Protein 4WXJ (pdb70)

Secondary structure (DSSP, 8-state):
-EEEEEE--BTTTBEEPP----GGGGEESHHHHHHHHHHHHHT-EEEEEE-TT-----EETTTTEE-HHHHHHHTTS-SEE-SS-B--HHHHTTSEEEEEEEEEEEEEEEESS----SHHHHHT-SSSEEE-BTTSHHHHHHHS---HHHHHHHHHHHH-SS---BSSHHHHHHHHHHHTTSEEEEEEHHHHHHHHTT-TTEEEEEEEEEEEEEEEEE-TT-TTHHHHHHHHHHHHHHTHHHHHHHHHH---/--EEEEEE--BTTTBEEPP----GGGGEESHHHHHHHHHHHHHT-EEEEEE-TT-----EETTTTEE-HHHHHHHTTS-SEE-SS-B--HHHHHHSEE-S-SEEEEEEEEEETT-----HHHHHT-SSSEEE-BTTSHHHHHHHS---HHHHHHHHHHHH-SS---BSSHHHHHHHHHHHTTSEEEEEEHHHHHHHHTT-TTEEEEEEEEEEEEE--EESTT-TTHHHHHHHHHHHHHHTHHHHHHHHHH----

B-factor: mean 36.35, std 17.4, range [9.7, 147.17]

Foldseek 3Di:
DEWEEEEADDPQAKHADDDCDDWLVRIHHLVSVLVVLLCVLLPYHYTYDYFPVRALWAADPVVRAIDGQLRCQLVVVGFKYFDQRWDDPVSCVFWPWAPFLDKWFKFKKAFPPEPAADLLSVLVDQQAAEEEAVRGVLLVVLVVDPDPSSVSNNVRQVPDPPRRHDNDPVVQLVCRVVVNGSYMYMDIPLSSLQVCQVDVRMDIHYDTDDIIGGTMIGGPPDPCRVSSNVSSVVCVVVCNSVVSSCVRRPGD/DAEWEEEEADDPQAKHADDDCDDWLRRMHHLVSVLVVLLCVLLPYHYTYDYFPLRDLWAADPVVGAMDGQLRCQLVPVGFKYFDQRWDDPVSCVRWPWAPFLDKWFKFKKAFPPDPDDGLLVVLVDQQAAEDEAVRDVLLVVLVVDPDPSSVSNNVSCVVDPPNRHDNDLVVQLVCRVVVRGNYMYMGIPLSSLQVCCVDVRMDIGDDGDDMIGGTMIGGPPDPCRVSSNVSSVVCVVVCNSVVSSCVRRPGVD

Structure (mmCIF, N/CA/C/O backbone):
data_4WXJ
#
_entry.id   4WXJ
#
_cell.length_a   52.314
_cell.length_b   94.527
_cell.length_c   119.538
_cell.angle_alpha   90.00
_cell.angle_beta   90.00
_cell.angle_gamma   90.00
#
_symmetry.space_group_name_H-M   'P 21 21 21'
#
loop_
_entity.id
_entity.type
_entity.pdbx_description
1 polymer 'Glutamate receptor IIB,Glutamate receptor IIB'
2 non-polymer 'GLUTAMIC ACID'
3 water water
#
loop_
_atom_site.group_PDB
_atom_site.id
_atom_site.type_symbol
_atom_site.label_atom_id
_atom_site.label_alt_id
_atom_site.label_comp_id
_atom_site.label_asym_id
_atom_site.label_entity_id
_atom_site.label_seq_id
_atom_site.pdbx_PDB_ins_code
_atom_site.Cartn_x
_atom_site.Cartn_y
_atom_site.Cartn_z
_atom_site.occupancy
_atom_site.B_iso_or_equiv
_atom_site.auth_seq_id
_atom_site.auth_comp_id
_atom_site.auth_asym_id
_atom_site.auth_atom_id
_atom_site.pdbx_PDB_model_num
ATOM 1 N N . ILE A 1 9 ? 75.311 -13.079 41.971 1.00 68.23 9 ILE A N 1
ATOM 2 C CA . ILE A 1 9 ? 74.963 -11.664 42.010 1.00 64.53 9 ILE A CA 1
ATOM 3 C C . ILE A 1 9 ? 73.769 -11.423 42.930 1.00 65.38 9 ILE A C 1
ATOM 4 O O . ILE A 1 9 ? 72.716 -12.042 42.769 1.00 71.83 9 ILE A O 1
ATOM 19 N N . ARG A 1 10 ? 73.947 -10.515 43.886 1.00 53.19 10 ARG A N 1
ATOM 20 C CA . ARG A 1 10 ? 72.890 -10.152 44.824 1.00 52.62 10 ARG A CA 1
ATOM 21 C C . ARG A 1 10 ? 72.567 -8.665 44.712 1.00 54.27 10 ARG A C 1
ATOM 22 O O . ARG A 1 10 ? 73.470 -7.832 44.635 1.00 55.61 10 ARG A O 1
ATOM 43 N N . TYR A 1 11 ? 71.274 -8.346 44.703 1.00 49.58 11 TYR A N 1
ATOM 44 C CA . TYR A 1 11 ? 70.811 -6.963 44.621 1.00 43.88 11 TYR A CA 1
ATOM 45 C C . TYR A 1 11 ? 70.073 -6.546 45.887 1.00 35.60 11 TYR A C 1
ATOM 46 O O . TYR A 1 11 ? 69.154 -7.228 46.336 1.00 29.75 11 TYR A O 1
ATOM 64 N N . THR A 1 12 ? 70.480 -5.419 46.460 1.00 36.55 12 THR A N 1
ATOM 65 C CA . THR A 1 12 ? 69.730 -4.819 47.553 1.00 43.21 12 THR A CA 1
ATOM 66 C C . THR A 1 12 ? 68.504 -4.122 46.970 1.00 41.61 12 THR A C 1
ATOM 67 O O . THR A 1 12 ? 68.629 -3.208 46.154 1.00 30.54 12 THR A O 1
ATOM 78 N N . VAL A 1 13 ? 67.323 -4.570 47.387 1.00 42.69 13 VAL A N 1
ATOM 79 C CA . VAL A 1 13 ? 66.066 -4.042 46.864 1.00 41.40 13 VAL A CA 1
ATOM 80 C C . VAL A 1 13 ? 65.450 -3.040 47.833 1.00 28.74 13 VAL A C 1
ATOM 81 O O . VAL A 1 13 ? 64.930 -3.415 48.883 1.00 32.80 13 VAL A O 1
ATOM 94 N N . ALA A 1 14 ? 65.506 -1.764 47.468 1.00 29.37 14 ALA A N 1
ATOM 95 C CA . ALA A 1 14 ? 64.894 -0.715 48.270 1.00 37.32 14 ALA A CA 1
ATOM 96 C C . ALA A 1 14 ? 63.402 -0.635 47.967 1.00 37.65 14 ALA A C 1
ATOM 97 O O . ALA A 1 14 ? 62.995 -0.630 46.807 1.00 28.48 14 ALA A O 1
ATOM 104 N N . THR A 1 15 ? 62.590 -0.579 49.015 1.00 31.70 15 THR A N 1
ATOM 105 C CA . THR A 1 15 ? 61.148 -0.465 48.855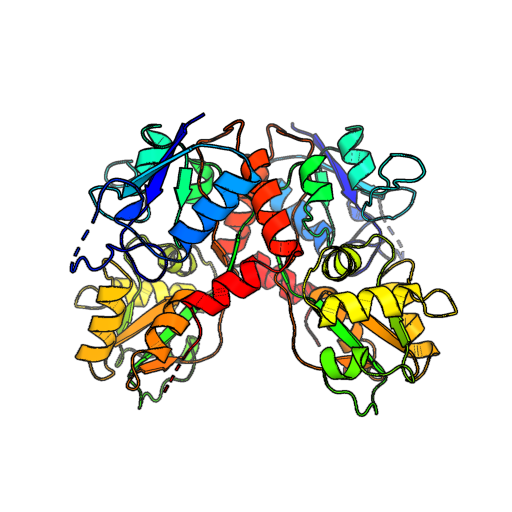 1.00 24.77 15 THR A CA 1
ATOM 106 C C . THR A 1 15 ? 60.563 0.339 50.007 1.00 33.21 15 THR A C 1
ATOM 107 O O . THR A 1 15 ? 61.300 0.911 50.813 1.00 23.68 15 THR A O 1
ATOM 118 N N . ARG A 1 16 ? 59.237 0.389 50.070 1.00 22.10 16 ARG A N 1
ATOM 119 C CA . ARG A 1 16 ? 58.541 1.064 51.156 1.00 19.85 16 ARG A CA 1
ATOM 120 C C . ARG A 1 16 ? 57.327 0.243 51.558 1.00 23.33 16 ARG A C 1
ATOM 121 O O . ARG A 1 16 ? 56.778 -0.504 50.748 1.00 20.56 16 ARG A O 1
ATOM 142 N N . VAL A 1 17 ? 56.914 0.378 52.812 1.00 25.56 17 VAL A N 1
ATOM 143 C CA . VAL A 1 17 ? 55.765 -0.360 53.317 1.00 25.05 17 VAL A CA 1
ATOM 144 C C . VAL A 1 17 ? 54.472 0.298 52.858 1.00 21.14 17 VAL A C 1
ATOM 145 O O . VAL A 1 17 ? 54.208 1.460 53.161 1.00 24.01 17 VAL A O 1
ATOM 158 N N . GLY A 1 18 ? 53.667 -0.459 52.123 1.00 24.67 18 GLY A N 1
ATOM 159 C CA . GLY A 1 18 ? 52.408 0.040 51.607 1.00 25.65 18 GLY A CA 1
ATOM 160 C C . GLY A 1 18 ? 51.716 -1.023 50.784 1.00 29.98 18 GLY A C 1
ATOM 161 O O . GLY A 1 18 ? 52.238 -1.470 49.763 1.00 24.43 18 GLY A O 1
ATOM 165 N N . LYS A 1 19 ? 50.539 -1.437 51.236 1.00 30.08 19 LYS A N 1
ATOM 166 C CA . LYS A 1 19 ? 49.799 -2.496 50.570 1.00 22.38 19 LYS A CA 1
ATOM 167 C C . LYS A 1 19 ? 49.184 -1.985 49.274 1.00 19.34 19 LYS A C 1
ATOM 168 O O . LYS A 1 19 ? 48.894 -0.795 49.157 1.00 19.17 19 LYS A O 1
ATOM 187 N N . PRO A 1 20 ? 48.969 -2.882 48.298 1.00 21.86 20 PRO A N 1
ATOM 188 C CA . PRO A 1 20 ? 49.268 -4.319 48.312 1.00 20.44 20 PRO A CA 1
ATOM 189 C C . PRO A 1 20 ? 50.644 -4.671 47.744 1.00 26.46 20 PRO A C 1
ATOM 190 O O . PRO A 1 20 ? 50.889 -5.829 47.408 1.00 28.64 20 PRO A O 1
ATOM 201 N N . TYR A 1 21 ? 51.533 -3.688 47.650 1.00 21.46 21 TYR A N 1
ATOM 202 C CA . TYR A 1 21 ? 52.812 -3.887 46.976 1.00 23.64 21 TYR A CA 1
ATOM 203 C C . TYR A 1 21 ? 53.852 -4.532 47.882 1.00 27.04 21 TYR A C 1
ATOM 204 O O . TYR A 1 21 ? 54.564 -5.447 47.467 1.00 21.85 21 TYR A O 1
ATOM 222 N N . PHE A 1 22 ? 53.934 -4.056 49.119 1.00 23.71 22 PHE A N 1
ATOM 223 C CA . PHE A 1 22 ? 54.954 -4.518 50.051 1.00 23.40 22 PHE A CA 1
ATOM 224 C C . PHE A 1 22 ? 54.515 -4.257 51.485 1.00 20.19 22 PHE A C 1
ATOM 225 O O . PHE A 1 22 ? 54.210 -3.123 51.850 1.00 22.23 22 PHE A O 1
ATOM 242 N N . SER A 1 23 ? 54.474 -5.311 52.293 1.00 23.77 23 SER A N 1
ATOM 243 C CA . SER A 1 23 ? 54.070 -5.177 53.687 1.00 33.56 23 SER A CA 1
ATOM 244 C C . SER A 1 23 ? 54.593 -6.330 54.535 1.00 27.46 23 SER A C 1
ATOM 245 O O . SER A 1 23 ? 55.037 -7.354 54.014 1.00 24.06 23 SER A O 1
ATOM 253 N N . TRP A 1 24 ? 54.528 -6.150 55.848 1.00 31.14 24 TRP A N 1
ATOM 254 C CA . TRP A 1 24 ? 55.001 -7.158 56.785 1.00 25.81 24 TRP A CA 1
ATOM 255 C C . TRP A 1 24 ? 53.995 -8.292 56.910 1.00 26.99 24 TRP A C 1
ATOM 256 O O . TRP A 1 24 ? 52.822 -8.064 57.205 1.00 28.53 24 TRP A O 1
ATOM 277 N N . ARG A 1 25 ? 54.459 -9.514 56.676 1.00 24.38 25 ARG A N 1
ATOM 278 C CA . ARG A 1 25 ? 53.609 -10.685 56.829 1.00 40.85 25 ARG A CA 1
ATOM 279 C C . ARG A 1 25 ? 53.201 -10.871 58.282 1.00 46.77 25 ARG A C 1
ATOM 280 O O . ARG A 1 25 ? 54.002 -10.668 59.196 1.00 33.66 25 ARG A O 1
ATOM 301 N N . GLU A 1 26 ? 51.943 -11.244 58.483 1.00 58.64 26 GLU A N 1
ATOM 302 C CA . GLU A 1 26 ? 51.460 -11.646 59.794 1.00 61.39 26 GLU A CA 1
ATOM 303 C C . GLU A 1 26 ? 52.181 -12.922 60.223 1.00 65.44 26 GLU A C 1
ATOM 304 O O . GLU A 1 26 ? 52.209 -13.904 59.479 1.00 69.75 26 GLU A O 1
ATOM 316 N N . GLU A 1 27 ? 52.763 -12.900 61.420 1.00 59.61 27 GLU A N 1
ATOM 317 C CA . GLU A 1 27 ? 53.468 -14.063 61.951 1.00 62.64 27 GLU A CA 1
ATOM 318 C C . GLU A 1 27 ? 52.670 -14.684 63.101 1.00 64.93 27 GLU A C 1
ATOM 319 O O . GLU A 1 27 ? 52.219 -13.966 63.995 1.00 71.07 27 GLU A O 1
ATOM 331 N N . PRO A 1 28 ? 52.472 -16.018 63.073 1.00 67.90 28 PRO A N 1
ATOM 332 C CA . PRO A 1 28 ? 51.725 -16.682 64.150 1.00 69.49 28 PRO A CA 1
ATOM 333 C C . PRO A 1 28 ? 52.320 -16.444 65.537 1.00 68.28 28 PRO A C 1
ATOM 334 O O . PRO A 1 28 ? 53.471 -16.813 65.773 1.00 71.70 28 PRO A O 1
ATOM 345 N N . TYR A 1 33 ? 59.345 -14.340 61.002 1.00 48.03 33 TYR A N 1
ATOM 346 C CA . TYR A 1 33 ? 60.045 -14.733 59.784 1.00 41.38 33 TYR A CA 1
ATOM 347 C C . TYR A 1 33 ? 61.410 -14.060 59.690 1.00 38.08 33 TYR A C 1
ATOM 348 O O . TYR A 1 33 ? 61.730 -13.170 60.479 1.00 43.60 33 TYR A O 1
ATOM 365 N N . GLU A 1 34 ? 62.203 -14.485 58.709 1.00 40.07 34 GLU A N 1
ATOM 366 C CA . GLU A 1 34 ? 63.562 -13.981 58.528 1.00 46.49 34 GLU A CA 1
ATOM 367 C C . GLU A 1 34 ? 63.844 -13.642 57.069 1.00 42.66 34 GLU A C 1
ATOM 368 O O . GLU A 1 34 ? 63.397 -14.341 56.160 1.00 36.77 34 GLU A O 1
ATOM 380 N N . GLY A 1 35 ? 64.594 -12.565 56.856 1.00 34.60 35 GLY A N 1
ATOM 381 C CA . GLY A 1 35 ? 64.981 -12.152 55.521 1.00 41.86 35 GLY A CA 1
ATOM 382 C C . GLY A 1 35 ? 63.796 -11.756 54.661 1.00 42.60 35 GLY A C 1
ATOM 383 O O . GLY A 1 35 ? 62.834 -11.159 55.146 1.00 37.22 35 GLY A O 1
ATOM 387 N N . ASN A 1 36 ? 63.867 -12.098 53.378 1.00 38.91 36 ASN A N 1
ATOM 388 C CA . ASN A 1 36 ? 62.821 -11.746 52.426 1.00 37.05 36 ASN A CA 1
ATOM 389 C C . ASN A 1 36 ? 61.484 -12.395 52.765 1.00 34.63 36 ASN A C 1
ATOM 390 O O . ASN A 1 36 ? 60.435 -11.950 52.301 1.00 34.93 36 ASN A O 1
ATOM 401 N N . GLU A 1 37 ? 61.527 -13.444 53.579 1.00 30.79 37 GLU A N 1
ATOM 402 C CA . GLU A 1 37 ? 60.325 -14.181 53.949 1.00 33.08 37 GLU A CA 1
ATOM 403 C C . GLU A 1 37 ? 59.441 -13.378 54.912 1.00 24.13 37 GLU A C 1
ATOM 404 O O . GLU A 1 37 ? 58.302 -13.756 55.175 1.00 27.61 37 GLU A O 1
ATOM 416 N N . ARG A 1 38 ? 59.960 -12.266 55.427 1.00 26.53 38 ARG A N 1
ATOM 417 C CA . ARG A 1 38 ? 59.184 -11.397 56.313 1.00 32.68 38 ARG A CA 1
ATOM 418 C C . ARG A 1 38 ? 58.080 -10.634 55.584 1.00 40.79 38 ARG A C 1
ATOM 419 O O . ARG A 1 38 ? 57.155 -10.113 56.213 1.00 30.19 38 ARG A O 1
ATOM 440 N N . PHE A 1 39 ? 58.183 -10.569 54.259 1.00 29.93 39 PHE A N 1
ATOM 441 C CA . PHE A 1 39 ? 57.373 -9.643 53.472 1.00 26.26 39 PHE A CA 1
ATOM 442 C C . PHE A 1 39 ? 56.486 -10.327 52.439 1.00 22.01 39 PHE A C 1
ATOM 443 O O . PHE A 1 39 ? 56.721 -11.474 52.057 1.00 28.46 39 PHE A O 1
ATOM 460 N N . GLU A 1 40 ? 55.469 -9.596 51.990 1.00 29.13 40 GLU A N 1
ATOM 461 C CA . GLU A 1 40 ? 54.554 -10.073 50.961 1.00 27.93 40 GLU A CA 1
ATOM 462 C C . GLU A 1 40 ? 53.994 -8.893 50.176 1.00 20.56 40 GLU A C 1
ATOM 463 O O . GLU A 1 40 ? 54.093 -7.745 50.611 1.00 21.39 40 GLU A O 1
ATOM 475 N N . GLY A 1 41 ? 53.404 -9.185 49.022 1.00 22.08 41 GLY A N 1
ATOM 476 C CA . GLY A 1 41 ? 52.783 -8.163 48.199 1.00 26.48 41 GLY A CA 1
ATOM 477 C C . GLY A 1 41 ? 53.136 -8.296 46.733 1.00 22.71 41 GLY A C 1
ATOM 478 O O . GLY A 1 41 ? 53.969 -9.121 46.352 1.00 20.23 41 GLY A O 1
ATOM 482 N N . TYR A 1 42 ? 52.484 -7.475 45.916 1.00 24.32 42 TYR A N 1
ATOM 483 C CA . TYR A 1 42 ? 52.699 -7.456 44.473 1.00 24.86 42 TYR A CA 1
ATOM 484 C C . TYR A 1 42 ? 54.177 -7.328 44.120 1.00 22.36 42 TYR A C 1
ATOM 485 O O . TYR A 1 42 ? 54.688 -8.067 43.278 1.00 25.76 42 TYR A O 1
ATOM 503 N N . ALA A 1 43 ? 54.856 -6.383 44.763 1.00 26.37 43 ALA A N 1
ATOM 504 C CA . ALA A 1 43 ? 56.253 -6.107 44.457 1.00 20.91 43 ALA A CA 1
ATOM 505 C C . ALA A 1 43 ? 57.145 -7.261 44.898 1.00 24.03 43 ALA A C 1
ATOM 506 O O . ALA A 1 43 ? 58.171 -7.529 44.276 1.00 23.77 43 ALA A O 1
ATOM 513 N N . VAL A 1 44 ? 56.754 -7.943 45.969 1.00 22.32 44 VAL A N 1
ATOM 514 C CA . VAL A 1 44 ? 57.512 -9.093 46.447 1.00 21.06 44 VAL A CA 1
ATOM 515 C C . VAL A 1 44 ? 57.443 -10.224 45.423 1.00 25.93 44 VAL A C 1
ATOM 516 O O . VAL A 1 44 ? 58.469 -10.789 45.045 1.00 28.32 44 VAL A O 1
ATOM 529 N N . ASP A 1 45 ? 56.233 -10.550 44.979 1.00 28.01 45 ASP A N 1
ATOM 530 C CA . ASP A 1 45 ? 56.046 -11.572 43.955 1.00 29.12 45 ASP A CA 1
ATOM 531 C C . ASP A 1 45 ? 56.809 -11.241 42.672 1.00 29.79 45 ASP A C 1
ATOM 532 O O . ASP A 1 45 ? 57.414 -12.123 42.063 1.00 28.12 45 ASP A O 1
ATOM 541 N N . LEU A 1 46 ? 56.781 -9.975 42.265 1.00 26.58 46 LEU A N 1
ATOM 542 C CA . LEU A 1 46 ? 57.379 -9.579 40.992 1.00 22.27 46 LEU A CA 1
ATOM 543 C C . LEU A 1 46 ? 58.904 -9.686 41.029 1.00 25.58 46 LEU A C 1
ATOM 544 O O . LEU A 1 46 ? 59.529 -10.029 40.026 1.00 28.61 46 LEU A O 1
ATOM 560 N N . ILE A 1 47 ? 59.502 -9.395 42.180 1.00 30.18 47 ILE A N 1
ATOM 561 C CA . ILE A 1 47 ? 60.950 -9.516 42.329 1.00 32.43 47 ILE A CA 1
ATOM 562 C C . ILE A 1 47 ? 61.352 -10.990 42.344 1.00 22.73 47 ILE A C 1
ATOM 563 O O . ILE A 1 47 ? 62.374 -11.364 41.769 1.00 31.07 47 ILE A O 1
ATOM 579 N N . TYR A 1 48 ? 60.552 -11.820 43.007 1.00 24.95 48 TYR A N 1
ATOM 580 C CA . TYR A 1 48 ? 60.769 -13.265 42.997 1.00 30.11 48 TYR A CA 1
ATOM 581 C C . TYR A 1 48 ? 60.692 -13.814 41.577 1.00 34.77 48 TYR A C 1
ATOM 582 O O . TYR A 1 48 ? 61.532 -14.613 41.164 1.00 29.82 48 TYR A O 1
ATOM 600 N N . MET A 1 49 ? 59.675 -13.383 40.837 1.00 28.31 49 MET A N 1
ATOM 601 C CA . MET A 1 49 ? 59.486 -13.819 39.458 1.00 25.30 49 MET A CA 1
ATOM 602 C C . MET A 1 49 ? 60.644 -13.360 38.578 1.00 32.65 49 MET A C 1
ATOM 603 O O . MET A 1 49 ? 61.121 -14.110 37.725 1.00 33.10 49 MET A O 1
ATOM 617 N N . LEU A 1 50 ? 61.091 -12.125 38.788 1.00 24.16 50 LEU A N 1
ATOM 618 C CA . LEU A 1 50 ? 62.203 -11.573 38.023 1.00 21.55 50 LEU A CA 1
ATOM 619 C C . LEU A 1 50 ? 63.524 -12.208 38.436 1.00 26.85 50 LEU A C 1
ATOM 620 O O . LEU A 1 50 ? 64.416 -12.397 37.609 1.00 35.58 50 LEU A O 1
ATOM 636 N N . ALA A 1 51 ? 63.649 -12.526 39.719 1.00 35.62 51 ALA A N 1
ATOM 637 C CA . ALA A 1 51 ? 64.855 -13.163 40.231 1.00 39.98 51 ALA A CA 1
ATOM 638 C C . ALA A 1 51 ? 65.040 -14.528 39.582 1.00 45.24 51 ALA A C 1
ATOM 639 O O . ALA A 1 51 ? 66.161 -14.934 39.276 1.00 42.66 51 ALA A O 1
ATOM 646 N N . GLN A 1 52 ? 63.931 -15.227 39.370 1.00 38.40 52 GLN A N 1
ATOM 647 C CA . GLN A 1 52 ? 63.962 -16.540 38.741 1.00 41.77 52 GLN A CA 1
ATOM 648 C C . GLN A 1 52 ? 64.139 -16.401 37.232 1.00 38.85 52 GLN A C 1
ATOM 649 O O . GLN A 1 52 ? 64.768 -17.240 36.589 1.00 37.51 52 GLN A O 1
ATOM 663 N N . GLU A 1 53 ? 63.581 -15.330 36.675 1.00 34.35 53 GLU A N 1
ATOM 664 C CA . GLU A 1 53 ? 63.636 -15.090 35.238 1.00 31.99 53 GLU A CA 1
ATOM 665 C C . GLU A 1 53 ? 65.000 -14.551 34.815 1.00 39.36 53 GLU A C 1
ATOM 666 O O . GLU A 1 53 ? 65.555 -14.971 33.799 1.00 42.08 53 GLU A O 1
ATOM 678 N N . CYS A 1 54 ? 65.532 -13.621 35.602 1.00 41.42 54 CYS A N 1
ATOM 679 C CA . CYS A 1 54 ? 66.782 -12.942 35.270 1.00 42.80 54 CYS A CA 1
ATOM 680 C C . CYS A 1 54 ? 67.982 -13.547 35.997 1.00 49.30 54 CYS A C 1
ATOM 681 O O . CYS A 1 54 ? 69.124 -13.165 35.743 1.00 46.23 54 CYS A O 1
ATOM 689 N N . LYS A 1 55 ? 67.711 -14.484 36.902 1.00 49.72 55 LYS A N 1
ATOM 690 C CA . LYS A 1 55 ? 68.752 -15.177 37.660 1.00 51.51 55 LYS A CA 1
ATOM 691 C C . LYS A 1 55 ? 69.612 -14.219 38.480 1.00 43.18 55 LYS A C 1
ATOM 692 O O . LYS A 1 55 ? 70.700 -13.822 38.062 1.00 48.06 55 LYS A O 1
ATOM 711 N N . PHE A 1 56 ? 69.104 -13.855 39.654 1.00 34.09 56 PHE A N 1
ATOM 712 C CA . PHE A 1 56 ? 69.861 -13.070 40.619 1.00 41.47 56 PHE A CA 1
ATOM 713 C C . PHE A 1 56 ? 69.304 -13.309 42.017 1.00 45.28 56 PHE A C 1
ATOM 714 O O . PHE A 1 56 ? 68.132 -13.656 42.172 1.00 41.32 56 PHE A O 1
ATOM 731 N N . ASP A 1 57 ? 70.150 -13.140 43.028 1.00 37.73 57 ASP A N 1
ATOM 732 C CA . ASP A 1 57 ? 69.694 -13.136 44.412 1.00 37.33 57 ASP A CA 1
ATOM 733 C C . ASP A 1 57 ? 69.353 -11.707 44.801 1.00 34.93 57 ASP A C 1
ATOM 734 O O . ASP A 1 57 ? 69.751 -10.764 44.117 1.00 42.91 57 ASP A O 1
ATOM 743 N N . PHE A 1 58 ? 68.611 -11.542 45.890 1.00 27.11 58 PHE A N 1
ATOM 744 C CA . PHE A 1 58 ? 68.194 -10.212 46.308 1.00 33.09 58 PHE A CA 1
ATOM 745 C C . PHE A 1 58 ? 67.873 -10.147 47.793 1.00 33.57 58 PHE A C 1
ATOM 746 O O . PHE A 1 58 ? 67.557 -11.157 48.421 1.00 35.23 58 PHE A O 1
ATOM 763 N N . ASN A 1 59 ? 67.958 -8.938 48.336 1.00 38.97 59 ASN A N 1
ATOM 764 C CA . ASN A 1 59 ? 67.619 -8.677 49.724 1.00 44.67 59 ASN A CA 1
ATOM 765 C C . ASN A 1 59 ? 66.742 -7.435 49.829 1.00 37.39 59 ASN A C 1
ATOM 766 O O . ASN A 1 59 ? 67.141 -6.349 49.409 1.00 36.75 59 ASN A O 1
ATOM 777 N N . PHE A 1 60 ? 65.543 -7.600 50.378 1.00 30.47 60 PHE A N 1
ATOM 778 C CA . PHE A 1 60 ? 64.640 -6.475 50.577 1.00 30.65 60 PHE A CA 1
ATOM 779 C C . PHE A 1 60 ? 65.095 -5.610 51.745 1.00 41.07 60 PHE A C 1
ATOM 780 O O . PHE A 1 60 ? 65.310 -6.107 52.852 1.00 32.84 60 PHE A O 1
ATOM 797 N N . GLU A 1 61 ? 65.243 -4.314 51.484 1.00 37.21 61 GLU A N 1
ATOM 798 C CA . GLU A 1 61 ? 65.549 -3.338 52.524 1.00 42.30 61 GLU A CA 1
ATOM 799 C C . GLU A 1 61 ? 64.584 -2.159 52.437 1.00 29.03 61 GLU A C 1
ATOM 800 O O . GLU A 1 61 ? 64.848 -1.195 51.719 1.00 24.14 61 GLU A O 1
ATOM 812 N N . PRO A 1 62 ? 63.451 -2.236 53.153 1.00 22.20 62 PRO A N 1
ATOM 813 C CA . PRO A 1 62 ? 62.531 -1.094 53.154 1.00 23.60 62 PRO A CA 1
ATOM 814 C C . PRO A 1 62 ? 63.193 0.167 53.705 1.00 33.60 62 PRO A C 1
ATOM 815 O O . PRO A 1 62 ? 63.810 0.122 54.769 1.00 34.82 62 PRO A O 1
ATOM 826 N N . VAL A 1 63 ? 63.067 1.274 52.979 1.00 31.03 63 VAL A N 1
ATOM 827 C CA . VAL A 1 63 ? 63.751 2.513 53.339 1.00 30.70 63 VAL A CA 1
ATOM 828 C C . VAL A 1 63 ? 63.281 3.056 54.686 1.00 28.14 63 VAL A C 1
ATOM 829 O O . VAL A 1 63 ? 62.115 2.910 55.057 1.00 25.13 63 VAL A O 1
ATOM 842 N N . ARG A 1 64 ? 64.204 3.689 55.405 1.00 24.06 64 ARG A N 1
ATOM 843 C CA . ARG A 1 64 ? 63.962 4.143 56.771 1.00 27.50 64 ARG A CA 1
ATOM 844 C C . ARG A 1 64 ? 62.813 5.145 56.871 1.00 25.27 64 ARG A C 1
ATOM 845 O O . ARG A 1 64 ? 61.933 4.998 57.720 1.00 26.99 64 ARG A O 1
ATOM 866 N N . ASP A 1 65 ? 62.821 6.160 56.010 1.00 23.96 65 ASP A N 1
ATOM 867 C CA . ASP A 1 65 ? 61.790 7.197 56.047 1.00 32.16 65 ASP A CA 1
ATOM 868 C C . ASP A 1 65 ? 60.476 6.740 55.405 1.00 26.51 65 ASP A C 1
ATOM 869 O O . ASP A 1 65 ? 59.464 7.437 55.488 1.00 30.84 65 ASP A O 1
ATOM 878 N N . ASN A 1 66 ? 60.504 5.570 54.770 1.00 24.04 66 ASN A N 1
ATOM 879 C CA . ASN A 1 66 ? 59.336 5.001 54.091 1.00 23.01 66 ASN A CA 1
ATOM 880 C C . ASN A 1 66 ? 58.721 5.931 53.046 1.00 23.80 66 ASN A C 1
ATOM 881 O O . ASN A 1 66 ? 57.510 5.905 52.820 1.00 21.67 66 ASN A O 1
ATOM 892 N N . LYS A 1 67 ? 59.557 6.743 52.403 1.00 24.18 67 LYS A N 1
ATOM 893 C CA . LYS A 1 67 ? 59.090 7.667 51.371 1.00 23.77 67 LYS A CA 1
ATOM 894 C C . LYS A 1 67 ? 59.344 7.123 49.968 1.00 21.28 67 LYS A C 1
ATOM 895 O O . LYS A 1 67 ? 60.245 6.309 49.757 1.00 16.55 67 LYS A O 1
ATOM 914 N N . TYR A 1 68 ? 58.538 7.575 49.010 1.00 24.19 68 TYR A N 1
ATOM 915 C CA . TYR A 1 68 ? 58.739 7.219 47.611 1.00 18.19 68 TYR A CA 1
ATOM 916 C C . TYR A 1 68 ? 60.044 7.820 47.103 1.00 21.81 68 TYR A C 1
ATOM 917 O O . TYR A 1 68 ? 60.944 7.103 46.664 1.00 23.34 68 TYR A O 1
ATOM 935 N N . GLY A 1 69 ? 60.127 9.146 47.167 1.00 26.17 69 GLY A N 1
ATOM 936 C CA . GLY A 1 69 ? 61.288 9.874 46.693 1.00 24.35 69 GLY A CA 1
ATOM 937 C C . GLY A 1 69 ? 60.905 11.171 46.007 1.00 20.03 69 GLY A C 1
ATOM 938 O O . GLY A 1 69 ? 60.260 11.165 44.957 1.00 23.29 69 GLY A O 1
ATOM 942 N N . SER A 1 70 ? 61.302 12.286 46.611 1.00 22.91 70 SER A N 1
ATOM 943 C CA . SER A 1 70 ? 61.042 13.607 46.052 1.00 29.85 70 SER A CA 1
ATOM 944 C C . SER A 1 70 ? 62.235 14.521 46.294 1.00 29.52 70 SER A C 1
ATOM 945 O O . SER A 1 70 ? 63.042 14.277 47.191 1.00 23.01 70 SER A O 1
ATOM 953 N N . TYR A 1 71 ? 62.336 15.572 45.488 1.00 28.08 71 TYR A N 1
ATOM 954 C CA . TYR A 1 71 ? 63.422 16.535 45.600 1.00 29.86 71 TYR A CA 1
ATOM 955 C C . TYR A 1 71 ? 63.015 17.705 46.488 1.00 33.10 71 TYR A C 1
ATOM 956 O O . TYR A 1 71 ? 62.000 18.355 46.244 1.00 31.80 71 TYR A O 1
ATOM 974 N N . ASP A 1 72 ? 63.808 17.955 47.526 1.00 24.33 72 ASP A N 1
ATOM 975 C CA . ASP A 1 72 ? 63.577 19.080 48.421 1.00 27.61 72 ASP A CA 1
ATOM 976 C C . ASP A 1 72 ? 64.501 20.228 48.036 1.00 27.57 72 ASP A C 1
ATOM 977 O O . ASP A 1 72 ? 65.665 20.262 48.437 1.00 27.19 72 ASP A O 1
ATOM 986 N N . ALA A 1 73 ? 63.975 21.165 47.253 1.00 34.34 73 ALA A N 1
ATOM 987 C CA . ALA A 1 73 ? 64.769 22.279 46.743 1.00 40.47 73 ALA A CA 1
ATOM 988 C C . ALA A 1 73 ? 65.320 23.145 47.871 1.00 33.95 73 ALA A C 1
ATOM 989 O O . ALA A 1 73 ? 66.282 23.889 47.679 1.00 44.01 73 ALA A O 1
ATOM 996 N N . ASN A 1 74 ? 64.707 23.047 49.045 1.00 37.40 74 ASN A N 1
ATOM 997 C CA . ASN A 1 74 ? 65.163 23.792 50.210 1.00 35.26 74 ASN A CA 1
ATOM 998 C C . ASN A 1 74 ? 66.515 23.286 50.709 1.00 35.03 74 ASN A C 1
ATOM 999 O O . ASN A 1 74 ? 67.289 24.045 51.292 1.00 38.48 74 ASN A O 1
ATOM 1010 N N . THR A 1 75 ? 66.792 22.006 50.467 1.00 36.40 75 THR A N 1
ATOM 1011 C CA . THR A 1 75 ? 68.031 21.375 50.923 1.00 32.13 75 THR A CA 1
ATOM 1012 C C . THR A 1 75 ? 68.856 20.793 49.773 1.00 30.88 75 THR A C 1
ATOM 1013 O O . THR A 1 75 ? 69.984 20.349 49.983 1.00 32.26 75 THR A O 1
ATOM 1024 N N . ASP A 1 76 ? 68.288 20.793 48.569 1.00 29.85 76 ASP A N 1
ATOM 1025 C CA . ASP A 1 76 ? 68.941 20.210 47.395 1.00 36.94 76 ASP A CA 1
ATOM 1026 C C . ASP A 1 76 ? 69.271 18.734 47.632 1.00 37.71 76 ASP A C 1
ATOM 1027 O O . ASP A 1 76 ? 70.387 18.284 47.370 1.00 36.91 76 ASP A O 1
ATOM 1036 N N . GLU A 1 77 ? 68.291 17.985 48.130 1.00 33.48 77 GLU A N 1
ATOM 1037 C CA . GLU A 1 77 ? 68.481 16.570 48.431 1.00 33.44 77 GLU A CA 1
ATOM 1038 C C . GLU A 1 77 ? 67.227 15.751 48.137 1.00 36.79 77 GLU A C 1
ATOM 1039 O O . GLU A 1 77 ? 66.105 16.255 48.218 1.00 27.45 77 GLU A O 1
ATOM 1051 N N . TRP A 1 78 ? 67.438 14.483 47.793 1.00 27.98 78 TRP A N 1
ATOM 1052 C CA . TRP A 1 78 ? 66.350 13.532 47.600 1.00 28.03 78 TRP A CA 1
ATOM 1053 C C . TRP A 1 78 ? 66.144 12.691 48.855 1.00 30.20 78 TRP A C 1
ATOM 1054 O O . TRP A 1 78 ? 67.009 12.647 49.732 1.00 27.06 78 TRP A O 1
ATOM 1075 N N . ASP A 1 79 ? 64.994 12.027 48.931 1.00 30.19 79 ASP A N 1
ATOM 1076 C CA . ASP A 1 79 ? 64.696 11.109 50.025 1.00 29.51 79 ASP A CA 1
ATOM 1077 C C . ASP A 1 79 ? 64.120 9.802 49.483 1.00 31.07 79 ASP A C 1
ATOM 1078 O O . ASP A 1 79 ? 64.097 9.579 48.272 1.00 25.85 79 ASP A O 1
ATOM 1087 N N . GLY A 1 80 ? 63.668 8.940 50.387 1.00 32.08 80 GLY A N 1
ATOM 1088 C CA . GLY A 1 80 ? 62.973 7.723 50.010 1.00 28.51 80 GLY A CA 1
ATOM 1089 C C . GLY A 1 80 ? 63.794 6.757 49.178 1.00 33.88 80 GLY A C 1
ATOM 1090 O O . GLY A 1 80 ? 65.023 6.715 49.275 1.00 23.51 80 GLY A O 1
ATOM 1094 N N . ILE A 1 81 ? 63.098 5.978 48.354 1.00 24.20 81 ILE A N 1
ATOM 1095 C CA . ILE A 1 81 ? 63.727 4.957 47.527 1.00 20.28 81 ILE A CA 1
ATOM 1096 C C . ILE A 1 81 ? 64.723 5.565 46.547 1.00 18.02 81 ILE A C 1
ATOM 1097 O O . ILE A 1 81 ? 65.791 5.000 46.311 1.00 22.18 81 ILE A O 1
ATOM 1113 N N . ILE A 1 82 ? 64.364 6.708 45.972 1.00 21.19 82 ILE A N 1
ATOM 1114 C CA . ILE A 1 82 ? 65.219 7.370 44.995 1.00 19.42 82 ILE A CA 1
ATOM 1115 C C . ILE A 1 82 ? 66.576 7.724 45.606 1.00 23.14 82 ILE A C 1
ATOM 1116 O O . ILE A 1 82 ? 67.610 7.584 44.954 1.00 25.87 82 ILE A O 1
ATOM 1132 N N . ARG A 1 83 ? 66.570 8.176 46.857 1.00 31.04 83 ARG A N 1
ATOM 1133 C CA . ARG A 1 83 ? 67.808 8.552 47.538 1.00 32.17 83 ARG A CA 1
ATOM 1134 C C . ARG A 1 83 ? 68.749 7.358 47.697 1.00 28.31 83 ARG A C 1
ATOM 1135 O O . ARG A 1 83 ? 69.953 7.477 47.465 1.00 30.68 83 ARG A O 1
ATOM 1156 N N . GLN A 1 84 ? 68.200 6.212 48.088 1.00 29.45 84 GLN A N 1
ATOM 1157 C CA . GLN A 1 84 ? 69.003 5.009 48.290 1.00 27.91 84 GLN A CA 1
ATOM 1158 C C . GLN A 1 84 ? 69.679 4.555 46.999 1.00 35.15 84 GLN A C 1
ATOM 1159 O O . GLN A 1 84 ? 70.763 3.972 47.030 1.00 38.83 84 GLN A O 1
ATOM 1173 N N . LEU A 1 85 ? 69.036 4.825 45.869 1.00 30.08 85 LEU A N 1
ATOM 1174 C CA . LEU A 1 85 ? 69.593 4.466 44.571 1.00 39.08 85 LEU A CA 1
ATOM 1175 C C . LEU A 1 85 ? 70.697 5.438 44.161 1.00 31.74 85 LEU A C 1
ATOM 1176 O O . LEU A 1 85 ? 71.723 5.029 43.618 1.00 32.46 85 LEU A O 1
ATOM 1192 N N . ILE A 1 86 ? 70.481 6.723 44.428 1.00 27.57 86 ILE A N 1
ATOM 1193 C CA . ILE A 1 86 ? 71.475 7.747 44.120 1.00 34.91 86 ILE A CA 1
ATOM 1194 C C . ILE A 1 86 ? 72.759 7.500 44.909 1.00 34.86 86 ILE A C 1
ATOM 1195 O O . ILE A 1 86 ? 73.860 7.642 44.378 1.00 39.75 86 ILE A O 1
ATOM 1211 N N . ASP A 1 87 ? 72.608 7.127 46.176 1.00 39.56 87 ASP A N 1
ATOM 1212 C CA . ASP A 1 87 ? 73.751 6.844 47.040 1.00 39.90 87 ASP A CA 1
ATOM 1213 C C . ASP A 1 87 ? 74.253 5.407 46.876 1.00 47.16 87 ASP A C 1
ATOM 1214 O O . ASP A 1 87 ? 75.129 4.961 47.618 1.00 46.25 87 ASP A O 1
ATOM 1223 N N . ASN A 1 88 ? 73.689 4.689 45.909 1.00 43.57 88 ASN A N 1
ATOM 1224 C CA . ASN A 1 88 ? 74.096 3.317 45.604 1.00 44.53 88 ASN A CA 1
ATOM 1225 C C . ASN A 1 88 ? 74.017 2.365 46.802 1.00 46.46 88 ASN A C 1
ATOM 1226 O O . ASN A 1 88 ? 74.668 1.320 46.814 1.00 50.37 88 ASN A O 1
ATOM 1237 N N . ASN A 1 89 ? 73.219 2.723 47.803 1.00 36.38 89 ASN A N 1
ATOM 1238 C CA . ASN A 1 89 ? 72.952 1.821 48.919 1.00 35.13 89 ASN A CA 1
ATOM 1239 C C . ASN A 1 89 ? 72.020 0.690 48.495 1.00 41.15 89 ASN A C 1
ATOM 1240 O O . ASN A 1 89 ? 71.885 -0.317 49.193 1.00 47.56 89 ASN A O 1
ATOM 1251 N N . ALA A 1 90 ? 71.374 0.872 47.347 1.00 35.11 90 ALA A N 1
ATOM 1252 C CA . ALA A 1 90 ? 70.514 -0.148 46.766 1.00 33.50 90 ALA A CA 1
ATOM 1253 C C . ALA A 1 90 ? 70.708 -0.172 45.257 1.00 35.24 90 ALA A C 1
ATOM 1254 O O . ALA A 1 90 ? 71.038 0.848 44.651 1.00 34.62 90 ALA A O 1
ATOM 1261 N N . GLN A 1 91 ? 70.509 -1.343 44.660 1.00 26.88 91 GLN A N 1
ATOM 1262 C CA . GLN A 1 91 ? 70.690 -1.523 43.224 1.00 31.79 91 GLN A CA 1
ATOM 1263 C C . GLN A 1 91 ? 69.344 -1.535 42.500 1.00 31.40 91 GLN A C 1
ATOM 1264 O O . GLN A 1 91 ? 69.274 -1.300 41.293 1.00 26.01 91 GLN A O 1
ATOM 1278 N N . ILE A 1 92 ? 68.282 -1.813 43.251 1.00 34.32 92 ILE A N 1
ATOM 1279 C CA . ILE A 1 92 ? 66.937 -1.903 42.696 1.00 29.24 92 ILE A CA 1
ATOM 1280 C C . ILE A 1 92 ? 65.936 -1.228 43.632 1.00 22.43 92 ILE A C 1
ATOM 1281 O O . ILE A 1 92 ? 65.955 -1.456 44.840 1.00 28.73 92 ILE A O 1
ATOM 1297 N N . GLY A 1 93 ? 65.073 -0.390 43.060 1.00 26.88 93 GLY A N 1
ATOM 1298 C CA . GLY A 1 93 ? 64.018 0.277 43.805 1.00 29.57 93 GLY A CA 1
ATOM 1299 C C . GLY A 1 93 ? 62.662 -0.051 43.209 1.00 21.26 93 GLY A C 1
ATOM 1300 O O . GLY A 1 93 ? 62.472 0.074 41.999 1.00 23.35 93 GLY A O 1
ATOM 1304 N N . ILE A 1 94 ? 61.719 -0.477 44.046 1.00 27.03 94 ILE A N 1
ATOM 1305 C CA . ILE A 1 94 ? 60.418 -0.917 43.547 1.00 25.91 94 ILE A CA 1
ATOM 1306 C C . ILE A 1 94 ? 59.270 -0.723 44.538 1.00 25.97 94 ILE A C 1
ATOM 1307 O O . ILE A 1 94 ? 59.433 -0.879 45.749 1.00 28.13 94 ILE A O 1
ATOM 1323 N N . CYS A 1 95 ? 58.116 -0.376 43.972 1.00 20.54 95 CYS A N 1
ATOM 1324 C CA . CYS A 1 95 ? 56.820 -0.307 44.647 1.00 19.53 95 CYS A CA 1
ATOM 1325 C C . CYS A 1 95 ? 55.874 0.274 43.604 1.00 22.70 95 CYS A C 1
ATOM 1326 O O . CYS A 1 95 ? 56.111 0.111 42.407 1.00 23.69 95 CYS A O 1
ATOM 1334 N N . ASP A 1 96 ? 54.816 0.955 44.034 1.00 18.35 96 ASP A N 1
ATOM 1335 C CA . ASP A 1 96 ? 54.062 1.799 43.109 1.00 23.72 96 ASP A CA 1
ATOM 1336 C C . ASP A 1 96 ? 54.889 3.047 42.826 1.00 17.30 96 ASP A C 1
ATOM 1337 O O . ASP A 1 96 ? 54.530 4.153 43.225 1.00 19.04 96 ASP A O 1
ATOM 1346 N N . LEU A 1 97 ? 56.010 2.846 42.140 1.00 22.46 97 LEU A N 1
ATOM 1347 C CA . LEU A 1 97 ? 56.974 3.909 41.898 1.00 24.87 97 LEU A CA 1
ATOM 1348 C C . LEU A 1 97 ? 56.741 4.502 40.516 1.00 22.25 97 LEU A C 1
ATOM 1349 O O . LEU A 1 97 ? 57.102 3.909 39.500 1.00 18.80 97 LEU A O 1
ATOM 1365 N N . THR A 1 98 ? 56.121 5.674 40.491 1.00 18.33 98 THR A N 1
ATOM 1366 C CA . THR A 1 98 ? 55.735 6.314 39.244 1.00 17.72 98 THR A CA 1
ATOM 1367 C C . THR A 1 98 ? 56.917 7.010 38.585 1.00 19.86 98 THR A C 1
ATOM 1368 O O . THR A 1 98 ? 57.707 7.683 39.250 1.00 16.97 98 THR A O 1
ATOM 1379 N N . ILE A 1 99 ? 57.025 6.850 37.271 1.00 12.45 99 ILE A N 1
ATOM 1380 C CA . ILE A 1 99 ? 58.083 7.497 36.507 1.00 15.93 99 ILE A CA 1
ATOM 1381 C C . ILE A 1 99 ? 57.770 8.979 36.321 1.00 18.33 99 ILE A C 1
ATOM 1382 O O . ILE A 1 99 ? 56.749 9.338 35.733 1.00 16.68 99 ILE A O 1
ATOM 1398 N N . THR A 1 100 ? 58.655 9.829 36.835 1.00 15.14 100 THR A N 1
ATOM 1399 C CA . THR A 1 100 ? 58.526 11.273 36.685 1.00 14.86 100 THR A CA 1
ATOM 1400 C C . THR A 1 100 ? 59.801 11.849 36.087 1.00 19.31 100 THR A C 1
ATOM 1401 O O . THR A 1 100 ? 60.865 11.229 36.144 1.00 17.78 100 THR A O 1
ATOM 1412 N N . GLN A 1 101 ? 59.680 13.042 35.521 1.00 13.39 101 GLN A N 1
ATOM 1413 C CA . GLN A 1 101 ? 60.794 13.706 34.863 1.00 20.56 101 GLN A CA 1
ATOM 1414 C C . GLN A 1 101 ? 61.936 13.975 35.839 1.00 23.00 101 GLN A C 1
ATOM 1415 O O . GLN A 1 101 ? 63.105 13.764 35.514 1.00 24.25 101 GLN A O 1
ATOM 1429 N N . ALA A 1 102 ? 61.593 14.438 37.036 1.00 19.48 102 ALA A N 1
ATOM 1430 C CA . ALA A 1 102 ? 62.594 14.746 38.051 1.00 18.43 102 ALA A CA 1
ATOM 1431 C C . ALA A 1 102 ? 63.340 13.489 38.496 1.00 21.56 102 ALA A C 1
ATOM 1432 O O . ALA A 1 102 ? 64.558 13.508 38.668 1.00 25.26 102 ALA A O 1
ATOM 1439 N N . ARG A 1 103 ? 62.606 12.397 38.680 1.00 21.45 103 ARG A N 1
ATOM 1440 C CA . ARG A 1 103 ? 63.210 11.142 39.112 1.00 20.14 103 ARG A CA 1
ATOM 1441 C C . ARG A 1 103 ? 64.106 10.557 38.027 1.00 26.87 103 ARG A C 1
ATOM 1442 O O . ARG A 1 103 ? 65.206 10.082 38.307 1.00 20.97 103 ARG A O 1
ATOM 1463 N N . ARG A 1 104 ? 63.633 10.599 36.787 1.00 20.03 104 ARG A N 1
ATOM 1464 C CA . ARG A 1 104 ? 64.383 10.047 35.667 1.00 24.00 104 ARG A CA 1
ATOM 1465 C C . ARG A 1 104 ? 65.685 10.815 35.435 1.00 31.27 104 ARG A C 1
ATOM 1466 O O . ARG A 1 104 ? 66.603 10.312 34.787 1.00 29.64 104 ARG A O 1
ATOM 1487 N N . SER A 1 105 ? 65.764 12.026 35.977 1.00 27.56 105 SER A N 1
ATOM 1488 C CA . SER A 1 105 ? 66.959 12.852 35.834 1.00 28.55 105 SER A CA 1
ATOM 1489 C C . SER A 1 105 ? 68.106 12.368 36.719 1.00 30.38 105 SER A C 1
ATOM 1490 O O . SER A 1 105 ? 69.272 12.625 36.419 1.00 35.72 105 SER A O 1
ATOM 1498 N N . VAL A 1 106 ? 67.772 11.666 37.800 1.00 28.18 106 VAL A N 1
ATOM 1499 C CA . VAL A 1 106 ? 68.766 11.259 38.794 1.00 27.49 106 VAL A CA 1
ATOM 1500 C C . VAL A 1 106 ? 68.954 9.743 38.875 1.00 26.43 106 VAL A C 1
ATOM 1501 O O . VAL A 1 106 ? 70.001 9.270 39.316 1.00 34.67 106 VAL A O 1
ATOM 1514 N N . VAL A 1 107 ? 67.941 8.985 38.460 1.00 32.82 107 VAL A N 1
ATOM 1515 C CA . VAL A 1 107 ? 68.049 7.530 38.399 1.00 24.32 107 VAL A CA 1
ATOM 1516 C C . VAL A 1 107 ? 67.448 7.012 37.100 1.00 23.85 107 VAL A C 1
ATOM 1517 O O . VAL A 1 107 ? 66.683 7.713 36.439 1.00 25.78 107 VAL A O 1
ATOM 1530 N N . ASP A 1 108 ? 67.796 5.781 36.741 1.00 31.27 108 ASP A N 1
ATOM 1531 C CA . ASP A 1 108 ? 67.253 5.148 35.545 1.00 25.97 108 ASP A CA 1
ATOM 1532 C C . ASP A 1 108 ? 65.995 4.361 35.894 1.00 18.49 108 ASP A C 1
ATOM 1533 O O . ASP A 1 108 ? 65.707 4.123 37.066 1.00 19.88 108 ASP A O 1
ATOM 1542 N N . PHE A 1 109 ? 65.250 3.965 34.867 1.00 18.45 109 PHE A N 1
ATOM 1543 C CA . PHE A 1 109 ? 64.068 3.130 35.044 1.00 13.61 109 PHE A CA 1
ATOM 1544 C C . PHE A 1 109 ? 64.055 1.997 34.032 1.00 19.06 109 PHE A C 1
ATOM 1545 O O . PHE A 1 109 ? 64.560 2.135 32.918 1.00 22.17 109 PHE A O 1
ATOM 1562 N N . THR A 1 110 ? 63.475 0.873 34.430 1.00 26.82 110 THR A N 1
ATOM 1563 C CA . THR A 1 110 ? 63.212 -0.212 33.500 1.00 26.34 110 THR A CA 1
ATOM 1564 C C . THR A 1 110 ? 62.020 0.175 32.643 1.00 24.80 110 THR A C 1
ATOM 1565 O O . THR A 1 110 ? 61.419 1.233 32.846 1.00 24.26 110 THR A O 1
ATOM 1576 N N . VAL A 1 111 ? 61.678 -0.674 31.683 1.00 19.57 111 VAL A N 1
ATOM 1577 C CA . VAL A 1 111 ? 60.391 -0.555 31.017 1.00 25.19 111 VAL A CA 1
ATOM 1578 C C . VAL A 1 111 ? 59.318 -0.665 32.093 1.00 20.05 111 VAL A C 1
ATOM 1579 O O . VAL A 1 111 ? 59.527 -1.338 33.102 1.00 18.99 111 VAL A O 1
ATOM 1592 N N . PRO A 1 112 ? 58.169 -0.006 31.893 1.00 19.57 112 PRO A N 1
ATOM 1593 C CA . PRO A 1 112 ? 57.156 -0.098 32.950 1.00 22.70 112 PRO A CA 1
ATOM 1594 C C . PRO A 1 112 ? 56.576 -1.499 33.110 1.00 17.82 112 PRO A C 1
ATOM 1595 O O . PRO A 1 112 ? 56.512 -2.243 32.131 1.00 15.79 112 PRO A O 1
ATOM 1606 N N . PHE A 1 113 ? 56.164 -1.846 34.328 1.00 23.24 113 PHE A N 1
ATOM 1607 C CA . PHE A 1 113 ? 55.479 -3.114 34.575 1.00 22.79 113 PHE A CA 1
ATOM 1608 C C . PHE A 1 113 ? 53.990 -2.899 34.835 1.00 17.57 113 PHE A C 1
ATOM 1609 O O . PHE A 1 113 ? 53.238 -3.858 35.000 1.00 21.34 113 PHE A O 1
ATOM 1626 N N . MET A 1 114 ? 53.566 -1.639 34.860 1.00 17.25 114 MET A N 1
ATOM 1627 C CA . MET A 1 114 ? 52.158 -1.317 35.065 1.00 13.52 114 MET A CA 1
ATOM 1628 C C . MET A 1 114 ? 51.834 0.075 34.536 1.00 13.91 114 MET A C 1
ATOM 1629 O O . MET A 1 114 ? 52.595 1.023 34.741 1.00 14.35 114 MET A O 1
ATOM 1643 N N . GLN A 1 115 ? 50.706 0.183 33.841 1.00 11.66 115 GLN A N 1
ATOM 1644 C CA . GLN A 1 115 ? 50.206 1.467 33.368 1.00 15.42 115 GLN A CA 1
ATOM 1645 C C . GLN A 1 115 ? 48.971 1.825 34.182 1.00 20.37 115 GLN A C 1
ATOM 1646 O O . GLN A 1 115 ? 48.237 0.944 34.633 1.00 18.20 115 GLN A O 1
ATOM 1660 N N . LEU A 1 116 ? 48.753 3.120 34.376 1.00 14.06 116 LEU A N 1
ATOM 1661 C CA . LEU A 1 116 ? 47.705 3.594 35.266 1.00 14.34 116 LEU A CA 1
ATOM 1662 C C . LEU A 1 116 ? 47.309 5.027 34.931 1.00 16.82 116 LEU A C 1
ATOM 1663 O O . LEU A 1 116 ? 47.826 5.627 33.986 1.00 13.61 116 LEU A O 1
ATOM 1679 N N . GLY A 1 117 ? 46.388 5.567 35.721 1.00 14.69 117 GLY A N 1
ATOM 1680 C CA . GLY A 1 117 ? 45.991 6.953 35.607 1.00 18.74 117 GLY A CA 1
ATOM 1681 C C . GLY A 1 117 ? 45.750 7.548 36.979 1.00 19.73 117 GLY A C 1
ATOM 1682 O O . GLY A 1 117 ? 46.104 6.951 37.997 1.00 10.65 117 GLY A O 1
ATOM 1686 N N . ILE A 1 118 ? 45.142 8.728 36.992 1.00 16.48 118 ILE A N 1
ATOM 1687 C CA . ILE A 1 118 ? 44.802 9.431 38.221 1.00 15.77 118 ILE A CA 1
ATOM 1688 C C . ILE A 1 118 ? 43.291 9.617 38.285 1.00 21.09 118 ILE A C 1
ATOM 1689 O O . ILE A 1 118 ? 42.636 9.788 37.257 1.00 9.70 118 ILE A O 1
ATOM 1705 N N . SER A 1 119 ? 42.737 9.576 39.491 1.00 19.38 119 SER A N 1
ATOM 1706 C CA . SER A 1 119 ? 41.318 9.842 39.668 1.00 17.10 119 SER A CA 1
ATOM 1707 C C . SER A 1 119 ? 41.044 10.351 41.078 1.00 20.40 119 SER A C 1
ATOM 1708 O O . SER A 1 119 ? 41.973 10.629 41.841 1.00 17.45 119 SER A O 1
ATOM 1716 N N . ILE A 1 120 ? 39.763 10.472 41.412 1.00 22.24 120 ILE A N 1
ATOM 1717 C CA . ILE A 1 120 ? 39.339 11.100 42.657 1.00 27.10 120 ILE A CA 1
ATOM 1718 C C . ILE A 1 120 ? 38.666 10.094 43.588 1.00 21.03 120 ILE A C 1
ATOM 1719 O O . ILE A 1 120 ? 37.643 9.508 43.240 1.00 24.47 120 ILE A O 1
ATOM 1735 N N . LEU A 1 121 ? 39.245 9.902 44.771 1.00 23.79 121 LEU A N 1
ATOM 1736 C CA . LEU A 1 121 ? 38.623 9.083 45.807 1.00 17.85 121 LEU A CA 1
ATOM 1737 C C . LEU A 1 121 ? 37.764 9.974 46.691 1.00 30.72 121 LEU A C 1
ATOM 1738 O O . LEU A 1 121 ? 38.244 10.977 47.226 1.00 19.55 121 LEU A O 1
ATOM 1754 N N . SER A 1 122 ? 36.497 9.602 46.845 1.00 25.32 122 SER A N 1
ATOM 1755 C CA . SER A 1 122 ? 35.546 10.418 47.587 1.00 23.80 122 SER A CA 1
ATOM 1756 C C . SER A 1 122 ? 34.650 9.585 48.496 1.00 30.32 122 SER A C 1
ATOM 1757 O O . SER A 1 122 ? 34.486 8.380 48.303 1.00 21.31 122 SER A O 1
ATOM 1765 N N . TYR A 1 123 ? 34.079 10.250 49.494 1.00 36.95 123 TYR A N 1
ATOM 1766 C CA . TYR A 1 123 ? 33.054 9.654 50.334 1.00 36.30 123 TYR A CA 1
ATOM 1767 C C . TYR A 1 123 ? 31.758 9.623 49.536 1.00 30.94 123 TYR A C 1
ATOM 1768 O O . TYR A 1 123 ? 31.459 10.567 48.806 1.00 27.34 123 TYR A O 1
ATOM 1786 N N . LYS A 1 124 ? 31.000 8.539 49.659 1.00 34.62 124 LYS A N 1
ATOM 1787 C CA . LYS A 1 124 ? 29.734 8.417 48.946 1.00 39.11 124 LYS A CA 1
ATOM 1788 C C . LYS A 1 124 ? 28.746 9.494 49.385 1.00 34.67 124 LYS A C 1
ATOM 1789 O O . LYS A 1 124 ? 28.785 9.959 50.524 1.00 47.81 124 LYS A O 1
ATOM 1808 N N . GLY A 1 125 ? 27.868 9.889 48.467 1.00 31.13 125 GLY A N 1
ATOM 1809 C CA . GLY A 1 125 ? 26.872 10.913 48.735 1.00 38.92 125 GLY A CA 1
ATOM 1810 C C . GLY A 1 125 ? 27.330 12.288 48.284 1.00 43.27 125 GLY A C 1
ATOM 1811 O O . GLY A 1 125 ? 26.754 13.305 48.670 1.00 51.70 125 GLY A O 1
ATOM 1815 N N . THR A 1 126 ? 28.370 12.311 47.457 1.00 51.44 126 THR A N 1
ATOM 1816 C CA . THR A 1 126 ? 28.958 13.555 46.971 1.00 56.05 126 THR A CA 1
ATOM 1817 C C . THR A 1 126 ? 28.268 14.003 45.684 1.00 55.23 126 THR A C 1
ATOM 1818 O O . THR A 1 126 ? 27.912 13.181 44.839 1.00 53.41 126 THR A O 1
ATOM 1829 N N . ASP A 1 127 ? 28.076 15.311 45.546 1.00 64.23 127 ASP A N 1
ATOM 1830 C CA . ASP A 1 127 ? 27.369 15.872 44.398 1.00 72.65 127 ASP A CA 1
ATOM 1831 C C . ASP A 1 127 ? 28.322 16.085 43.224 1.00 68.23 127 ASP A C 1
ATOM 1832 O O . ASP A 1 127 ? 27.908 16.108 42.064 1.00 68.83 127 ASP A O 1
ATOM 1841 N N . ILE A 1 128 ? 29.603 16.240 43.544 1.00 52.38 128 ILE A N 1
ATOM 1842 C CA . ILE A 1 128 ? 30.651 16.437 42.546 1.00 45.35 128 ILE A CA 1
ATOM 1843 C C . ILE A 1 128 ? 30.787 15.210 41.643 1.00 40.89 128 ILE A C 1
ATOM 1844 O O . ILE A 1 128 ? 30.817 14.077 42.126 1.00 38.71 128 ILE A O 1
ATOM 1860 N N . GLY A 1 129 ? 30.879 15.445 40.335 1.00 36.95 129 GLY A N 1
ATOM 1861 C CA . GLY A 1 129 ? 30.947 14.368 39.358 1.00 36.51 129 GLY A CA 1
ATOM 1862 C C . GLY A 1 129 ? 32.125 14.444 38.400 1.00 31.86 129 GLY A C 1
ATOM 1863 O O . GLY A 1 129 ? 32.218 13.649 37.464 1.00 33.02 129 GLY A O 1
ATOM 1867 N N . SER A 1 130 ? 33.028 15.394 38.623 1.00 33.11 130 SER A N 1
ATOM 1868 C CA . SER A 1 130 ? 34.206 15.532 37.770 1.00 31.18 130 SER A CA 1
ATOM 1869 C C . SER A 1 130 ? 35.284 16.377 38.435 1.00 28.38 130 SER A C 1
ATOM 1870 O O . SER A 1 130 ? 35.030 17.049 39.434 1.00 24.53 130 SER A O 1
ATOM 1878 N N . LEU A 1 131 ? 36.486 16.337 37.869 1.00 28.31 131 LEU A N 1
ATOM 1879 C CA . LEU A 1 131 ? 37.592 17.149 38.359 1.00 28.76 131 LEU A CA 1
ATOM 1880 C C . LEU A 1 131 ? 37.287 18.636 38.197 1.00 29.47 131 LEU A C 1
ATOM 1881 O O . LEU A 1 131 ? 37.580 19.429 39.089 1.00 32.02 131 LEU A O 1
ATOM 1897 N N . HIS A 1 132 ? 36.704 19.008 37.058 1.00 28.15 132 HIS A N 1
ATOM 1898 C CA . HIS A 1 132 ? 36.334 20.400 36.812 1.00 33.67 132 HIS A CA 1
ATOM 1899 C C . HIS A 1 132 ? 35.367 20.891 37.882 1.00 41.07 132 HIS A C 1
ATOM 1900 O O . HIS A 1 132 ? 35.483 22.013 38.370 1.00 37.93 132 HIS A O 1
ATOM 1914 N N . ASP A 1 133 ? 34.410 20.043 38.242 1.00 29.85 133 ASP A N 1
ATOM 1915 C CA . ASP A 1 133 ? 33.442 20.389 39.274 1.00 34.40 133 ASP A CA 1
ATOM 1916 C C . ASP A 1 133 ? 34.126 20.511 40.633 1.00 34.37 133 ASP A C 1
ATOM 1917 O O . ASP A 1 133 ? 33.814 21.410 41.413 1.00 34.10 133 ASP A O 1
ATOM 1926 N N . LEU A 1 134 ? 35.064 19.608 40.907 1.00 31.70 134 LEU A N 1
ATOM 1927 C CA . LEU A 1 134 ? 35.779 19.601 42.181 1.00 24.38 134 LEU A CA 1
ATOM 1928 C C . LEU A 1 134 ? 36.586 20.884 42.384 1.00 33.63 134 LEU A C 1
ATOM 1929 O O . LEU A 1 134 ? 36.572 21.470 43.468 1.00 30.13 134 LEU A O 1
ATOM 1945 N N . VAL A 1 135 ? 37.283 21.322 41.341 1.00 36.74 135 VAL A N 1
ATOM 1946 C CA . VAL A 1 135 ? 38.129 22.507 41.440 1.00 37.07 135 VAL A CA 1
ATOM 1947 C C . VAL A 1 135 ? 37.313 23.797 41.438 1.00 38.02 135 VAL A C 1
ATOM 1948 O O . VAL A 1 135 ? 37.768 24.824 41.939 1.00 52.18 135 VAL A O 1
ATOM 1961 N N . ASP A 1 136 ? 36.109 23.742 40.875 1.00 28.90 136 ASP A N 1
ATOM 1962 C CA . ASP A 1 136 ? 35.292 24.941 40.711 1.00 35.16 136 ASP A CA 1
ATOM 1963 C C . ASP A 1 136 ? 34.459 25.250 41.959 1.00 40.43 136 ASP A C 1
ATOM 1964 O O . ASP A 1 136 ? 33.651 26.178 41.960 1.00 49.59 136 ASP A O 1
ATOM 1973 N N . GLN A 1 137 ? 34.664 24.469 43.017 1.00 46.12 137 GLN A N 1
ATOM 1974 C CA . GLN A 1 137 ? 34.022 24.716 44.306 1.00 36.02 137 GLN A CA 1
ATOM 1975 C C . GLN A 1 137 ? 35.065 24.638 45.417 1.00 40.64 137 GLN A C 1
ATOM 1976 O O . GLN A 1 137 ? 36.236 24.358 45.155 1.00 38.78 137 GLN A O 1
ATOM 1990 N N . ASN A 1 138 ? 34.644 24.894 46.652 1.00 47.08 138 ASN A N 1
ATOM 1991 C CA . ASN A 1 138 ? 35.565 24.881 47.786 1.00 61.37 138 ASN A CA 1
ATOM 1992 C C . ASN A 1 138 ? 34.912 24.408 49.083 1.00 52.51 138 ASN A C 1
ATOM 1993 O O . ASN A 1 138 ? 35.503 24.521 50.157 1.00 55.57 138 ASN A O 1
ATOM 2004 N N . LYS A 1 139 ? 33.696 23.880 48.982 1.00 39.60 139 LYS A N 1
ATOM 2005 C CA . LYS A 1 139 ? 33.043 23.253 50.126 1.00 43.46 139 LYS A CA 1
ATOM 2006 C C . LYS A 1 139 ? 33.743 21.937 50.456 1.00 41.13 139 LYS A C 1
ATOM 2007 O O . LYS A 1 139 ? 33.966 21.616 51.624 1.00 39.82 139 LYS A O 1
ATOM 2026 N N . VAL A 1 140 ? 34.089 21.187 49.414 1.00 30.44 140 VAL A N 1
ATOM 2027 C CA . VAL A 1 140 ? 34.857 19.956 49.554 1.00 24.84 140 VAL A CA 1
ATOM 2028 C C . VAL A 1 140 ? 36.321 20.218 49.218 1.00 28.32 140 VAL A C 1
ATOM 2029 O O . VAL A 1 140 ? 36.659 20.493 48.068 1.00 22.61 140 VAL A O 1
ATOM 2042 N N . GLN A 1 141 ? 37.185 20.135 50.223 1.00 25.39 141 GLN A N 1
ATOM 2043 C CA . GLN A 1 141 ? 38.616 20.303 50.008 1.00 19.77 141 GLN A CA 1
ATOM 2044 C C . GLN A 1 141 ? 39.193 19.032 49.395 1.00 33.51 141 GLN A C 1
ATOM 2045 O O . GLN A 1 141 ? 38.542 17.988 49.393 1.00 29.63 141 GLN A O 1
ATOM 2059 N N . PHE A 1 142 ? 40.410 19.122 48.869 1.00 20.12 142 PHE A N 1
ATOM 2060 C CA . PHE A 1 142 ? 41.050 17.968 48.248 1.00 19.18 142 PHE A CA 1
ATOM 2061 C C . PHE A 1 142 ? 42.566 18.112 48.221 1.00 21.05 142 PHE A C 1
ATOM 2062 O O . PHE A 1 142 ? 43.094 19.222 48.290 1.00 23.37 142 PHE A O 1
ATOM 2079 N N . GLY A 1 143 ? 43.261 16.981 48.124 1.00 21.98 143 GLY A N 1
ATOM 2080 C CA . GLY A 1 143 ? 44.711 16.987 48.101 1.00 22.42 143 GLY A CA 1
ATOM 2081 C C . GLY A 1 143 ? 45.329 15.686 47.628 1.00 23.19 143 GLY A C 1
ATOM 2082 O O . GLY A 1 143 ? 44.627 14.762 47.211 1.00 20.43 143 GLY A O 1
ATOM 2086 N N . THR A 1 144 ? 46.657 15.627 47.702 1.00 24.50 144 THR A N 1
ATOM 2087 C CA . THR A 1 144 ? 47.428 14.481 47.231 1.00 19.87 144 THR A CA 1
ATOM 2088 C C . THR A 1 144 ? 48.504 14.107 48.242 1.00 18.55 144 THR A C 1
ATOM 2089 O O . THR A 1 144 ? 48.642 14.744 49.285 1.00 18.81 144 THR A O 1
ATOM 2100 N N . ILE A 1 145 ? 49.274 13.074 47.921 1.00 14.94 145 ILE A N 1
ATOM 2101 C CA . ILE A 1 145 ? 50.443 12.732 48.714 1.00 22.47 145 ILE A CA 1
ATOM 2102 C C . ILE A 1 145 ? 51.507 13.803 48.514 1.00 20.36 145 ILE A C 1
ATOM 2103 O O . ILE A 1 145 ? 51.802 14.197 47.386 1.00 19.04 145 ILE A O 1
ATOM 2119 N N A ARG A 1 146 ? 52.076 14.277 49.617 0.48 20.39 146 ARG A N 1
ATOM 2120 N N B ARG A 1 146 ? 52.083 14.258 49.620 0.52 20.28 146 ARG A N 1
ATOM 2121 C CA A ARG A 1 146 ? 53.070 15.341 49.562 0.48 20.17 146 ARG A CA 1
ATOM 2122 C CA B ARG A 1 146 ? 53.095 15.305 49.600 0.52 20.19 146 ARG A CA 1
ATOM 2123 C C A ARG A 1 146 ? 54.326 14.872 48.841 0.48 17.39 146 ARG A C 1
ATOM 2124 C C B ARG A 1 146 ? 54.338 14.856 48.838 0.52 17.31 146 ARG A C 1
ATOM 2125 O O A ARG A 1 146 ? 54.954 13.890 49.236 0.48 26.51 146 ARG A O 1
ATOM 2126 O O B ARG A 1 146 ? 54.973 13.867 49.201 0.52 26.60 146 ARG A O 1
ATOM 2167 N N . GLY A 1 147 ? 54.678 15.581 47.776 1.00 20.34 147 GLY A N 1
ATOM 2168 C CA . GLY A 1 147 ? 55.856 15.264 46.991 1.00 32.99 147 GLY A CA 1
ATOM 2169 C C . GLY A 1 147 ? 55.714 14.009 46.146 1.00 43.60 147 GLY A C 1
ATOM 2170 O O . GLY A 1 147 ? 56.697 13.523 45.586 1.00 52.13 147 GLY A O 1
ATOM 2175 N N . GLY A 1 148 ? 54.496 13.483 46.051 1.00 31.58 148 GLY A N 1
ATOM 2176 C CA . GLY A 1 148 ? 54.240 12.291 45.260 1.00 29.52 148 GLY A CA 1
ATOM 2177 C C . GLY A 1 148 ? 54.099 12.612 43.784 1.00 21.68 148 GLY A C 1
ATOM 2178 O O . GLY A 1 148 ? 54.154 13.775 43.387 1.00 15.28 148 GLY A O 1
ATOM 2182 N N . ALA A 1 149 ? 53.911 11.581 42.967 1.00 17.36 149 ALA A N 1
ATOM 2183 C CA . ALA A 1 149 ? 53.829 11.763 41.521 1.00 20.28 149 ALA A CA 1
ATOM 2184 C C . ALA A 1 149 ? 52.519 12.424 41.096 1.00 21.85 149 ALA A C 1
ATOM 2185 O O . ALA A 1 149 ? 52.462 13.081 40.057 1.00 20.05 149 ALA A O 1
ATOM 2192 N N . THR A 1 150 ? 51.462 12.242 41.880 1.00 13.44 150 THR A N 1
ATOM 2193 C CA . THR A 1 150 ? 50.182 12.858 41.549 1.00 21.24 150 THR A CA 1
ATOM 2194 C C . THR A 1 150 ? 50.267 14.370 41.752 1.00 21.21 150 THR A C 1
ATOM 2195 O O . THR A 1 150 ? 49.631 15.135 41.027 1.00 10.17 150 THR A O 1
ATOM 2206 N N . SER A 1 151 ? 51.057 14.796 42.735 1.00 17.47 151 SER A N 1
ATOM 2207 C CA . SER A 1 151 ? 51.354 16.217 42.907 1.00 21.34 151 SER A CA 1
ATOM 2208 C C . SER A 1 151 ? 52.045 16.768 41.667 1.00 17.45 151 SER A C 1
ATOM 2209 O O . SER A 1 151 ? 51.786 17.899 41.254 1.00 20.30 151 SER A O 1
ATOM 2217 N N . VAL A 1 152 ? 52.931 15.963 41.084 1.00 17.88 152 VAL A N 1
ATOM 2218 C CA . VAL A 1 152 ? 53.664 16.367 39.889 1.00 14.23 152 VAL A CA 1
ATOM 2219 C C . VAL A 1 152 ? 52.715 16.610 38.724 1.00 16.25 152 VAL A C 1
ATOM 2220 O O . VAL A 1 152 ? 52.934 17.515 37.920 1.00 20.82 152 VAL A O 1
ATOM 2233 N N . TYR A 1 153 ? 51.665 15.797 38.630 1.00 15.21 153 TYR A N 1
ATOM 2234 C CA . TYR A 1 153 ? 50.711 15.914 37.532 1.00 12.89 153 TYR A CA 1
ATOM 2235 C C . TYR A 1 153 ? 50.080 17.302 37.504 1.00 14.55 153 TYR A C 1
ATOM 2236 O O . TYR A 1 153 ? 49.871 17.876 36.439 1.00 13.73 153 TYR A O 1
ATOM 2254 N N . PHE A 1 154 ? 49.781 17.837 38.683 1.00 12.12 154 PHE A N 1
ATOM 2255 C CA . PHE A 1 154 ? 49.136 19.141 38.787 1.00 17.77 154 PHE A CA 1
ATOM 2256 C C . PHE A 1 154 ? 50.145 20.287 38.814 1.00 19.51 154 PHE A C 1
ATOM 2257 O O . PHE A 1 154 ? 49.943 21.309 38.161 1.00 21.50 154 PHE A O 1
ATOM 2274 N N . SER A 1 155 ? 51.231 20.117 39.558 1.00 17.49 155 SER A N 1
ATOM 2275 C CA . SER A 1 155 ? 52.195 21.200 39.742 1.00 23.03 155 SER A CA 1
ATOM 2276 C C . SER A 1 155 ? 52.961 21.530 38.456 1.00 25.80 155 SER A C 1
ATOM 2277 O O . SER A 1 155 ? 53.415 22.660 38.277 1.00 19.20 155 SER A O 1
ATOM 2285 N N . GLU A 1 156 ? 53.089 20.553 37.560 1.00 14.40 156 GLU A N 1
ATOM 2286 C CA . GLU A 1 156 ? 53.853 20.735 36.324 1.00 14.92 156 GLU A CA 1
ATOM 2287 C C . GLU A 1 156 ? 52.976 21.057 35.112 1.00 11.42 156 GLU A C 1
ATOM 2288 O O . GLU A 1 156 ? 53.485 21.429 34.055 1.00 16.85 156 GLU A O 1
ATOM 2300 N N . SER A 1 157 ? 51.664 20.916 35.262 1.00 13.46 157 SER A N 1
ATOM 2301 C CA . SER A 1 157 ? 50.749 21.106 34.139 1.00 11.38 157 SER A CA 1
ATOM 2302 C C . SER A 1 157 ? 50.587 22.576 33.753 1.00 19.29 157 SER A C 1
ATOM 2303 O O . SER A 1 157 ? 50.628 23.461 34.606 1.00 18.64 157 SER A O 1
ATOM 2311 N N . ASN A 1 158 ? 50.412 22.819 32.455 1.00 20.86 158 ASN A N 1
ATOM 2312 C CA . ASN A 1 158 ? 50.082 24.148 31.951 1.00 23.63 158 ASN A CA 1
ATOM 2313 C C . ASN A 1 158 ? 48.575 24.285 31.744 1.00 19.00 158 ASN A C 1
ATOM 2314 O O . ASN A 1 158 ? 48.067 25.380 31.508 1.00 34.67 158 ASN A O 1
ATOM 2325 N N . ASP A 1 159 ? 47.867 23.163 31.832 1.00 20.91 159 ASP A N 1
ATOM 2326 C CA . ASP A 1 159 ? 46.414 23.148 31.695 1.00 25.09 159 ASP A CA 1
ATOM 2327 C C . ASP A 1 159 ? 45.759 24.012 32.770 1.00 27.20 159 ASP A C 1
ATOM 2328 O O . ASP A 1 159 ? 46.043 23.860 33.958 1.00 24.85 159 ASP A O 1
ATOM 2337 N N . THR A 1 160 ? 44.884 24.917 32.340 1.00 25.94 160 THR A N 1
ATOM 2338 C CA . THR A 1 160 ? 44.255 25.883 33.237 1.00 32.08 160 THR A CA 1
ATOM 2339 C C . THR A 1 160 ? 43.516 25.220 34.398 1.00 21.93 160 THR A C 1
ATOM 2340 O O . THR A 1 160 ? 43.643 25.649 35.544 1.00 27.54 160 THR A O 1
ATOM 2351 N N . ASP A 1 161 ? 42.744 24.180 34.103 1.00 21.99 161 ASP A N 1
ATOM 2352 C CA . ASP A 1 161 ? 41.985 23.485 35.137 1.00 27.92 161 ASP A CA 1
ATOM 2353 C C . ASP A 1 161 ? 42.904 22.795 36.143 1.00 27.45 161 ASP A C 1
ATOM 2354 O O . ASP A 1 161 ? 42.602 22.755 37.334 1.00 25.94 161 ASP A O 1
ATOM 2363 N N . ASN A 1 162 ? 44.023 22.256 35.669 1.00 27.17 162 ASN A N 1
ATOM 2364 C CA . ASN A 1 162 ? 44.992 21.626 36.560 1.00 24.10 162 ASN A CA 1
ATOM 2365 C C . ASN A 1 162 ? 45.742 22.669 37.383 1.00 16.69 162 ASN A C 1
ATOM 2366 O O . ASN A 1 162 ? 46.062 22.433 38.548 1.00 14.98 162 ASN A O 1
ATOM 2377 N N . ARG A 1 163 ? 46.020 23.821 36.776 1.00 12.23 163 ARG A N 1
ATOM 2378 C CA . ARG A 1 163 ? 46.604 24.944 37.506 1.00 17.69 163 ARG A CA 1
ATOM 2379 C C . ARG A 1 163 ? 45.697 25.377 38.655 1.00 16.24 163 ARG A C 1
ATOM 2380 O O . ARG A 1 163 ? 46.166 25.631 39.764 1.00 21.21 163 ARG A O 1
ATOM 2401 N N . MET A 1 164 ? 44.397 25.462 38.381 1.00 25.82 164 MET A N 1
ATOM 2402 C CA . MET A 1 164 ? 43.427 25.866 39.395 1.00 25.89 164 MET A CA 1
ATOM 2403 C C . MET A 1 164 ? 43.370 24.848 40.529 1.00 17.56 164 MET A C 1
ATOM 2404 O O . MET A 1 164 ? 43.291 25.220 41.700 1.00 22.44 164 MET A O 1
ATOM 2418 N N . ALA A 1 165 ? 43.404 23.565 40.179 1.00 18.62 165 ALA A N 1
ATOM 2419 C CA . ALA A 1 165 ? 43.452 22.501 41.176 1.00 19.88 165 ALA A CA 1
ATOM 2420 C C . ALA A 1 165 ? 44.662 22.678 42.083 1.00 20.97 165 ALA A C 1
ATOM 2421 O O . ALA A 1 165 ? 44.551 22.606 43.307 1.00 18.22 165 ALA A O 1
ATOM 2428 N N . TRP A 1 166 ? 45.816 22.909 41.465 1.00 22.30 166 TRP A N 1
ATOM 2429 C CA . TRP A 1 166 ? 47.075 23.016 42.191 1.00 13.75 166 TRP A CA 1
ATOM 2430 C C . TRP A 1 166 ? 47.064 24.207 43.138 1.00 19.49 166 TRP A C 1
ATOM 2431 O O . TRP A 1 166 ? 47.476 24.095 44.292 1.00 16.64 166 TRP A O 1
ATOM 2452 N N . ASN A 1 167 ? 46.586 25.347 42.651 1.00 26.66 167 ASN A N 1
ATOM 2453 C CA . ASN A 1 167 ? 46.537 26.553 43.470 1.00 29.62 167 ASN A CA 1
ATOM 2454 C C . ASN A 1 167 ? 45.539 26.426 44.620 1.00 21.42 167 ASN A C 1
ATOM 2455 O O . ASN A 1 167 ? 45.765 26.965 45.703 1.00 24.03 167 ASN A O 1
ATOM 2466 N N . LYS A 1 168 ? 44.441 25.712 44.393 1.00 22.39 168 LYS A N 1
ATOM 2467 C CA . LYS A 1 168 ? 43.476 25.466 45.460 1.00 32.47 168 LYS A CA 1
ATOM 2468 C C . LYS A 1 168 ? 44.061 24.547 46.529 1.00 22.70 168 LYS A C 1
ATOM 2469 O O . LYS A 1 168 ? 43.904 24.800 47.722 1.00 23.54 168 LYS A O 1
ATOM 2488 N N . MET A 1 169 ? 44.734 23.482 46.099 1.00 21.72 169 MET A N 1
ATOM 2489 C CA . MET A 1 169 ? 45.362 22.548 47.031 1.00 22.68 169 MET A CA 1
ATOM 2490 C C . MET A 1 169 ? 46.363 23.263 47.934 1.00 21.52 169 MET A C 1
ATOM 2491 O O . MET A 1 169 ? 46.445 22.982 49.130 1.00 26.26 169 MET A O 1
ATOM 2505 N N . LEU A 1 170 ? 47.120 24.189 47.355 1.00 21.83 170 LEU A N 1
ATOM 2506 C CA . LEU A 1 170 ? 48.110 24.952 48.110 1.00 26.60 170 LEU A CA 1
ATOM 2507 C C . LEU A 1 170 ? 47.462 25.907 49.110 1.00 23.31 170 LEU A C 1
ATOM 2508 O O . LEU A 1 170 ? 48.057 26.236 50.134 1.00 29.75 170 LEU A O 1
ATOM 2524 N N . SER A 1 171 ? 46.244 26.347 48.810 1.00 24.37 171 SER A N 1
ATOM 2525 C CA . SER A 1 171 ? 45.584 27.382 49.603 1.00 29.22 171 SER A CA 1
ATOM 2526 C C . SER A 1 171 ? 44.779 26.824 50.775 1.00 33.22 171 SER A C 1
ATOM 2527 O O . SER A 1 171 ? 44.575 27.517 51.773 1.00 26.52 171 SER A O 1
ATOM 2535 N N . PHE A 1 172 ? 44.317 25.583 50.648 1.00 25.17 172 PHE A N 1
ATOM 2536 C CA . PHE A 1 172 ? 43.429 24.988 51.644 1.00 26.71 172 PHE A CA 1
ATOM 2537 C C . PHE A 1 172 ? 44.019 24.999 53.049 1.00 25.35 172 PHE A C 1
ATOM 2538 O O . PHE A 1 172 ? 45.218 24.786 53.239 1.00 26.37 172 PHE A O 1
ATOM 2555 N N . LYS A 1 173 ? 43.149 25.259 54.021 1.00 27.25 173 LYS A N 1
ATOM 2556 C CA . LYS A 1 173 ? 43.473 25.136 55.438 1.00 25.91 173 LYS A CA 1
ATOM 2557 C C . LYS A 1 173 ? 42.503 24.137 56.067 1.00 22.13 173 LYS A C 1
ATOM 2558 O O . LYS A 1 173 ? 41.290 24.288 55.917 1.00 26.17 173 LYS A O 1
ATOM 2577 N N . PRO A 1 174 ? 43.019 23.113 56.772 1.00 23.30 174 PRO A N 1
ATOM 2578 C CA . PRO A 1 174 ? 44.427 22.814 57.058 1.00 32.74 174 PRO A CA 1
ATOM 2579 C C . PRO A 1 174 ? 45.157 22.233 55.851 1.00 29.03 174 PRO A C 1
ATOM 2580 O O . PRO A 1 174 ? 44.594 22.199 54.756 1.00 30.18 174 PRO A O 1
ATOM 2591 N N . ASP A 1 175 ? 46.395 21.792 56.059 1.00 20.91 175 ASP A N 1
ATOM 2592 C CA . ASP A 1 175 ? 47.211 21.214 54.996 1.00 31.66 175 ASP A CA 1
ATOM 2593 C C . ASP A 1 175 ? 46.436 20.147 54.231 1.00 25.19 175 ASP A C 1
ATOM 2594 O O . ASP A 1 175 ? 45.919 19.199 54.821 1.00 22.81 175 ASP A O 1
ATOM 2603 N N . ALA A 1 176 ? 46.351 20.315 52.915 1.00 25.15 176 ALA A N 1
ATOM 2604 C CA . ALA A 1 176 ? 45.568 19.414 52.079 1.00 30.05 176 ALA A CA 1
ATOM 2605 C C . ALA A 1 176 ? 46.342 18.145 51.739 1.00 26.65 176 ALA A C 1
ATOM 2606 O O . ALA A 1 176 ? 45.753 17.150 51.319 1.00 20.28 176 ALA A O 1
ATOM 2613 N N . PHE A 1 177 ? 47.657 18.175 51.933 1.00 19.78 177 PHE A N 1
ATOM 2614 C CA . PHE A 1 177 ? 48.511 17.058 51.544 1.00 25.36 177 PHE A CA 1
ATOM 2615 C C . PHE A 1 177 ? 48.676 16.026 52.661 1.00 25.75 177 PHE A C 1
ATOM 2616 O O . PHE A 1 177 ? 48.491 16.334 53.838 1.00 28.76 177 PHE A O 1
ATOM 2633 N N . THR A 1 178 ? 49.026 14.801 52.270 1.00 28.07 178 THR A N 1
ATOM 2634 C CA . THR A 1 178 ? 49.184 13.685 53.202 1.00 23.66 178 THR A CA 1
ATOM 2635 C C . THR A 1 178 ? 50.526 12.991 52.982 1.00 30.62 178 THR A C 1
ATOM 2636 O O . THR A 1 178 ? 51.201 13.238 51.983 1.00 24.81 178 THR A O 1
ATOM 2647 N N . LYS A 1 179 ? 50.904 12.114 53.908 1.00 25.29 179 LYS A N 1
ATOM 2648 C CA . LYS A 1 179 ? 52.206 11.455 53.841 1.00 32.04 179 LYS A CA 1
ATOM 2649 C C . LYS A 1 179 ? 52.174 10.197 52.972 1.00 16.81 179 LYS A C 1
ATOM 2650 O O . LYS A 1 179 ? 53.208 9.771 52.459 1.00 26.25 179 LYS A O 1
ATOM 2669 N N . ASN A 1 180 ? 50.996 9.601 52.812 1.00 17.12 180 ASN A N 1
ATOM 2670 C CA . ASN A 1 180 ? 50.864 8.385 52.011 1.00 24.91 180 ASN A CA 1
ATOM 2671 C C . ASN A 1 180 ? 49.413 8.082 51.644 1.00 20.86 180 ASN A C 1
ATOM 2672 O O . ASN A 1 180 ? 48.503 8.813 52.035 1.00 21.14 180 ASN A O 1
ATOM 2683 N N . ASN A 1 181 ? 49.206 7.005 50.887 1.00 20.92 181 ASN A N 1
ATOM 2684 C CA . ASN A 1 181 ? 47.864 6.594 50.482 1.00 25.22 181 ASN A CA 1
ATOM 2685 C C . ASN A 1 181 ? 46.973 6.275 51.678 1.00 31.17 181 ASN A C 1
ATOM 2686 O O . ASN A 1 181 ? 45.786 6.598 51.677 1.00 26.66 181 ASN A O 1
ATOM 2697 N N . GLU A 1 182 ? 47.551 5.633 52.691 1.00 33.10 182 GLU A N 1
ATOM 2698 C CA . GLU A 1 182 ? 46.795 5.230 53.875 1.00 26.92 182 GLU A CA 1
ATOM 2699 C C . GLU A 1 182 ? 46.168 6.435 54.569 1.00 23.97 182 GLU A C 1
ATOM 2700 O O . GLU A 1 182 ? 44.978 6.427 54.879 1.00 22.45 182 GLU A O 1
ATOM 2712 N N . GLU A 1 183 ? 46.970 7.469 54.809 1.00 26.38 183 GLU A N 1
ATOM 2713 C CA . GLU A 1 183 ? 46.478 8.678 55.462 1.00 27.95 183 GLU A CA 1
ATOM 2714 C C . GLU A 1 183 ? 45.436 9.373 54.591 1.00 21.36 183 GLU A C 1
ATOM 2715 O O . GLU A 1 183 ? 44.466 9.934 55.097 1.00 25.54 183 GLU A O 1
ATOM 2727 N N . GLY A 1 184 ? 45.646 9.339 53.279 1.00 23.69 184 GLY A N 1
ATOM 2728 C CA . GLY A 1 184 ? 44.705 9.932 52.347 1.00 22.89 184 GLY A CA 1
ATOM 2729 C C . GLY A 1 184 ? 43.339 9.278 52.441 1.00 13.80 184 GLY A C 1
ATOM 2730 O O . GLY A 1 184 ? 42.324 9.957 52.586 1.00 22.22 184 GLY A O 1
ATOM 2734 N N . VAL A 1 185 ? 43.319 7.952 52.357 1.00 15.57 185 VAL A N 1
ATOM 2735 C CA . VAL A 1 185 ? 42.081 7.187 52.466 1.00 18.30 185 VAL A CA 1
ATOM 2736 C C . VAL A 1 185 ? 41.436 7.366 53.840 1.00 25.36 185 VAL A C 1
ATOM 2737 O O . VAL A 1 185 ? 40.218 7.524 53.944 1.00 23.73 185 VAL A O 1
ATOM 2750 N N . ASP A 1 186 ? 42.253 7.330 54.890 1.00 28.57 186 ASP A N 1
ATOM 2751 C CA . ASP A 1 186 ? 41.756 7.541 56.247 1.00 28.64 186 ASP A CA 1
ATOM 2752 C C . ASP A 1 186 ? 41.097 8.910 56.377 1.00 25.06 186 ASP A C 1
ATOM 2753 O O . ASP A 1 186 ? 40.094 9.061 57.069 1.00 24.75 186 ASP A O 1
ATOM 2762 N N . ARG A 1 187 ? 41.663 9.907 55.705 1.00 21.73 187 ARG A N 1
ATOM 2763 C CA . ARG A 1 187 ? 41.149 11.267 55.802 1.00 25.69 187 ARG A CA 1
ATOM 2764 C C . ARG A 1 187 ? 39.809 11.422 55.080 1.00 28.28 187 ARG A C 1
ATOM 2765 O O . ARG A 1 187 ? 38.944 12.166 55.534 1.00 21.26 187 ARG A O 1
ATOM 2786 N N . VAL A 1 188 ? 39.638 10.728 53.958 1.00 22.29 188 VAL A N 1
ATOM 2787 C CA . VAL A 1 188 ? 38.370 10.768 53.236 1.00 18.55 188 VAL A CA 1
ATOM 2788 C C . VAL A 1 188 ? 37.269 10.121 54.074 1.00 30.51 188 VAL A C 1
ATOM 2789 O O . VAL A 1 188 ? 36.147 10.626 54.143 1.00 24.02 188 VAL A O 1
ATOM 2802 N N . LYS A 1 189 ? 37.598 8.998 54.705 1.00 25.17 189 LYS A N 1
ATOM 2803 C CA . LYS A 1 189 ? 36.645 8.280 55.543 1.00 34.29 189 LYS A CA 1
ATOM 2804 C C . LYS A 1 189 ? 36.231 9.118 56.752 1.00 32.11 189 LYS A C 1
ATOM 2805 O O . LYS A 1 189 ? 35.044 9.257 57.044 1.00 38.61 189 LYS A O 1
ATOM 2824 N N . LEU A 1 190 ? 37.215 9.686 57.441 1.00 24.98 190 LEU A N 1
ATOM 2825 C CA . LEU A 1 190 ? 36.958 10.478 58.640 1.00 30.29 190 LEU A CA 1
ATOM 2826 C C . LEU A 1 190 ? 36.215 11.779 58.337 1.00 32.92 190 LEU A C 1
ATOM 2827 O O . LEU A 1 190 ? 35.517 12.315 59.197 1.00 24.27 190 LEU A O 1
ATOM 2843 N N . SER A 1 191 ? 36.370 12.281 57.116 1.00 27.72 191 SER A N 1
ATOM 2844 C CA . SER A 1 191 ? 35.849 13.594 56.749 1.00 32.36 191 SER A CA 1
ATOM 2845 C C . SER A 1 191 ? 34.380 13.563 56.327 1.00 22.62 191 SER A C 1
ATOM 2846 O O . SER A 1 191 ? 33.749 14.611 56.190 1.00 24.26 191 SER A O 1
ATOM 2854 N N . LYS A 1 192 ? 33.843 12.365 56.112 1.00 24.81 192 LYS A N 1
ATOM 2855 C CA . LYS A 1 192 ? 32.417 12.190 55.834 1.00 39.10 192 LYS A CA 1
ATOM 2856 C C . LYS A 1 192 ? 31.940 12.923 54.573 1.00 36.22 192 LYS A C 1
ATOM 2857 O O . LYS A 1 192 ? 30.736 13.087 54.363 1.00 41.00 192 LYS A O 1
ATOM 2876 N N . GLY A 1 193 ? 32.880 13.352 53.733 1.00 39.56 193 GLY A N 1
ATOM 2877 C CA . GLY A 1 193 ? 32.551 13.962 52.453 1.00 31.44 193 GLY A CA 1
ATOM 2878 C C . GLY A 1 193 ? 33.006 15.403 52.293 1.00 31.59 193 GLY A C 1
ATOM 2879 O O . GLY A 1 193 ? 32.637 16.068 51.322 1.00 37.82 193 GLY A O 1
ATOM 2883 N N . THR A 1 194 ? 33.806 15.889 53.237 1.00 32.70 194 THR A N 1
ATOM 2884 C CA . THR A 1 194 ? 34.356 17.240 53.149 1.00 36.44 194 THR A CA 1
ATOM 2885 C C . THR A 1 194 ? 35.793 17.215 52.629 1.00 33.74 194 THR A C 1
ATOM 2886 O O . THR A 1 194 ? 36.444 18.257 52.533 1.00 29.16 194 THR A O 1
ATOM 2897 N N . TYR A 1 195 ? 36.281 16.024 52.290 1.00 32.74 195 TYR A N 1
ATOM 2898 C CA . TYR A 1 195 ? 37.625 15.873 51.742 1.00 22.62 195 TYR A CA 1
ATOM 2899 C C . TYR A 1 195 ? 37.675 14.762 50.698 1.00 23.07 195 TYR A C 1
ATOM 2900 O O . TYR A 1 195 ? 37.240 13.638 50.951 1.00 23.20 195 TYR A O 1
ATOM 2918 N N . ALA A 1 196 ? 38.205 15.094 49.523 1.00 19.92 196 ALA A N 1
ATOM 2919 C CA . ALA A 1 196 ? 38.397 14.129 48.449 1.00 12.02 196 ALA A CA 1
ATOM 2920 C C . ALA A 1 196 ? 39.890 13.939 48.208 1.00 30.76 196 ALA A C 1
ATOM 2921 O O . ALA A 1 196 ? 40.675 14.873 48.359 1.00 20.63 196 ALA A O 1
ATOM 2928 N N . PHE A 1 197 ? 40.279 12.726 47.835 1.00 23.70 197 PHE A N 1
ATOM 2929 C CA . PHE A 1 197 ? 41.688 12.382 47.704 1.00 19.58 197 PHE A CA 1
ATOM 2930 C C . PHE A 1 197 ? 42.031 12.069 46.253 1.00 18.28 197 PHE A C 1
ATOM 2931 O O . PHE A 1 197 ? 41.467 11.156 45.651 1.00 18.22 197 PHE A O 1
ATOM 2948 N N . LEU A 1 198 ? 42.947 12.853 45.694 1.00 16.38 198 LEU A N 1
ATOM 2949 C CA . LEU A 1 198 ? 43.424 12.635 44.337 1.00 15.98 198 LEU A CA 1
ATOM 2950 C C . LEU A 1 198 ? 44.568 11.630 44.366 1.00 21.46 198 LEU A C 1
ATOM 2951 O O . LEU A 1 198 ? 45.588 11.849 45.024 1.00 15.73 198 LEU A O 1
ATOM 2967 N N . MET A 1 199 ? 44.389 10.519 43.659 1.00 20.84 19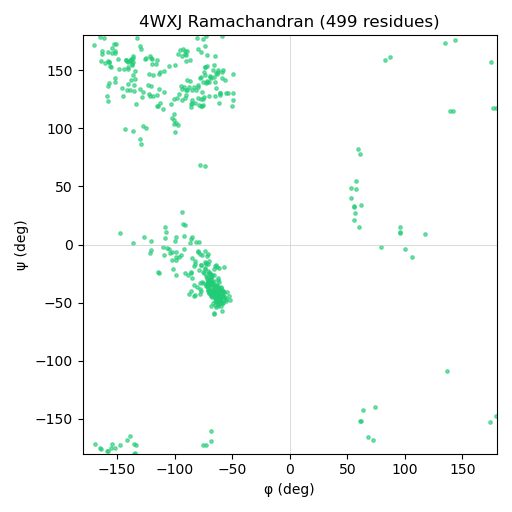9 MET A N 1
ATOM 2968 C CA . MET A 1 199 ? 45.323 9.405 43.744 1.00 11.66 199 MET A CA 1
ATOM 2969 C C . MET A 1 199 ? 45.340 8.594 42.459 1.00 14.17 199 MET A C 1
ATOM 2970 O O . MET A 1 199 ? 44.529 8.809 41.561 1.00 13.68 199 MET A O 1
ATOM 2984 N N . GLU A 1 200 ? 46.272 7.653 42.389 1.00 10.16 200 GLU A N 1
ATOM 2985 C CA . GLU A 1 200 ? 46.430 6.815 41.215 1.00 10.78 200 GLU A CA 1
ATOM 2986 C C . GLU A 1 200 ? 45.366 5.722 41.189 1.00 15.06 200 GLU A C 1
ATOM 2987 O O . GLU A 1 200 ? 44.978 5.194 42.233 1.00 10.81 200 GLU A O 1
ATOM 2999 N N . THR A 1 201 ? 44.892 5.402 39.988 1.00 15.38 201 THR A N 1
ATOM 3000 C CA . THR A 1 201 ? 43.742 4.519 39.810 1.00 18.67 201 THR A CA 1
ATOM 3001 C C . THR A 1 201 ? 43.980 3.119 40.369 1.00 24.22 201 THR A C 1
ATOM 3002 O O . THR A 1 201 ? 43.049 2.465 40.843 1.00 20.55 201 THR A O 1
ATOM 3013 N N . THR A 1 202 ? 45.227 2.667 40.313 1.00 15.16 202 THR A N 1
ATOM 3014 C CA . THR A 1 202 ? 45.603 1.382 40.887 1.00 10.75 202 THR A CA 1
ATOM 3015 C C . THR A 1 202 ? 45.290 1.343 42.375 1.00 16.15 202 THR A C 1
ATOM 3016 O O . THR A 1 202 ? 44.552 0.477 42.852 1.00 13.19 202 THR A O 1
ATOM 3027 N N . ASN A 1 203 ? 45.856 2.298 43.104 1.00 19.16 203 ASN A N 1
ATOM 3028 C CA . ASN A 1 203 ? 45.674 2.372 44.546 1.00 23.46 203 ASN A CA 1
ATOM 3029 C C . ASN A 1 203 ? 44.229 2.676 44.909 1.00 13.86 203 ASN A C 1
ATOM 3030 O O . ASN A 1 203 ? 43.720 2.189 45.917 1.00 17.31 203 ASN A O 1
ATOM 3041 N N . LEU A 1 204 ? 43.573 3.485 44.083 1.00 14.36 204 LEU A N 1
ATOM 3042 C CA . LEU A 1 204 ? 42.176 3.830 44.303 1.00 14.09 204 LEU A CA 1
ATOM 3043 C C . LEU A 1 204 ? 41.307 2.583 44.230 1.00 16.86 204 LEU A C 1
ATOM 3044 O O . LEU A 1 204 ? 40.433 2.378 45.073 1.00 24.96 204 LEU A O 1
ATOM 3060 N N . GLN A 1 205 ? 41.551 1.756 43.217 1.00 23.95 205 GLN A N 1
ATOM 3061 C CA . GLN A 1 205 ? 40.806 0.514 43.044 1.00 33.15 205 GLN A CA 1
ATOM 3062 C C . GLN A 1 205 ? 40.979 -0.384 44.260 1.00 25.80 205 GLN A C 1
ATOM 3063 O O . GLN A 1 205 ? 40.014 -0.963 44.757 1.00 28.10 205 GLN A O 1
ATOM 3077 N N . TYR A 1 206 ? 42.217 -0.496 44.731 1.00 20.16 206 TYR A N 1
ATOM 3078 C CA . TYR A 1 206 ? 42.527 -1.346 45.872 1.00 19.25 206 TYR A CA 1
ATOM 3079 C C . TYR A 1 206 ? 41.727 -0.957 47.108 1.00 17.27 206 TYR A C 1
ATOM 3080 O O . TYR A 1 206 ? 41.183 -1.820 47.797 1.00 22.20 206 TYR A O 1
ATOM 3098 N N . TYR A 1 207 ? 41.656 0.342 47.383 1.00 15.04 207 TYR A N 1
ATOM 3099 C CA . TYR A 1 207 ? 41.030 0.829 48.607 1.00 20.88 207 TYR A CA 1
ATOM 3100 C C . TYR A 1 207 ? 39.512 0.943 48.491 1.00 19.27 207 TYR A C 1
ATOM 3101 O O . TYR A 1 207 ? 38.797 0.707 49.464 1.00 22.77 207 TYR A O 1
ATOM 3119 N N . VAL A 1 208 ? 39.017 1.296 47.309 1.00 16.16 208 VAL A N 1
ATOM 3120 C CA . VAL A 1 208 ? 37.581 1.484 47.131 1.00 25.13 208 VAL A CA 1
ATOM 3121 C C . VAL A 1 208 ? 36.855 0.140 47.224 1.00 34.61 208 VAL A C 1
ATOM 3122 O O . VAL A 1 208 ? 35.700 0.074 47.644 1.00 34.99 208 VAL A O 1
ATOM 3135 N N . GLN A 1 209 ? 37.546 -0.929 46.841 1.00 29.23 209 GLN A N 1
ATOM 3136 C CA . GLN A 1 209 ? 36.985 -2.273 46.915 1.00 33.90 209 GLN A CA 1
ATOM 3137 C C . GLN A 1 209 ? 36.913 -2.801 48.348 1.00 33.02 209 GLN A C 1
ATOM 3138 O O . GLN A 1 209 ? 36.141 -3.714 48.639 1.00 34.44 209 GLN A O 1
ATOM 3152 N N . ARG A 1 210 ? 37.716 -2.220 49.237 1.00 35.01 210 ARG A N 1
ATOM 3153 C CA . ARG A 1 210 ? 37.809 -2.673 50.625 1.00 30.56 210 ARG A CA 1
ATOM 3154 C C . ARG A 1 210 ? 37.151 -1.701 51.610 1.00 35.08 210 ARG A C 1
ATOM 3155 O O . ARG A 1 210 ? 37.225 -1.891 52.825 1.00 40.62 210 ARG A O 1
ATOM 3176 N N . ASN A 1 211 ? 36.507 -0.666 51.077 1.00 23.22 211 ASN A N 1
ATOM 3177 C CA . ASN A 1 211 ? 35.830 0.342 51.891 1.00 25.87 211 ASN A CA 1
ATOM 3178 C C . ASN A 1 211 ? 34.548 0.803 51.203 1.00 35.23 211 ASN A C 1
ATOM 3179 O O . ASN A 1 211 ? 34.576 1.642 50.302 1.00 28.44 211 ASN A O 1
ATOM 3190 N N . CYS A 1 212 ? 33.425 0.248 51.647 1.00 30.12 212 CYS A N 1
ATOM 3191 C CA . CYS A 1 212 ? 32.147 0.407 50.958 1.00 35.78 212 CYS A CA 1
ATOM 3192 C C . CYS A 1 212 ? 31.568 1.820 51.050 1.00 26.69 212 CYS A C 1
ATOM 3193 O O . CYS A 1 212 ? 30.646 2.159 50.310 1.00 37.32 212 CYS A O 1
ATOM 3200 N N . GLU A 1 213 ? 32.103 2.643 51.947 1.00 27.64 213 GLU A N 1
ATOM 3201 C CA . GLU A 1 213 ? 31.604 4.006 52.106 1.00 29.40 213 GLU A CA 1
ATOM 3202 C C . GLU A 1 213 ? 32.278 4.972 51.129 1.00 39.95 213 GLU A C 1
ATOM 3203 O O . GLU A 1 213 ? 31.994 6.172 51.137 1.00 33.19 213 GLU A O 1
ATOM 3215 N N . LEU A 1 214 ? 33.161 4.440 50.286 1.00 26.50 214 LEU A N 1
ATOM 3216 C CA . LEU A 1 214 ? 33.937 5.255 49.354 1.00 26.21 214 LEU A CA 1
ATOM 3217 C C . LEU A 1 214 ? 33.604 4.930 47.901 1.00 21.63 214 LEU A C 1
ATOM 3218 O O . LEU A 1 214 ? 33.152 3.831 47.586 1.00 30.71 214 LEU A O 1
ATOM 3234 N N . THR A 1 215 ? 33.837 5.899 47.020 1.00 34.60 215 THR A N 1
ATOM 3235 C CA . THR A 1 215 ? 33.595 5.718 45.593 1.00 26.10 215 THR A CA 1
ATOM 3236 C C . THR A 1 215 ? 34.524 6.604 44.769 1.00 26.59 215 THR A C 1
ATOM 3237 O O . THR A 1 215 ? 35.165 7.514 45.298 1.00 24.96 215 THR A O 1
ATOM 3248 N N . GLN A 1 216 ? 34.588 6.329 43.470 1.00 27.36 216 GLN A N 1
ATOM 3249 C CA . GLN A 1 216 ? 35.396 7.119 42.551 1.00 28.19 216 GLN A CA 1
ATOM 3250 C C . GLN A 1 216 ? 34.536 8.194 41.896 1.00 31.48 216 GLN A C 1
ATOM 3251 O O . GLN A 1 216 ? 33.408 7.923 41.482 1.00 34.08 216 GLN A O 1
ATOM 3265 N N . ILE A 1 217 ? 35.068 9.411 41.813 1.00 28.77 217 ILE A N 1
ATOM 3266 C CA . ILE A 1 217 ? 34.395 10.496 41.106 1.00 26.13 217 ILE A CA 1
ATOM 3267 C C . ILE A 1 217 ? 35.000 10.677 39.718 1.00 28.22 217 ILE A C 1
ATOM 3268 O O . ILE A 1 217 ? 36.207 10.869 39.576 1.00 29.69 217 ILE A O 1
ATOM 3284 N N . GLY A 1 218 ? 34.147 10.618 38.701 1.00 24.54 218 GLY A N 1
ATOM 3285 C CA . GLY A 1 218 ? 34.561 10.883 37.338 1.00 30.27 218 GLY A CA 1
ATOM 3286 C C . GLY A 1 218 ? 35.408 9.786 36.728 1.00 35.12 218 GLY A C 1
ATOM 3287 O O . GLY A 1 218 ? 35.525 8.687 37.275 1.00 28.60 218 GLY A O 1
ATOM 3291 N N . GLU A 1 219 ? 36.000 10.099 35.580 1.00 33.15 219 GLU A N 1
ATOM 3292 C CA . GLU A 1 219 ? 36.824 9.157 34.837 1.00 42.58 219 GLU A CA 1
ATOM 3293 C C . GLU A 1 219 ? 38.286 9.253 35.248 1.00 33.80 219 GLU A C 1
ATOM 3294 O O . GLU A 1 219 ? 38.705 10.227 35.875 1.00 26.14 219 GLU A O 1
ATOM 3306 N N . SER A 1 220 ? 39.061 8.237 34.886 1.00 29.85 220 SER A N 1
ATOM 3307 C CA . SER A 1 220 ? 40.505 8.297 35.036 1.00 20.75 220 SER A CA 1
ATOM 3308 C C . SER A 1 220 ? 41.067 9.317 34.055 1.00 23.43 220 SER A C 1
ATOM 3309 O O . SER A 1 220 ? 40.563 9.452 32.942 1.00 23.66 220 SER A O 1
ATOM 3317 N N . PHE A 1 221 ? 42.100 10.039 34.476 1.00 17.41 221 PHE A N 1
ATOM 3318 C CA . PHE A 1 221 ? 42.793 10.968 33.591 1.00 11.06 221 PHE A CA 1
ATOM 3319 C C . PHE A 1 221 ? 44.300 10.858 33.780 1.00 21.75 221 PHE A C 1
ATOM 3320 O O . PHE A 1 221 ? 44.777 10.441 34.836 1.00 18.45 221 PHE A O 1
ATOM 3337 N N . GLY A 1 222 ? 45.040 11.231 32.740 1.00 14.33 222 GLY A N 1
ATOM 3338 C CA . GLY A 1 222 ? 46.487 11.141 32.753 1.00 18.43 222 GLY A CA 1
ATOM 3339 C C . GLY A 1 222 ? 46.976 9.778 32.300 1.00 15.27 222 GLY A C 1
ATOM 3340 O O . GLY A 1 222 ? 46.217 8.808 32.290 1.00 16.65 222 GLY A O 1
ATOM 3344 N N . GLU A 1 223 ? 48.250 9.717 31.920 1.00 17.89 223 GLU A N 1
ATOM 3345 C CA . GLU A 1 223 ? 48.904 8.469 31.532 1.00 18.09 223 GLU A CA 1
ATOM 3346 C C . GLU A 1 223 ? 50.184 8.289 32.336 1.00 20.17 223 GLU A C 1
ATOM 3347 O O . GLU A 1 223 ? 51.203 8.909 32.032 1.00 30.47 223 GLU A O 1
ATOM 3359 N N . LYS A 1 224 ? 50.127 7.441 33.358 1.00 18.54 224 LYS A N 1
ATOM 3360 C CA . LYS A 1 224 ? 51.268 7.229 34.242 1.00 16.37 224 LYS A CA 1
ATOM 3361 C C . LYS A 1 224 ? 51.722 5.772 34.209 1.00 11.37 224 LYS A C 1
ATOM 3362 O O . LYS A 1 224 ? 50.965 4.886 33.814 1.00 15.68 224 LYS A O 1
ATOM 3381 N N . HIS A 1 225 ? 52.966 5.541 34.624 1.00 11.86 225 HIS A N 1
ATOM 3382 C CA . HIS A 1 225 ? 53.572 4.215 34.570 1.00 14.46 225 HIS A CA 1
ATOM 3383 C C . HIS A 1 225 ? 54.370 3.910 35.831 1.00 18.79 225 HIS A C 1
ATOM 3384 O O . HIS A 1 225 ? 55.050 4.787 36.366 1.00 16.25 225 HIS A O 1
ATOM 3398 N N . TYR A 1 226 ? 54.290 2.663 36.292 1.00 12.14 226 TYR A N 1
ATOM 3399 C CA . TYR A 1 226 ? 55.182 2.167 37.336 1.00 11.87 226 TYR A CA 1
ATOM 3400 C C . TYR A 1 226 ? 56.380 1.482 36.699 1.00 29.77 226 TYR A C 1
ATOM 3401 O O . TYR A 1 226 ? 56.224 0.665 35.791 1.00 18.67 226 TYR A O 1
ATOM 3419 N N . GLY A 1 227 ? 57.571 1.807 37.192 1.00 20.02 227 GLY A N 1
ATOM 3420 C CA . GLY A 1 227 ? 58.795 1.199 36.708 1.00 18.05 227 GLY A CA 1
ATOM 3421 C C . GLY A 1 227 ? 59.724 0.851 37.854 1.00 17.22 227 GLY A C 1
ATOM 3422 O O . GLY A 1 227 ? 59.653 1.450 38.928 1.00 18.62 227 GLY A O 1
ATOM 3426 N N . ILE A 1 228 ? 60.588 -0.131 37.629 1.00 15.59 228 ILE A N 1
ATOM 3427 C CA . ILE A 1 228 ? 61.629 -0.455 38.591 1.00 22.87 228 ILE A CA 1
ATOM 3428 C C . ILE A 1 228 ? 62.764 0.546 38.435 1.00 11.99 228 ILE A C 1
ATOM 3429 O O . ILE A 1 228 ? 63.292 0.732 37.338 1.00 17.10 228 ILE A O 1
ATOM 3445 N N . ALA A 1 229 ? 63.132 1.190 39.536 1.00 20.32 229 ALA A N 1
ATOM 3446 C CA . ALA A 1 229 ? 64.198 2.182 39.521 1.00 24.94 229 ALA A CA 1
ATOM 3447 C C . ALA A 1 229 ? 65.554 1.517 39.740 1.00 25.92 229 ALA A C 1
ATOM 3448 O O . ALA A 1 229 ? 65.695 0.647 40.601 1.00 22.17 229 ALA A O 1
ATOM 3455 N N . VAL A 1 230 ? 66.539 1.927 38.947 1.00 24.56 230 VAL A N 1
ATOM 3456 C CA . VAL A 1 230 ? 67.912 1.464 39.105 1.00 30.46 230 VAL A CA 1
ATOM 3457 C C . VAL A 1 230 ? 68.867 2.642 38.927 1.00 36.17 230 VAL A C 1
ATOM 3458 O O . VAL A 1 230 ? 68.492 3.657 38.339 1.00 32.35 230 VAL A O 1
ATOM 3471 N N . PRO A 1 231 ? 70.105 2.515 39.433 1.00 37.78 231 PRO A N 1
ATOM 3472 C CA . PRO A 1 231 ? 71.077 3.600 39.258 1.00 39.31 231 PRO A CA 1
ATOM 3473 C C . PRO A 1 231 ? 71.326 3.901 37.785 1.00 27.24 231 PRO A C 1
ATOM 3474 O O . PRO A 1 231 ? 71.236 2.993 36.959 1.00 32.49 231 PRO A O 1
ATOM 3485 N N . LEU A 1 232 ? 71.619 5.158 37.467 1.00 26.94 232 LEU A N 1
ATOM 3486 C CA . LEU A 1 232 ? 71.849 5.571 36.086 1.00 37.85 232 LEU A CA 1
ATOM 3487 C C . LEU A 1 232 ? 72.910 4.710 35.409 1.00 50.72 232 LEU A C 1
ATOM 3488 O O . LEU A 1 232 ? 73.990 4.489 35.958 1.00 47.68 232 LEU A O 1
ATOM 3504 N N . ASN A 1 233 ? 72.575 4.217 34.220 1.00 56.83 233 ASN A N 1
ATOM 3505 C CA . ASN A 1 233 ? 73.489 3.418 33.411 1.00 62.78 233 ASN A CA 1
ATOM 3506 C C . ASN A 1 233 ? 73.912 2.121 34.097 1.00 58.55 233 ASN A C 1
ATOM 3507 O O . ASN A 1 233 ? 75.042 1.662 33.931 1.00 66.28 233 ASN A O 1
ATOM 3518 N N . ALA A 1 234 ? 73.001 1.532 34.864 1.00 48.17 234 ALA A N 1
ATOM 3519 C CA . ALA A 1 234 ? 73.241 0.223 35.461 1.00 43.80 234 ALA A CA 1
ATOM 3520 C C . ALA A 1 234 ? 73.241 -0.842 34.370 1.00 46.18 234 ALA A C 1
ATOM 3521 O O . ALA A 1 234 ? 72.426 -0.797 33.448 1.00 36.67 234 ALA A O 1
ATOM 3528 N N . ASP A 1 235 ? 74.154 -1.802 34.479 1.00 39.11 235 ASP A N 1
ATOM 3529 C CA . ASP A 1 235 ? 74.338 -2.803 33.432 1.00 43.92 235 ASP A CA 1
ATOM 3530 C C . ASP A 1 235 ? 73.290 -3.916 33.484 1.00 43.96 235 ASP A C 1
ATOM 3531 O O . ASP A 1 235 ? 73.238 -4.764 32.593 1.00 40.93 235 ASP A O 1
ATOM 3540 N N . PHE A 1 236 ? 72.461 -3.909 34.526 1.00 38.87 236 PHE A N 1
ATOM 3541 C CA . PHE A 1 236 ? 71.416 -4.918 34.688 1.00 37.96 236 PHE A CA 1
ATOM 3542 C C . PHE A 1 236 ? 70.026 -4.331 34.434 1.00 36.63 236 PHE A C 1
ATOM 3543 O O . PHE A 1 236 ? 69.012 -4.942 34.775 1.00 33.88 236 PHE A O 1
ATOM 3560 N N . ARG A 1 237 ? 69.987 -3.147 33.830 1.00 26.26 237 ARG A N 1
ATOM 3561 C CA . ARG A 1 237 ? 68.725 -2.497 33.496 1.00 29.73 237 ARG A CA 1
ATOM 3562 C C . ARG A 1 237 ? 67.995 -3.266 32.399 1.00 20.60 237 ARG A C 1
ATOM 3563 O O . ARG A 1 237 ? 66.824 -3.617 32.548 1.00 24.68 237 ARG A O 1
ATOM 3584 N N . SER A 1 238 ? 68.698 -3.521 31.299 1.00 28.55 238 SER A N 1
ATOM 3585 C CA . SER A 1 238 ? 68.130 -4.241 30.165 1.00 27.43 238 SER A CA 1
ATOM 3586 C C . SER A 1 238 ? 67.717 -5.649 30.567 1.00 32.74 238 SER A C 1
ATOM 3587 O O . SER A 1 238 ? 66.683 -6.153 30.130 1.00 33.38 238 SER A O 1
ATOM 3595 N N . ASN A 1 239 ? 68.536 -6.281 31.399 1.00 36.58 239 ASN A N 1
ATOM 3596 C CA . ASN A 1 239 ? 68.240 -7.620 31.886 1.00 39.63 239 ASN A CA 1
ATOM 3597 C C . ASN A 1 239 ? 66.916 -7.643 32.649 1.00 33.68 239 ASN A C 1
ATOM 3598 O O . ASN A 1 239 ? 66.117 -8.565 32.493 1.00 36.15 239 ASN A O 1
ATOM 3609 N N . LEU A 1 240 ? 66.679 -6.617 33.459 1.00 26.60 240 LEU A N 1
ATOM 3610 C CA . LEU A 1 240 ? 65.421 -6.502 34.190 1.00 26.62 240 LEU A CA 1
ATOM 3611 C C . LEU A 1 240 ? 64.254 -6.202 33.248 1.00 27.54 240 LEU A C 1
ATOM 3612 O O . LEU A 1 240 ? 63.158 -6.739 33.414 1.00 26.33 240 LEU A O 1
ATOM 3628 N N . SER A 1 241 ? 64.495 -5.346 32.259 1.00 24.47 241 SER A N 1
ATOM 3629 C CA . SER A 1 241 ? 63.445 -4.933 31.333 1.00 19.53 241 SER A CA 1
ATOM 3630 C C . SER A 1 241 ? 62.965 -6.089 30.458 1.00 31.24 241 SER A C 1
ATOM 3631 O O . SER A 1 241 ? 61.763 -6.254 30.243 1.00 22.94 241 SER A O 1
ATOM 3639 N N . VAL A 1 242 ? 63.903 -6.881 29.948 1.00 28.77 242 VAL A N 1
ATOM 3640 C CA . VAL A 1 242 ? 63.557 -8.030 29.117 1.00 27.36 242 VAL A CA 1
ATOM 3641 C C . VAL A 1 242 ? 62.749 -9.032 29.937 1.00 19.90 242 VAL A C 1
ATOM 3642 O O . VAL A 1 242 ? 61.829 -9.670 29.425 1.00 25.10 242 VAL A O 1
ATOM 3655 N N . GLY A 1 243 ? 63.097 -9.158 31.213 1.00 26.25 243 GLY A N 1
ATOM 3656 C CA . GLY A 1 243 ? 62.376 -10.028 32.125 1.00 24.92 243 GLY A CA 1
ATOM 3657 C C . GLY A 1 243 ? 60.941 -9.585 32.348 1.00 27.48 243 GLY A C 1
ATOM 3658 O O . GLY A 1 243 ? 60.019 -10.402 32.313 1.00 23.19 243 GLY A O 1
ATOM 3662 N N . ILE A 1 244 ? 60.753 -8.290 32.583 1.00 28.86 244 ILE A N 1
ATOM 3663 C CA . ILE A 1 244 ? 59.420 -7.724 32.771 1.00 13.78 244 ILE A CA 1
ATOM 3664 C C . ILE A 1 244 ? 58.543 -7.968 31.544 1.00 17.09 244 ILE A C 1
ATOM 3665 O O . ILE A 1 244 ? 57.372 -8.325 31.666 1.00 16.33 244 ILE A O 1
ATOM 3681 N N . LEU A 1 245 ? 59.116 -7.768 30.363 1.00 18.62 245 LEU A N 1
ATOM 3682 C CA . LEU A 1 245 ? 58.392 -7.970 29.115 1.00 13.67 245 LEU A CA 1
ATOM 3683 C C . LEU A 1 245 ? 58.054 -9.444 28.878 1.00 13.84 245 LEU A C 1
ATOM 3684 O O . LEU A 1 245 ? 57.015 -9.758 28.300 1.00 19.82 245 LEU A O 1
ATOM 3700 N N . ARG A 1 246 ? 58.924 -10.347 29.323 1.00 28.08 246 ARG A N 1
ATOM 3701 C CA . ARG A 1 246 ? 58.639 -11.778 29.227 1.00 23.48 246 ARG A CA 1
ATOM 3702 C C . ARG A 1 246 ? 57.402 -12.124 30.047 1.00 24.54 246 ARG A C 1
ATOM 3703 O O . ARG A 1 246 ? 56.464 -12.746 29.546 1.00 20.21 246 ARG A O 1
ATOM 3724 N N . LEU A 1 247 ? 57.414 -11.719 31.314 1.00 22.44 247 LEU A N 1
ATOM 3725 C CA . LEU A 1 247 ? 56.301 -11.976 32.219 1.00 17.06 247 LEU A CA 1
ATOM 3726 C C . LEU A 1 247 ? 55.014 -11.346 31.697 1.00 18.08 247 LEU A C 1
ATOM 3727 O O . LEU A 1 247 ? 53.931 -11.913 31.842 1.00 20.02 247 LEU A O 1
ATOM 3743 N N . SER A 1 248 ? 55.137 -10.171 31.089 1.00 21.37 248 SER A N 1
ATOM 3744 C CA . SER A 1 248 ? 53.984 -9.477 30.530 1.00 15.22 248 SER A CA 1
ATOM 3745 C C . SER A 1 248 ? 53.372 -10.264 29.377 1.00 13.60 248 SER A C 1
ATOM 3746 O O . SER A 1 248 ? 52.171 -10.528 29.360 1.00 13.96 248 SER A O 1
ATOM 3754 N N . GLU A 1 249 ? 54.210 -10.641 28.418 1.00 14.09 249 GLU A N 1
ATOM 3755 C CA . GLU A 1 249 ? 53.739 -11.308 27.211 1.00 18.17 249 GLU A CA 1
ATOM 3756 C C . GLU A 1 249 ? 53.210 -12.713 27.504 1.00 14.85 249 GLU A C 1
ATOM 3757 O O . GLU A 1 249 ? 52.344 -13.212 26.792 1.00 13.68 249 GLU A O 1
ATOM 3769 N N . ARG A 1 250 ? 53.727 -13.343 28.555 1.00 15.75 250 ARG A N 1
ATOM 3770 C CA . ARG A 1 250 ? 53.219 -14.644 28.989 1.00 17.50 250 ARG A CA 1
ATOM 3771 C C . ARG A 1 250 ? 51.830 -14.531 29.612 1.00 13.80 250 ARG A C 1
ATOM 3772 O O . ARG A 1 250 ? 51.081 -15.508 29.658 1.00 16.60 250 ARG A O 1
ATOM 3793 N N . GLY A 1 251 ? 51.493 -13.337 30.091 1.00 16.90 251 GLY A N 1
ATOM 3794 C CA . GLY A 1 251 ? 50.228 -13.106 30.766 1.00 15.86 251 GLY A CA 1
ATOM 3795 C C . GLY A 1 251 ? 50.351 -13.192 32.277 1.00 13.72 251 GLY A C 1
ATOM 3796 O O . GLY A 1 251 ? 49.346 -13.190 32.988 1.00 15.77 251 GLY A O 1
ATOM 3800 N N . GLU A 1 252 ? 51.582 -13.255 32.774 1.00 15.29 252 GLU A N 1
ATOM 3801 C CA . GLU A 1 252 ? 51.820 -13.412 34.208 1.00 19.11 252 GLU A CA 1
ATOM 3802 C C . GLU A 1 252 ? 51.580 -12.122 35.001 1.00 21.11 252 GLU A C 1
ATOM 3803 O O . GLU A 1 252 ? 51.147 -12.171 36.153 1.00 19.13 252 GLU A O 1
ATOM 3815 N N . LEU A 1 253 ? 51.860 -10.972 34.398 1.00 16.94 253 LEU A N 1
ATOM 3816 C CA . LEU A 1 253 ? 51.625 -9.700 35.075 1.00 13.63 253 LEU A CA 1
ATOM 3817 C C . LEU A 1 253 ? 50.127 -9.427 35.177 1.00 19.12 253 LEU A C 1
ATOM 3818 O O . LEU A 1 253 ? 49.663 -8.795 36.127 1.00 17.33 253 LEU A O 1
ATOM 3834 N N . PHE A 1 254 ? 49.374 -9.911 34.194 1.00 23.34 254 PHE A N 1
ATOM 3835 C CA . PHE A 1 254 ? 47.917 -9.840 34.234 1.00 20.45 254 PHE A CA 1
ATOM 3836 C C . PHE A 1 254 ? 47.377 -10.630 35.426 1.00 22.13 254 PHE A C 1
ATOM 3837 O O . PHE A 1 254 ? 46.549 -10.135 36.191 1.00 17.16 254 PHE A O 1
ATOM 3854 N N . LYS A 1 255 ? 47.854 -11.861 35.576 1.00 17.39 255 LYS A N 1
ATOM 3855 C CA . LYS A 1 255 ? 47.478 -12.698 36.710 1.00 23.13 255 LYS A CA 1
ATOM 3856 C C . LYS A 1 255 ? 47.903 -12.061 38.030 1.00 19.06 255 LYS A C 1
ATOM 3857 O O . LYS A 1 255 ? 47.130 -12.023 38.989 1.00 14.82 255 LYS A O 1
ATOM 3876 N N . LEU A 1 256 ? 49.136 -11.566 38.069 1.00 15.31 256 LEU A N 1
ATOM 3877 C CA . LEU A 1 256 ? 49.692 -10.975 39.282 1.00 15.28 256 LEU A CA 1
ATOM 3878 C C . LEU A 1 256 ? 48.901 -9.747 39.717 1.00 22.49 256 LEU A C 1
ATOM 3879 O O . LEU A 1 256 ? 48.701 -9.521 40.910 1.00 19.39 256 LEU A O 1
ATOM 3895 N N . ARG A 1 257 ? 48.459 -8.952 38.748 1.00 16.41 257 ARG A N 1
ATOM 3896 C CA . ARG A 1 257 ? 47.665 -7.767 39.046 1.00 18.48 257 ARG A CA 1
ATOM 3897 C C . ARG A 1 257 ? 46.320 -8.172 39.636 1.00 23.56 257 ARG A C 1
ATOM 3898 O O . ARG A 1 257 ? 45.866 -7.592 40.621 1.00 24.43 257 ARG A O 1
ATOM 3919 N N . ASN A 1 258 ? 45.690 -9.178 39.037 1.00 24.96 258 ASN A N 1
ATOM 3920 C CA . ASN A 1 258 ? 44.405 -9.662 39.524 1.00 30.50 258 ASN A CA 1
ATOM 3921 C C . ASN A 1 258 ? 44.517 -10.224 40.939 1.00 28.85 258 ASN A C 1
ATOM 3922 O O . ASN A 1 258 ? 43.649 -9.987 41.773 1.00 33.64 258 ASN A O 1
ATOM 3933 N N . LYS A 1 259 ? 45.595 -10.955 41.204 1.00 20.54 259 LYS A N 1
ATOM 3934 C CA . LYS A 1 259 ? 45.808 -11.569 42.513 1.00 21.43 259 LYS A CA 1
ATOM 3935 C C . LYS A 1 259 ? 45.739 -10.554 43.654 1.00 28.12 259 LYS A C 1
ATOM 3936 O O . LYS A 1 259 ? 45.167 -10.837 44.706 1.00 26.40 259 LYS A O 1
ATOM 3955 N N . TRP A 1 260 ? 46.319 -9.376 43.442 1.00 25.04 260 TRP A N 1
ATOM 3956 C CA . TRP A 1 260 ? 46.463 -8.391 44.511 1.00 18.33 260 TRP A CA 1
ATOM 3957 C C . TRP A 1 260 ? 45.452 -7.246 44.446 1.00 18.04 260 TRP A C 1
ATOM 3958 O O . TRP A 1 260 ? 45.307 -6.505 45.416 1.00 21.46 260 TRP A O 1
ATOM 3979 N N . PHE A 1 261 ? 44.750 -7.106 43.322 1.00 25.14 261 PHE A N 1
ATOM 3980 C CA . PHE A 1 261 ? 43.829 -5.981 43.132 1.00 24.11 261 PHE A CA 1
ATOM 3981 C C . PHE A 1 261 ? 42.369 -6.378 42.888 1.00 30.48 261 PHE A C 1
ATOM 3982 O O . PHE A 1 261 ? 41.505 -5.507 42.796 1.00 40.74 261 PHE A O 1
ATOM 3999 N N . ASN A 1 262 ? 42.079 -7.672 42.779 1.00 40.56 262 ASN A N 1
ATOM 4000 C CA . ASN A 1 262 ? 40.696 -8.096 42.563 1.00 46.54 262 ASN A CA 1
ATOM 4001 C C . ASN A 1 262 ? 39.858 -7.903 43.823 1.00 66.06 262 ASN A C 1
ATOM 4002 O O . ASN A 1 262 ? 40.396 -7.750 44.920 1.00 63.06 262 ASN A O 1
ATOM 4013 N N . SER A 1 263 ? 38.539 -7.919 43.656 1.00 81.07 263 SER A N 1
ATOM 4014 C CA . SER A 1 263 ? 37.617 -7.746 44.774 1.00 87.58 263 SER A CA 1
ATOM 4015 C C . SER A 1 263 ? 37.669 -8.942 45.719 1.00 87.49 263 SER A C 1
ATOM 4016 O O . SER A 1 263 ? 37.323 -10.061 45.340 1.00 84.60 263 SER A O 1
ATOM 4024 N N . CYS A 1 268 ? 30.201 -4.423 46.822 1.00 57.38 268 CYS A N 1
ATOM 4025 C CA . CYS A 1 268 ? 31.325 -4.207 47.724 1.00 57.84 268 CYS A CA 1
ATOM 4026 C C . CYS A 1 268 ? 31.457 -5.354 48.719 1.00 54.41 268 CYS A C 1
ATOM 4027 O O . CYS A 1 268 ? 31.794 -6.477 48.347 1.00 54.75 268 CYS A O 1
ATOM 4033 N N . PRO B 1 8 ? 76.745 20.774 17.579 1.00 52.58 8 PRO B N 1
ATOM 4034 C CA . PRO B 1 8 ? 75.353 20.588 17.156 1.00 53.20 8 PRO B CA 1
ATOM 4035 C C . PRO B 1 8 ? 75.040 19.120 16.887 1.00 46.01 8 PRO B C 1
ATOM 4036 O O . PRO B 1 8 ? 75.392 18.591 15.830 1.00 54.07 8 PRO B O 1
ATOM 4047 N N . ILE B 1 9 ? 74.375 18.476 17.840 1.00 57.93 9 ILE B N 1
ATOM 4048 C CA . ILE B 1 9 ? 74.121 17.046 17.754 1.00 59.85 9 ILE B CA 1
ATOM 4049 C C . ILE B 1 9 ? 73.075 16.778 16.673 1.00 60.78 9 ILE B C 1
ATOM 4050 O O . ILE B 1 9 ? 72.108 17.527 16.532 1.00 67.53 9 ILE B O 1
ATOM 4066 N N . ARG B 1 10 ? 73.284 15.702 15.919 1.00 42.75 10 ARG B N 1
ATOM 4067 C CA . ARG B 1 10 ? 72.433 15.361 14.784 1.00 38.44 10 ARG B CA 1
ATOM 4068 C C . ARG B 1 10 ? 71.993 13.903 14.863 1.00 48.07 10 ARG B C 1
ATOM 4069 O O . ARG B 1 10 ? 72.810 13.017 15.118 1.00 47.72 10 ARG B O 1
ATOM 4090 N N . TYR B 1 11 ? 70.702 13.664 14.638 1.00 46.56 11 TYR B N 1
ATOM 4091 C CA . TYR B 1 11 ? 70.126 12.323 14.729 1.00 39.95 11 TYR B CA 1
ATOM 4092 C C . TYR B 1 11 ? 69.326 11.963 13.483 1.00 35.44 11 TYR B C 1
ATOM 4093 O O . TYR B 1 11 ? 68.430 12.697 13.075 1.00 32.04 11 TYR B O 1
ATOM 4111 N N . THR B 1 12 ? 69.654 10.821 12.889 1.00 37.49 12 THR B N 1
ATOM 4112 C CA . THR B 1 12 ? 68.853 10.264 11.810 1.00 37.45 12 THR B CA 1
ATOM 4113 C C . THR B 1 12 ? 67.679 9.501 12.416 1.00 36.26 12 THR B C 1
ATOM 4114 O O . THR B 1 12 ? 67.872 8.575 13.207 1.00 33.10 12 THR B O 1
ATOM 4125 N N . VAL B 1 13 ? 66.464 9.899 12.048 1.00 37.65 13 VAL B N 1
ATOM 4126 C CA . VAL B 1 13 ? 65.255 9.315 12.618 1.00 38.28 13 VAL B CA 1
ATOM 4127 C C . VAL B 1 13 ? 64.631 8.317 11.652 1.00 34.09 13 VAL B C 1
ATOM 4128 O O . VAL B 1 13 ? 64.080 8.699 10.619 1.00 31.92 13 VAL B O 1
ATOM 4141 N N . ALA B 1 14 ? 64.723 7.037 11.994 1.00 29.96 14 ALA B N 1
ATOM 4142 C CA . ALA B 1 14 ? 64.085 5.992 11.209 1.00 31.62 14 ALA B CA 1
ATOM 4143 C C . ALA B 1 14 ? 62.603 5.928 11.556 1.00 32.99 14 ALA B C 1
ATOM 4144 O O . ALA B 1 14 ? 62.226 5.992 12.726 1.00 26.24 14 ALA B O 1
ATOM 4151 N N . THR B 1 15 ? 61.766 5.813 10.532 1.00 31.95 15 THR B N 1
ATOM 4152 C CA . THR B 1 15 ? 60.327 5.713 10.726 1.00 24.54 15 THR B CA 1
ATOM 4153 C C . THR B 1 15 ? 59.703 4.925 9.583 1.00 29.47 15 THR B C 1
ATOM 4154 O O . THR B 1 15 ? 60.409 4.403 8.720 1.00 29.56 15 THR B O 1
ATOM 4165 N N . ARG B 1 16 ? 58.377 4.840 9.588 1.00 19.89 16 ARG B N 1
ATOM 4166 C CA . ARG B 1 16 ? 57.645 4.171 8.523 1.00 18.50 16 ARG B CA 1
ATOM 4167 C C . ARG B 1 16 ? 56.423 4.995 8.150 1.00 19.07 16 ARG B C 1
ATOM 4168 O O . ARG B 1 16 ? 55.960 5.822 8.935 1.00 21.12 16 ARG B O 1
ATOM 4189 N N . VAL B 1 17 ? 55.906 4.770 6.949 1.00 25.05 17 VAL B N 1
ATOM 4190 C CA . VAL B 1 17 ? 54.743 5.502 6.474 1.00 23.36 17 VAL B CA 1
ATOM 4191 C C . VAL B 1 17 ? 53.469 4.835 6.967 1.00 22.66 17 VAL B C 1
ATOM 4192 O O . VAL B 1 17 ? 53.219 3.660 6.702 1.00 25.16 17 VAL B O 1
ATOM 4205 N N . GLY B 1 18 ? 52.667 5.604 7.692 1.00 21.56 18 GLY B N 1
ATOM 4206 C CA . GLY B 1 18 ? 51.415 5.113 8.228 1.00 30.00 18 GLY B CA 1
ATOM 4207 C C . GLY B 1 18 ? 50.759 6.182 9.075 1.00 35.04 18 GLY B C 1
ATOM 4208 O O . GLY B 1 18 ? 51.313 6.612 10.087 1.00 27.30 18 GLY B O 1
ATOM 4212 N N . LYS B 1 19 ? 49.577 6.617 8.655 1.00 26.08 19 LYS B N 1
ATOM 4213 C CA . LYS B 1 19 ? 48.858 7.658 9.373 1.00 26.06 19 LYS B CA 1
ATOM 4214 C C . LYS B 1 19 ? 48.313 7.117 10.691 1.00 25.07 19 LYS B C 1
ATOM 4215 O O . LYS B 1 19 ? 48.070 5.918 10.814 1.00 25.48 19 LYS B O 1
ATOM 4234 N N . PRO B 1 20 ? 48.115 7.999 11.686 1.00 19.53 20 PRO B N 1
ATOM 4235 C CA . PRO B 1 20 ? 48.405 9.438 11.667 1.00 18.97 20 PRO B CA 1
ATOM 4236 C C . PRO B 1 20 ? 49.807 9.792 12.167 1.00 18.93 20 PRO B C 1
ATOM 4237 O O . PRO B 1 20 ? 50.067 10.955 12.475 1.00 27.50 20 PRO B O 1
ATOM 4248 N N . TYR B 1 21 ? 50.698 8.808 12.236 1.00 20.73 21 TYR B N 1
ATOM 4249 C CA . TYR B 1 21 ? 52.004 9.011 12.858 1.00 16.93 21 TYR B CA 1
ATOM 4250 C C . TYR B 1 21 ? 53.011 9.658 11.917 1.00 22.60 21 TYR B C 1
ATOM 4251 O O . TYR B 1 21 ? 53.748 10.558 12.316 1.00 22.78 21 TYR B O 1
ATOM 4269 N N . PHE B 1 22 ? 53.039 9.200 10.669 1.00 29.02 22 PHE B N 1
ATOM 4270 C CA . PHE B 1 22 ? 54.015 9.685 9.703 1.00 22.96 22 PHE B CA 1
ATOM 4271 C C . PHE B 1 22 ? 53.536 9.431 8.278 1.00 20.06 22 PHE B C 1
ATOM 4272 O O . PHE B 1 22 ? 53.163 8.311 7.931 1.00 25.14 22 PHE B O 1
ATOM 4289 N N . SER B 1 23 ? 53.540 10.478 7.457 1.00 26.40 23 SER B N 1
ATOM 4290 C CA . SER B 1 23 ? 53.139 10.352 6.060 1.00 26.16 23 SER B CA 1
ATOM 4291 C C . SER B 1 23 ? 53.609 11.546 5.235 1.00 21.78 23 SER B C 1
ATOM 4292 O O . SER B 1 23 ? 53.977 12.588 5.778 1.00 26.34 23 SER B O 1
ATOM 4300 N N . TRP B 1 24 ? 53.593 11.381 3.917 1.00 31.92 24 TRP B N 1
ATOM 4301 C CA . TRP B 1 24 ? 54.003 12.440 3.005 1.00 33.27 24 TRP B CA 1
ATOM 4302 C C . TRP B 1 24 ? 52.916 13.501 2.885 1.00 33.92 24 TRP B C 1
ATOM 4303 O O . TRP B 1 24 ? 51.744 13.183 2.683 1.00 37.77 24 TRP B O 1
ATOM 4324 N N . ARG B 1 25 ? 53.312 14.762 3.016 1.00 35.91 25 ARG B N 1
ATOM 4325 C CA . ARG B 1 25 ? 52.383 15.877 2.876 1.00 43.90 25 ARG B CA 1
ATOM 4326 C C . ARG B 1 25 ? 51.991 16.090 1.419 1.00 49.18 25 ARG B C 1
ATOM 4327 O O . ARG B 1 25 ? 52.832 16.000 0.524 1.00 37.59 25 ARG B O 1
ATOM 4348 N N . GLU B 1 26 ? 50.713 16.367 1.184 1.00 80.14 26 GLU B N 1
ATOM 4349 C CA . GLU B 1 26 ? 50.255 16.753 -0.145 1.00 88.16 26 GLU B CA 1
ATOM 4350 C C . GLU B 1 26 ? 50.669 18.191 -0.437 1.00 97.61 26 GLU B C 1
ATOM 4351 O O . GLU B 1 26 ? 50.362 19.099 0.336 1.00 106.28 26 GLU B O 1
ATOM 4363 N N . GLU B 1 27 ? 51.366 18.386 -1.553 1.00 80.89 27 GLU B N 1
ATOM 4364 C CA . GLU B 1 27 ? 51.890 19.696 -1.931 1.00 73.30 27 GLU B CA 1
ATOM 4365 C C . GLU B 1 27 ? 51.213 20.224 -3.197 1.00 75.41 27 GLU B C 1
ATOM 4366 O O . GLU B 1 27 ? 51.050 19.479 -4.164 1.00 76.32 27 GLU B O 1
ATOM 4378 N N . PRO B 1 28 ? 50.799 21.507 -3.193 1.00 83.51 28 PRO B N 1
ATOM 4379 C CA . PRO B 1 28 ? 50.283 22.105 -4.433 1.00 84.91 28 PRO B CA 1
ATOM 4380 C C . PRO B 1 28 ? 51.374 22.346 -5.475 1.00 83.76 28 PRO B C 1
ATOM 4381 O O . PRO B 1 28 ? 51.971 21.390 -5.969 1.00 82.72 28 PRO B O 1
ATOM 4392 N N . TYR B 1 33 ? 58.047 20.595 -1.092 1.00 57.98 33 TYR B N 1
ATOM 4393 C CA . TYR B 1 33 ? 58.643 20.557 0.238 1.00 50.96 33 TYR B CA 1
ATOM 4394 C C . TYR B 1 33 ? 60.031 19.927 0.202 1.00 51.49 33 TYR B C 1
ATOM 4395 O O . TYR B 1 33 ? 60.349 19.160 -0.706 1.00 50.62 33 TYR B O 1
ATOM 4412 N N . GLU B 1 34 ? 60.846 20.252 1.202 1.00 54.94 34 GLU B N 1
ATOM 4413 C CA . GLU B 1 34 ? 62.218 19.762 1.277 1.00 59.59 34 GLU B CA 1
ATOM 4414 C C . GLU B 1 34 ? 62.617 19.422 2.709 1.00 54.76 34 GLU B C 1
ATOM 4415 O O . GLU B 1 34 ? 62.388 20.199 3.635 1.00 50.08 34 GLU B O 1
ATOM 4427 N N . GLY B 1 35 ? 63.218 18.250 2.880 1.00 48.04 35 GLY B N 1
ATOM 4428 C CA . GLY B 1 35 ? 63.673 17.812 4.184 1.00 36.93 35 GLY B CA 1
ATOM 4429 C C . GLY B 1 35 ? 62.528 17.385 5.080 1.00 29.07 35 GLY B C 1
ATOM 4430 O O . GLY B 1 35 ? 61.577 16.745 4.633 1.00 28.26 35 GLY B O 1
ATOM 4434 N N . ASN B 1 36 ? 62.621 17.755 6.352 1.00 39.41 36 ASN B N 1
ATOM 4435 C CA . ASN B 1 36 ? 61.646 17.335 7.351 1.00 39.31 36 ASN B CA 1
ATOM 4436 C C . ASN B 1 36 ? 60.249 17.898 7.109 1.00 38.17 36 ASN B C 1
ATOM 4437 O O . ASN B 1 36 ? 59.265 17.352 7.604 1.00 32.55 36 ASN B O 1
ATOM 4448 N N . GLU B 1 37 ? 60.161 18.983 6.346 1.00 36.76 37 GLU B N 1
ATOM 4449 C CA . GLU B 1 37 ? 58.872 19.608 6.070 1.00 40.30 37 GLU B CA 1
ATOM 4450 C C . GLU B 1 37 ? 58.111 18.849 4.979 1.00 31.46 37 GLU B C 1
ATOM 4451 O O . GLU B 1 37 ? 57.015 19.248 4.589 1.00 35.15 37 GLU B O 1
ATOM 4463 N N . ARG B 1 38 ? 58.694 17.758 4.491 1.00 30.90 38 ARG B N 1
ATOM 4464 C CA . ARG B 1 38 ? 58.026 16.896 3.518 1.00 34.07 38 ARG B CA 1
ATOM 4465 C C . ARG B 1 38 ? 56.972 16.007 4.170 1.00 39.72 38 ARG B C 1
ATOM 4466 O O . ARG B 1 38 ? 56.105 15.459 3.486 1.00 27.73 38 ARG B O 1
ATOM 4487 N N . PHE B 1 39 ? 57.056 15.864 5.491 1.00 33.30 39 PHE B N 1
ATOM 4488 C CA . PHE B 1 39 ? 56.242 14.892 6.216 1.00 28.54 39 PHE B CA 1
ATOM 4489 C C . PHE B 1 39 ? 55.368 15.538 7.286 1.00 21.59 39 PHE B C 1
ATOM 4490 O O . PHE B 1 39 ? 55.607 16.670 7.703 1.00 27.86 39 PHE B O 1
ATOM 4507 N N . GLU B 1 40 ? 54.356 14.798 7.727 1.00 25.32 40 GLU B N 1
ATOM 4508 C CA . GLU B 1 40 ? 53.477 15.247 8.800 1.00 22.41 40 GLU B CA 1
ATOM 4509 C C . GLU B 1 40 ? 52.966 14.057 9.599 1.00 18.09 40 GLU B C 1
ATOM 4510 O O . GLU B 1 40 ? 52.979 12.924 9.120 1.00 23.14 40 GLU B O 1
ATOM 4522 N N . GLY B 1 41 ? 52.512 14.325 10.818 1.00 23.88 41 GLY B N 1
ATOM 4523 C CA . GLY B 1 41 ? 51.926 13.297 11.656 1.00 25.29 41 GLY B CA 1
ATOM 4524 C C . GLY B 1 41 ? 52.268 13.480 13.119 1.00 18.27 41 GLY B C 1
ATOM 4525 O O . GLY B 1 41 ? 53.021 14.383 13.488 1.00 17.64 41 GLY B O 1
ATOM 4529 N N . TYR B 1 42 ? 51.699 12.615 13.950 1.00 19.11 42 TYR B N 1
ATOM 4530 C CA . TYR B 1 42 ? 51.958 12.621 15.383 1.00 19.99 42 TYR B CA 1
ATOM 4531 C C . TYR B 1 42 ? 53.451 12.505 15.672 1.00 24.49 42 TYR B C 1
ATOM 4532 O O . TYR B 1 42 ? 53.998 13.252 16.486 1.00 21.30 42 TYR B O 1
ATOM 4550 N N . ALA B 1 43 ? 54.104 11.560 15.003 1.00 18.92 43 ALA B N 1
ATOM 4551 C CA . ALA B 1 43 ? 55.512 11.285 15.254 1.00 25.29 43 ALA B CA 1
ATOM 4552 C C . ALA B 1 43 ? 56.380 12.445 14.783 1.00 31.14 43 ALA B C 1
ATOM 4553 O O . ALA B 1 43 ? 57.404 12.745 15.393 1.00 29.79 43 ALA B O 1
ATOM 4560 N N . VAL B 1 44 ? 55.969 13.098 13.701 1.00 24.79 44 VAL B N 1
ATOM 4561 C CA . VAL B 1 44 ? 56.692 14.261 13.201 1.00 23.42 44 VAL B CA 1
ATOM 4562 C C . VAL B 1 44 ? 56.659 15.385 14.237 1.00 19.07 44 VAL B C 1
ATOM 4563 O O . VAL B 1 44 ? 57.691 15.969 14.562 1.00 29.63 44 VAL B O 1
ATOM 4576 N N . ASP B 1 45 ? 55.471 15.683 14.754 1.00 27.91 45 ASP B N 1
ATOM 4577 C CA . ASP B 1 45 ? 55.320 16.708 15.783 1.00 22.63 45 ASP B CA 1
ATOM 4578 C C . ASP B 1 45 ? 56.144 16.394 17.032 1.00 22.32 45 ASP B C 1
ATOM 4579 O O . ASP B 1 45 ? 56.776 17.282 17.603 1.00 19.24 45 ASP B O 1
ATOM 4588 N N . LEU B 1 46 ? 56.132 15.135 17.460 1.00 18.21 46 LEU B N 1
ATOM 4589 C CA . LEU B 1 46 ? 56.800 14.759 18.702 1.00 19.09 46 LEU B CA 1
ATOM 4590 C C . LEU B 1 46 ? 58.318 14.915 18.587 1.00 23.55 46 LEU B C 1
ATOM 4591 O O . LEU B 1 46 ? 58.971 15.354 19.534 1.00 22.28 46 LEU B O 1
ATOM 4607 N N . ILE B 1 47 ? 58.878 14.570 17.431 1.00 21.00 47 ILE B N 1
ATOM 4608 C CA . ILE B 1 47 ? 60.314 14.730 17.210 1.00 23.13 47 ILE B CA 1
ATOM 4609 C C . ILE B 1 47 ? 60.683 16.212 17.160 1.00 18.22 47 ILE B C 1
ATOM 4610 O O . ILE B 1 47 ? 61.723 16.614 17.682 1.00 25.40 47 ILE B O 1
ATOM 4626 N N . TYR B 1 48 ? 59.836 17.020 16.529 1.00 23.97 48 TYR B N 1
ATOM 4627 C CA . TYR B 1 48 ? 60.023 18.468 16.534 1.00 31.99 48 TYR B CA 1
ATOM 4628 C C . TYR B 1 48 ? 60.005 19.014 17.958 1.00 32.67 48 TYR B C 1
ATOM 4629 O O . TYR B 1 48 ? 60.842 19.838 18.328 1.00 30.84 48 TYR B O 1
ATOM 4647 N N . MET B 1 49 ? 59.043 18.551 18.752 1.00 21.40 49 MET B N 1
ATOM 4648 C CA . MET B 1 49 ? 58.899 19.004 20.131 1.00 21.08 49 MET B CA 1
ATOM 4649 C C . MET B 1 49 ? 60.091 18.573 20.981 1.00 23.08 49 MET B C 1
ATOM 4650 O O . MET B 1 49 ? 60.581 19.341 21.810 1.00 26.22 49 MET B O 1
ATOM 4664 N N . LEU B 1 50 ? 60.554 17.344 20.773 1.00 17.43 50 LEU B N 1
ATOM 4665 C CA . LEU B 1 50 ? 61.696 16.822 21.515 1.00 24.76 50 LEU B CA 1
ATOM 4666 C C . LEU B 1 50 ? 62.991 17.496 21.078 1.00 26.61 50 LEU B C 1
ATOM 4667 O O . LEU B 1 50 ? 63.905 17.678 21.883 1.00 27.32 50 LEU B O 1
ATOM 4683 N N . ALA B 1 51 ? 63.063 17.862 19.803 1.00 26.02 51 ALA B N 1
ATOM 4684 C CA . ALA B 1 51 ? 64.237 18.539 19.262 1.00 34.83 51 ALA B CA 1
ATOM 4685 C C . ALA B 1 51 ? 64.497 19.852 19.995 1.00 31.49 51 ALA B C 1
ATOM 4686 O O . ALA B 1 51 ? 65.634 20.157 20.352 1.00 36.02 51 ALA B O 1
ATOM 4693 N N . GLN B 1 52 ? 63.437 20.622 20.219 1.00 36.36 52 GLN B N 1
ATOM 4694 C CA . GLN B 1 52 ? 63.540 21.882 20.948 1.00 37.08 52 GLN B CA 1
ATOM 4695 C C . GLN B 1 52 ? 63.801 21.640 22.429 1.00 39.23 52 GLN B C 1
ATOM 4696 O O . GLN B 1 52 ? 64.577 22.358 23.060 1.00 35.79 52 GLN B O 1
ATOM 4710 N N . GLU B 1 53 ? 63.144 20.625 22.979 1.00 31.60 53 GLU B N 1
ATOM 4711 C CA . GLU B 1 53 ? 63.261 20.315 24.396 1.00 32.78 53 GLU B CA 1
ATOM 4712 C C . GLU B 1 53 ? 64.642 19.757 24.734 1.00 39.79 53 GLU B C 1
ATOM 4713 O O . GLU B 1 53 ? 65.203 20.068 25.785 1.00 40.13 53 GLU B O 1
ATOM 4725 N N . CYS B 1 54 ? 65.183 18.939 23.834 1.00 35.79 54 CYS B N 1
ATOM 4726 C CA . CYS B 1 54 ? 66.435 18.229 24.084 1.00 38.22 54 CYS B CA 1
ATOM 4727 C C . CYS B 1 54 ? 67.623 18.837 23.341 1.00 45.47 54 CYS B C 1
ATOM 4728 O O . CYS B 1 54 ? 68.764 18.420 23.546 1.00 49.68 54 CYS B O 1
ATOM 4736 N N . LYS B 1 55 ? 67.349 19.811 22.478 1.00 45.36 55 LYS B N 1
ATOM 4737 C CA . LYS B 1 55 ? 68.390 20.496 21.714 1.00 46.43 55 LYS B CA 1
ATOM 4738 C C . LYS B 1 55 ? 69.157 19.534 20.808 1.00 44.00 55 LYS B C 1
ATOM 4739 O O . LYS B 1 55 ? 70.273 19.121 21.123 1.00 48.78 55 LYS B O 1
ATOM 4758 N N . PHE B 1 56 ? 68.546 19.179 19.683 1.00 34.87 56 PHE B N 1
ATOM 4759 C CA . PHE B 1 56 ? 69.225 18.397 18.658 1.00 40.11 56 PHE B CA 1
ATOM 4760 C C . PHE B 1 56 ? 68.592 18.647 17.297 1.00 38.48 56 PHE B C 1
ATOM 4761 O O . PHE B 1 56 ? 67.414 18.993 17.205 1.00 32.83 56 PHE B O 1
ATOM 4778 N N . ASP B 1 57 ? 69.389 18.487 16.244 1.00 33.94 57 ASP B N 1
ATOM 4779 C CA . ASP B 1 57 ? 68.877 18.519 14.881 1.00 37.03 57 ASP B CA 1
ATOM 4780 C C . ASP B 1 57 ? 68.563 17.095 14.454 1.00 36.13 57 ASP B C 1
ATOM 4781 O O . ASP B 1 57 ? 69.040 16.140 15.068 1.00 27.91 57 ASP B O 1
ATOM 4790 N N . PHE B 1 58 ? 67.761 16.951 13.406 1.00 29.18 58 PHE B N 1
ATOM 4791 C CA . PHE B 1 58 ? 67.337 15.631 12.968 1.00 27.46 58 PHE B CA 1
ATOM 4792 C C . PHE B 1 58 ? 66.899 15.622 11.512 1.00 30.45 58 PHE B C 1
ATOM 4793 O O . PHE B 1 58 ? 66.540 16.659 10.954 1.00 32.61 58 PHE B O 1
ATOM 4810 N N . ASN B 1 59 ? 66.932 14.438 10.907 1.00 31.43 59 ASN B N 1
ATOM 4811 C CA . ASN B 1 59 ? 66.382 14.237 9.574 1.00 40.70 59 ASN B CA 1
ATOM 4812 C C . ASN B 1 59 ? 65.670 12.891 9.503 1.00 31.74 59 ASN B C 1
ATOM 4813 O O . ASN B 1 59 ? 66.157 11.893 10.036 1.00 38.28 59 ASN B O 1
ATOM 4824 N N . PHE B 1 60 ? 64.507 12.872 8.858 1.00 40.16 60 PHE B N 1
ATOM 4825 C CA . PHE B 1 60 ? 63.712 11.654 8.750 1.00 32.11 60 PHE B CA 1
ATOM 4826 C C . PHE B 1 60 ? 64.166 10.792 7.580 1.00 37.47 60 PHE B C 1
ATOM 4827 O O . PHE B 1 60 ? 64.358 11.285 6.468 1.00 44.64 60 PHE B O 1
ATOM 4844 N N . GLU B 1 61 ? 64.336 9.500 7.847 1.00 36.11 61 GLU B N 1
ATOM 4845 C CA . GLU B 1 61 ? 64.643 8.522 6.810 1.00 40.87 61 GLU B CA 1
ATOM 4846 C C . GLU B 1 61 ? 63.686 7.339 6.918 1.00 35.42 61 GLU B C 1
ATOM 4847 O O . GLU B 1 61 ? 63.985 6.360 7.602 1.00 31.75 61 GLU B O 1
ATOM 4859 N N . PRO B 1 62 ? 62.512 7.444 6.273 1.00 26.48 62 PRO B N 1
ATOM 4860 C CA . PRO B 1 62 ? 61.584 6.312 6.180 1.00 32.44 62 PRO B CA 1
ATOM 4861 C C . PRO B 1 62 ? 62.285 5.037 5.717 1.00 35.53 62 PRO B C 1
ATOM 4862 O O . PRO B 1 62 ? 63.012 5.070 4.725 1.00 32.29 62 PRO B O 1
ATOM 4873 N N . VAL B 1 63 ? 62.076 3.934 6.428 1.00 27.59 63 VAL B N 1
ATOM 4874 C CA . VAL B 1 63 ? 62.732 2.677 6.087 1.00 27.16 63 VAL B CA 1
ATOM 4875 C C . VAL B 1 63 ? 62.186 2.114 4.778 1.00 33.87 63 VAL B C 1
ATOM 4876 O O . VAL B 1 63 ? 60.995 2.239 4.484 1.00 24.41 63 VAL B O 1
ATOM 4889 N N . ARG B 1 64 ? 63.070 1.493 4.001 1.00 32.44 64 ARG B N 1
ATOM 4890 C CA . ARG B 1 64 ? 62.740 1.020 2.660 1.00 37.86 64 ARG B CA 1
ATOM 4891 C C . ARG B 1 64 ? 61.595 0.010 2.664 1.00 29.29 64 ARG B C 1
ATOM 4892 O O . ARG B 1 64 ? 60.642 0.146 1.897 1.00 36.42 64 ARG B O 1
ATOM 4913 N N . ASP B 1 65 ? 61.687 -0.999 3.526 1.00 31.68 65 ASP B N 1
ATOM 4914 C CA . ASP B 1 65 ? 60.679 -2.057 3.568 1.00 40.99 65 ASP B CA 1
ATOM 4915 C C . ASP B 1 65 ? 59.391 -1.597 4.254 1.00 33.42 65 ASP B C 1
ATOM 4916 O O . ASP B 1 65 ? 58.383 -2.304 4.230 1.00 34.60 65 ASP B O 1
ATOM 4925 N N . ASN B 1 66 ? 59.435 -0.412 4.857 1.00 34.05 66 ASN B N 1
ATOM 4926 C CA . ASN B 1 66 ? 58.286 0.164 5.559 1.00 30.50 66 ASN B CA 1
ATOM 4927 C C . ASN B 1 66 ? 57.722 -0.750 6.647 1.00 30.81 66 ASN B C 1
ATOM 4928 O O . ASN B 1 66 ? 56.516 -0.755 6.898 1.00 28.10 66 ASN B O 1
ATOM 4939 N N . LYS B 1 67 ? 58.598 -1.512 7.293 1.00 26.40 67 LYS B N 1
ATOM 4940 C CA . LYS B 1 67 ? 58.185 -2.443 8.340 1.00 29.10 67 LYS B CA 1
ATOM 4941 C C . LYS B 1 67 ? 58.532 -1.921 9.729 1.00 20.64 67 LYS B C 1
ATOM 4942 O O . LYS B 1 67 ? 59.464 -1.133 9.896 1.00 23.16 67 LYS B O 1
ATOM 4961 N N . TYR B 1 68 ? 57.767 -2.363 10.722 1.00 22.86 68 TYR B N 1
ATOM 4962 C CA . TYR B 1 68 ? 58.026 -2.010 12.111 1.00 24.00 68 TYR B CA 1
ATOM 4963 C C . TYR B 1 68 ? 59.346 -2.617 12.571 1.00 26.32 68 TYR B C 1
ATOM 4964 O O . TYR B 1 68 ? 60.259 -1.906 12.996 1.00 28.24 68 TYR B O 1
ATOM 4982 N N . GLY B 1 69 ? 59.428 -3.942 12.482 1.00 28.36 69 GLY B N 1
ATOM 4983 C CA . GLY B 1 69 ? 60.610 -4.678 12.891 1.00 29.89 69 GLY B CA 1
ATOM 4984 C C . GLY B 1 69 ? 60.258 -5.956 13.627 1.00 34.59 69 GLY B C 1
ATOM 4985 O O . GLY B 1 69 ? 59.684 -5.919 14.716 1.00 29.95 69 GLY B O 1
ATOM 4989 N N . SER B 1 70 ? 60.598 -7.088 13.020 1.00 25.79 70 SER B N 1
ATOM 4990 C CA . SER B 1 70 ? 60.386 -8.392 13.635 1.00 35.59 70 SER B CA 1
ATOM 4991 C C . SER B 1 70 ? 61.548 -9.318 13.300 1.00 27.94 70 SER B C 1
ATOM 4992 O O . SER B 1 70 ? 62.266 -9.097 12.324 1.00 24.38 70 SER B O 1
ATOM 5000 N N . TYR B 1 71 ? 61.722 -10.354 14.113 1.00 27.29 71 TYR B N 1
ATOM 5001 C CA . TYR B 1 71 ? 62.799 -11.317 13.921 1.00 25.67 71 TYR B CA 1
ATOM 5002 C C . TYR B 1 71 ? 62.359 -12.472 13.024 1.00 22.40 71 TYR B C 1
ATOM 5003 O O . TYR B 1 71 ? 61.315 -13.084 13.250 1.00 27.75 71 TYR B O 1
ATOM 5021 N N . ASP B 1 72 ? 63.162 -12.752 12.001 1.00 29.38 72 ASP B N 1
ATOM 5022 C CA . ASP B 1 72 ? 62.914 -13.868 11.096 1.00 32.52 72 ASP B CA 1
ATOM 5023 C C . ASP B 1 72 ? 63.820 -15.034 11.475 1.00 34.63 72 ASP B C 1
ATOM 5024 O O . ASP B 1 72 ? 65.016 -15.022 11.185 1.00 25.31 72 ASP B O 1
ATOM 5033 N N . ALA B 1 73 ? 63.242 -16.041 12.121 1.00 36.68 73 ALA B N 1
ATOM 5034 C CA . ALA B 1 73 ? 64.012 -17.182 12.601 1.00 43.29 73 ALA B CA 1
ATOM 5035 C C . ALA B 1 73 ? 64.596 -17.988 11.444 1.00 41.18 73 ALA B C 1
ATOM 5036 O O . ALA B 1 73 ? 65.622 -18.651 11.597 1.00 40.81 73 ALA B O 1
ATOM 5043 N N . ASN B 1 74 ? 63.941 -17.925 10.288 1.00 38.53 74 ASN B N 1
ATOM 5044 C CA . ASN B 1 74 ? 64.405 -18.639 9.104 1.00 37.94 74 ASN B CA 1
ATOM 5045 C C . ASN B 1 74 ? 65.753 -18.111 8.620 1.00 31.74 74 ASN B C 1
ATOM 5046 O O . ASN B 1 74 ? 66.622 -18.883 8.217 1.00 36.66 74 ASN B O 1
ATOM 5057 N N . THR B 1 75 ? 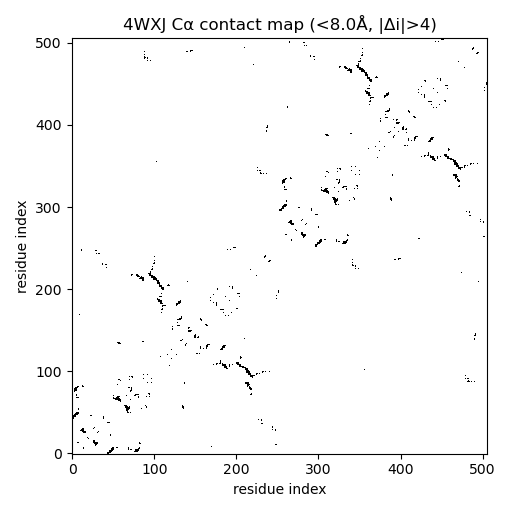65.918 -16.791 8.671 1.00 37.15 75 THR B N 1
ATOM 5058 C CA . THR B 1 75 ? 67.129 -16.132 8.185 1.00 35.62 75 THR B CA 1
ATOM 5059 C C . THR B 1 75 ? 67.981 -15.565 9.321 1.00 39.40 75 THR B C 1
ATOM 5060 O O . THR B 1 75 ? 69.103 -15.113 9.093 1.00 36.97 75 THR B O 1
ATOM 5071 N N . ASP B 1 76 ? 67.439 -15.584 10.536 1.00 35.86 76 ASP B N 1
ATOM 5072 C CA . ASP B 1 76 ? 68.145 -15.086 11.716 1.00 39.15 76 ASP B CA 1
ATOM 5073 C C . ASP B 1 76 ? 68.558 -13.623 11.544 1.00 41.59 76 ASP B C 1
ATOM 5074 O O . ASP B 1 76 ? 69.730 -13.275 11.682 1.00 49.05 76 ASP B O 1
ATOM 5083 N N . GLU B 1 77 ? 67.590 -12.768 11.232 1.00 34.57 77 GLU B N 1
ATOM 5084 C CA . GLU B 1 77 ? 67.856 -11.338 11.117 1.00 41.93 77 GLU B CA 1
ATOM 5085 C C . GLU B 1 77 ? 66.579 -10.510 11.239 1.00 35.68 77 GLU B C 1
ATOM 5086 O O . GLU B 1 77 ? 65.476 -10.998 10.984 1.00 31.62 77 GLU B O 1
ATOM 5098 N N . TRP B 1 78 ? 66.747 -9.252 11.636 1.00 28.93 78 TRP B N 1
ATOM 5099 C CA . TRP B 1 78 ? 65.631 -8.329 11.805 1.00 32.84 78 TRP B CA 1
ATOM 5100 C C . TRP B 1 78 ? 65.379 -7.526 10.535 1.00 37.42 78 TRP B C 1
ATOM 5101 O O . TRP B 1 78 ? 66.199 -7.528 9.617 1.00 39.11 78 TRP B O 1
ATOM 5122 N N . ASP B 1 79 ? 64.239 -6.842 10.496 1.00 37.77 79 ASP B N 1
ATOM 5123 C CA . ASP B 1 79 ? 63.906 -5.944 9.396 1.00 33.84 79 ASP B CA 1
ATOM 5124 C C . ASP B 1 79 ? 63.332 -4.639 9.941 1.00 33.37 79 ASP B C 1
ATOM 5125 O O . ASP B 1 79 ? 63.353 -4.403 11.149 1.00 27.55 79 ASP B O 1
ATOM 5134 N N . GLY B 1 80 ? 62.832 -3.794 9.046 1.00 29.24 80 GLY B N 1
ATOM 5135 C CA . GLY B 1 80 ? 62.140 -2.579 9.440 1.00 26.68 80 GLY B CA 1
ATOM 5136 C C . GLY B 1 80 ? 62.981 -1.601 10.238 1.00 27.62 80 GLY B C 1
ATOM 5137 O O . GLY B 1 80 ? 64.203 -1.557 10.103 1.00 30.74 80 GLY B O 1
ATOM 5141 N N . ILE B 1 81 ? 62.309 -0.818 11.078 1.00 31.91 81 ILE B N 1
ATOM 5142 C CA . ILE B 1 81 ? 62.963 0.219 11.866 1.00 22.99 81 ILE B CA 1
ATOM 5143 C C . ILE B 1 81 ? 63.997 -0.373 12.818 1.00 26.47 81 ILE B C 1
ATOM 5144 O O . ILE B 1 81 ? 65.079 0.188 12.992 1.00 25.69 81 ILE B O 1
ATOM 5160 N N . ILE B 1 82 ? 63.660 -1.503 13.432 1.00 24.50 82 ILE B N 1
ATOM 5161 C CA . ILE B 1 82 ? 64.547 -2.142 14.399 1.00 22.16 82 ILE B CA 1
ATOM 5162 C C . ILE B 1 82 ? 65.882 -2.519 13.753 1.00 31.29 82 ILE B C 1
ATOM 5163 O O . ILE B 1 82 ? 66.937 -2.368 14.368 1.00 30.78 82 ILE B O 1
ATOM 5179 N N . ARG B 1 83 ? 65.833 -3.001 12.514 1.00 30.35 83 ARG B N 1
ATOM 5180 C CA . ARG B 1 83 ? 67.046 -3.398 11.799 1.00 41.03 83 ARG B CA 1
ATOM 5181 C C . ARG B 1 83 ? 67.985 -2.212 11.581 1.00 42.06 83 ARG B C 1
ATOM 5182 O O . ARG B 1 83 ? 69.205 -2.349 11.682 1.00 32.02 83 ARG B O 1
ATOM 5203 N N . GLN B 1 84 ? 67.413 -1.050 11.282 1.00 37.42 84 GLN B N 1
ATOM 5204 C CA . GLN B 1 84 ? 68.207 0.147 11.033 1.00 31.72 84 GLN B CA 1
ATOM 5205 C C . GLN B 1 84 ? 68.954 0.603 12.282 1.00 39.00 84 GLN B C 1
ATOM 5206 O O . GLN B 1 84 ? 70.042 1.172 12.187 1.00 38.19 84 GLN B O 1
ATOM 5220 N N . LEU B 1 85 ? 68.370 0.355 13.450 1.00 29.63 85 LEU B N 1
ATOM 5221 C CA . LEU B 1 85 ? 68.999 0.743 14.706 1.00 38.51 85 LEU B CA 1
ATOM 5222 C C . LEU B 1 85 ? 70.061 -0.268 15.131 1.00 41.12 85 LEU B C 1
ATOM 5223 O O . LEU B 1 85 ? 71.095 0.111 15.683 1.00 38.46 85 LEU B O 1
ATOM 5239 N N . ILE B 1 86 ? 69.806 -1.548 14.877 1.00 37.33 86 ILE B N 1
ATOM 5240 C CA . ILE B 1 86 ? 70.788 -2.589 15.162 1.00 43.82 86 ILE B CA 1
ATOM 5241 C C . ILE B 1 86 ? 72.060 -2.323 14.363 1.00 41.76 86 ILE B C 1
ATOM 5242 O O . ILE B 1 86 ? 73.167 -2.415 14.893 1.00 48.62 86 ILE B O 1
ATOM 5258 N N . ASP B 1 87 ? 71.890 -1.986 13.088 1.00 41.52 87 ASP B N 1
ATOM 5259 C CA . ASP B 1 87 ? 73.016 -1.688 12.209 1.00 54.46 87 ASP B CA 1
ATOM 5260 C C . ASP B 1 87 ? 73.526 -0.257 12.396 1.00 57.40 87 ASP B C 1
ATOM 5261 O O . ASP B 1 87 ? 74.450 0.174 11.705 1.00 52.74 87 ASP B O 1
ATOM 5270 N N . ASN B 1 88 ? 72.920 0.470 13.332 1.00 65.00 88 ASN B N 1
ATOM 5271 C CA . ASN B 1 88 ? 73.317 1.843 13.644 1.00 65.81 88 ASN B CA 1
ATOM 5272 C C . ASN B 1 88 ? 73.280 2.770 12.427 1.00 56.98 88 ASN B C 1
ATOM 5273 O O . ASN B 1 88 ? 74.011 3.758 12.364 1.00 60.23 88 ASN B O 1
ATOM 5284 N N . ASN B 1 89 ? 72.419 2.450 11.465 1.00 43.37 89 ASN B N 1
ATOM 5285 C CA . ASN B 1 89 ? 72.161 3.342 10.340 1.00 35.71 89 ASN B CA 1
ATOM 5286 C C . ASN B 1 89 ? 71.187 4.453 10.730 1.00 39.92 89 ASN B C 1
ATOM 5287 O O . ASN B 1 89 ? 70.917 5.366 9.946 1.00 34.06 89 ASN B O 1
ATOM 5298 N N . ALA B 1 90 ? 70.659 4.359 11.946 1.00 34.10 90 ALA B N 1
ATOM 5299 C CA . ALA B 1 90 ? 69.778 5.380 12.494 1.00 35.57 90 ALA B CA 1
ATOM 5300 C C . ALA B 1 90 ? 69.974 5.450 14.002 1.00 32.47 90 ALA B C 1
ATOM 5301 O O . ALA B 1 90 ? 70.325 4.452 14.632 1.00 33.05 90 ALA B O 1
ATOM 5308 N N . GLN B 1 91 ? 69.755 6.632 14.570 1.00 30.35 91 GLN B N 1
ATOM 5309 C CA . GLN B 1 91 ? 69.946 6.851 16.001 1.00 33.24 91 GLN B CA 1
ATOM 5310 C C . GLN B 1 91 ? 68.619 6.774 16.750 1.00 33.85 91 GLN B C 1
ATOM 5311 O O . GLN B 1 91 ? 68.581 6.452 17.938 1.00 28.33 91 GLN B O 1
ATOM 5325 N N . ILE B 1 92 ? 67.534 7.073 16.041 1.00 28.69 92 ILE B N 1
ATOM 5326 C CA . ILE B 1 92 ? 66.207 7.132 16.638 1.00 32.87 92 ILE B CA 1
ATOM 5327 C C . ILE B 1 92 ? 65.190 6.423 15.748 1.00 32.12 92 ILE B C 1
ATOM 5328 O O . ILE B 1 92 ? 65.145 6.650 14.538 1.00 31.13 92 ILE B O 1
ATOM 5344 N N . GLY B 1 93 ? 64.386 5.559 16.362 1.00 35.30 93 GLY B N 1
ATOM 5345 C CA . GLY B 1 93 ? 63.304 4.874 15.677 1.00 31.25 93 GLY B CA 1
ATOM 5346 C C . GLY B 1 93 ? 61.979 5.246 16.312 1.00 30.19 93 GLY B C 1
ATOM 5347 O O . GLY B 1 93 ? 61.828 5.138 17.529 1.00 26.90 93 GLY B O 1
ATOM 5351 N N . ILE B 1 94 ? 61.022 5.696 15.503 1.00 25.69 94 ILE B N 1
ATOM 5352 C CA . ILE B 1 94 ? 59.739 6.139 16.043 1.00 25.09 94 ILE B CA 1
ATOM 5353 C C . ILE B 1 94 ? 58.565 5.977 15.077 1.00 30.40 94 ILE B C 1
ATOM 5354 O O . ILE B 1 94 ? 58.678 6.216 13.875 1.00 28.82 94 ILE B O 1
ATOM 5370 N N . CYS B 1 95 ? 57.444 5.556 15.656 1.00 22.51 95 CYS B N 1
ATOM 5371 C CA . CYS B 1 95 ? 56.131 5.514 15.021 1.00 20.20 95 CYS B CA 1
ATOM 5372 C C . CYS B 1 95 ? 55.213 4.945 16.095 1.00 23.68 95 CYS B C 1
ATOM 5373 O O . CYS B 1 95 ? 55.441 5.187 17.280 1.00 23.16 95 CYS B O 1
ATOM 5381 N N . ASP B 1 96 ? 54.188 4.193 15.706 1.00 20.77 96 ASP B N 1
ATOM 5382 C CA . ASP B 1 96 ? 53.473 3.372 16.679 1.00 18.92 96 ASP B CA 1
ATOM 5383 C C . ASP B 1 96 ? 54.317 2.136 16.959 1.00 16.02 96 ASP B C 1
ATOM 5384 O O . ASP B 1 96 ? 53.957 1.020 16.586 1.00 20.52 96 ASP B O 1
ATOM 5393 N N . LEU B 1 97 ? 55.453 2.360 17.613 1.00 18.86 97 LEU B N 1
ATOM 5394 C CA . LEU B 1 97 ? 56.450 1.319 17.820 1.00 20.23 97 LEU B CA 1
ATOM 5395 C C . LEU B 1 97 ? 56.305 0.723 19.213 1.00 20.16 97 LEU B C 1
ATOM 5396 O O . LEU B 1 97 ? 56.684 1.335 20.213 1.00 21.50 97 LEU B O 1
ATOM 5412 N N . THR B 1 98 ? 55.747 -0.478 19.263 1.00 17.52 98 THR B N 1
ATOM 5413 C CA . THR B 1 98 ? 55.412 -1.127 20.521 1.00 16.94 98 THR B CA 1
ATOM 5414 C C . THR B 1 98 ? 56.616 -1.833 21.133 1.00 23.52 98 THR B C 1
ATOM 5415 O O . THR B 1 98 ? 57.363 -2.521 20.438 1.00 17.59 98 THR B O 1
ATOM 5426 N N . ILE B 1 99 ? 56.793 -1.664 22.441 1.00 14.50 99 ILE B N 1
ATOM 5427 C CA . ILE B 1 99 ? 57.881 -2.322 23.155 1.00 20.28 99 ILE B CA 1
ATOM 5428 C C . ILE B 1 99 ? 57.563 -3.801 23.364 1.00 14.68 99 ILE B C 1
ATOM 5429 O O . ILE B 1 99 ? 56.566 -4.150 24.000 1.00 16.53 99 ILE B O 1
ATOM 5445 N N . THR B 1 100 ? 58.417 -4.662 22.816 1.00 17.64 100 THR B N 1
ATOM 5446 C CA . THR B 1 100 ? 58.283 -6.106 22.978 1.00 16.60 100 THR B CA 1
ATOM 5447 C C . THR B 1 100 ? 59.573 -6.694 23.537 1.00 26.43 100 THR B C 1
ATOM 5448 O O . THR B 1 100 ? 60.639 -6.081 23.447 1.00 18.80 100 THR B O 1
ATOM 5459 N N . GLN B 1 101 ? 59.462 -7.888 24.108 1.00 22.10 101 GLN B N 1
ATOM 5460 C CA . GLN B 1 101 ? 60.602 -8.592 24.681 1.00 27.29 101 GLN B CA 1
ATOM 5461 C C . GLN B 1 101 ? 61.722 -8.754 23.657 1.00 25.11 101 GLN B C 1
ATOM 5462 O O . GLN B 1 101 ? 62.882 -8.451 23.940 1.00 23.93 101 GLN B O 1
ATOM 5476 N N . ALA B 1 102 ? 61.368 -9.224 22.466 1.00 25.19 102 ALA B N 1
ATOM 5477 C CA . ALA B 1 102 ? 62.352 -9.495 21.425 1.00 32.81 102 ALA B CA 1
ATOM 5478 C C . ALA B 1 102 ? 63.061 -8.217 20.988 1.00 21.99 102 ALA B C 1
ATOM 5479 O O . ALA B 1 102 ? 64.277 -8.206 20.805 1.00 26.13 102 ALA B O 1
ATOM 5486 N N . ARG B 1 103 ? 62.299 -7.142 20.826 1.00 28.15 103 ARG B N 1
ATOM 5487 C CA . ARG B 1 103 ? 62.867 -5.873 20.384 1.00 27.59 103 ARG B CA 1
ATOM 5488 C C . ARG B 1 103 ? 63.792 -5.280 21.437 1.00 30.90 103 ARG B C 1
ATOM 5489 O O . ARG B 1 103 ? 64.889 -4.822 21.120 1.00 22.52 103 ARG B O 1
ATOM 5510 N N . ARG B 1 104 ? 63.352 -5.295 22.690 1.00 21.99 104 ARG B N 1
ATOM 5511 C CA . ARG B 1 104 ? 64.144 -4.728 23.775 1.00 28.31 104 ARG B CA 1
ATOM 5512 C C . ARG B 1 104 ? 65.461 -5.484 23.967 1.00 31.25 104 ARG B C 1
ATOM 5513 O O . ARG B 1 104 ? 66.392 -4.972 24.589 1.00 28.56 104 ARG B O 1
ATOM 5534 N N . SER B 1 105 ? 65.541 -6.696 23.422 1.00 32.37 105 SER B N 1
ATOM 5535 C CA . SER B 1 105 ? 66.752 -7.506 23.531 1.00 27.85 105 SER B CA 1
ATOM 5536 C C . SER B 1 105 ? 67.831 -7.064 22.543 1.00 36.04 105 SER B C 1
ATOM 5537 O O . SER B 1 105 ? 69.013 -7.338 22.751 1.00 38.67 105 SER B O 1
ATOM 5545 N N . VAL B 1 106 ? 67.422 -6.381 21.475 1.00 29.84 106 VAL B N 1
ATOM 5546 C CA . VAL B 1 106 ? 68.348 -5.970 20.419 1.00 29.93 106 VAL B CA 1
ATOM 5547 C C . VAL B 1 106 ? 68.518 -4.452 20.332 1.00 34.80 106 VAL B C 1
ATOM 5548 O O . VAL B 1 106 ? 69.533 -3.968 19.830 1.00 34.51 106 VAL B O 1
ATOM 5561 N N . VAL B 1 107 ? 67.522 -3.707 20.805 1.00 34.99 107 VAL B N 1
ATOM 5562 C CA . VAL B 1 107 ? 67.617 -2.251 20.868 1.00 31.21 107 VAL B CA 1
ATOM 5563 C C . VAL B 1 107 ? 67.097 -1.742 22.204 1.00 21.24 107 VAL B C 1
ATOM 5564 O O . VAL B 1 107 ? 66.359 -2.438 22.899 1.00 28.04 107 VAL B O 1
ATOM 5577 N N . ASP B 1 108 ? 67.488 -0.522 22.556 1.00 23.58 108 ASP B N 1
ATOM 5578 C CA . ASP B 1 108 ? 67.014 0.111 23.779 1.00 27.54 108 ASP B CA 1
ATOM 5579 C C . ASP B 1 108 ? 65.728 0.876 23.491 1.00 22.84 108 ASP B C 1
ATOM 5580 O O . ASP B 1 108 ? 65.373 1.095 22.331 1.00 23.40 108 ASP B O 1
ATOM 5589 N N . PHE B 1 109 ? 65.035 1.276 24.552 1.00 22.56 109 PHE B N 1
ATOM 5590 C CA . PHE B 1 109 ? 63.832 2.091 24.431 1.00 18.79 109 PHE B CA 1
ATOM 5591 C C . PHE B 1 109 ? 63.837 3.213 25.455 1.00 14.78 109 PHE B C 1
ATOM 5592 O O . PHE B 1 109 ? 64.327 3.048 26.571 1.00 27.43 109 PHE B O 1
ATOM 5609 N N . THR B 1 110 ? 63.285 4.357 25.068 1.00 17.59 110 THR B N 1
ATOM 5610 C CA . THR B 1 110 ? 63.028 5.434 26.011 1.00 20.34 110 THR B CA 1
ATOM 5611 C C . THR B 1 110 ? 61.862 5.039 26.902 1.00 23.97 110 THR B C 1
ATOM 5612 O O . THR B 1 110 ? 61.293 3.954 26.752 1.00 22.49 110 THR B O 1
ATOM 5623 N N . VAL B 1 111 ? 61.507 5.920 27.829 1.00 20.45 111 VAL B N 1
ATOM 5624 C CA . VAL B 1 111 ? 60.241 5.787 28.532 1.00 25.08 111 VAL B CA 1
ATOM 5625 C C . VAL B 1 111 ? 59.128 5.894 27.497 1.00 15.34 111 VAL B C 1
ATOM 5626 O O . VAL B 1 111 ? 59.284 6.593 26.495 1.00 17.45 111 VAL B O 1
ATOM 5639 N N . PRO B 1 112 ? 58.002 5.207 27.726 1.00 20.69 112 PRO B N 1
ATOM 5640 C CA . PRO B 1 112 ? 56.934 5.302 26.725 1.00 22.91 112 PRO B CA 1
ATOM 5641 C C . PRO B 1 112 ? 56.360 6.705 26.592 1.00 22.18 112 PRO B C 1
ATOM 5642 O O . PRO B 1 112 ? 56.317 7.433 27.583 1.00 18.87 112 PRO B O 1
ATOM 5653 N N . PHE B 1 113 ? 55.927 7.070 25.387 1.00 15.11 113 PHE B N 1
ATOM 5654 C CA . PHE B 1 113 ? 55.233 8.338 25.173 1.00 16.07 113 PHE B CA 1
ATOM 5655 C C . PHE B 1 113 ? 53.733 8.120 24.987 1.00 13.12 113 PHE B C 1
ATOM 5656 O O . PHE B 1 113 ? 52.970 9.076 24.871 1.00 18.32 113 PHE B O 1
ATOM 5673 N N . MET B 1 114 ? 53.313 6.859 24.970 1.00 18.45 114 MET B N 1
ATOM 5674 C CA . MET B 1 114 ? 51.900 6.532 24.821 1.00 15.22 114 MET B CA 1
ATOM 5675 C C . MET B 1 114 ? 51.595 5.142 25.371 1.00 17.51 114 MET B C 1
ATOM 5676 O O . MET B 1 114 ? 52.373 4.204 25.180 1.00 15.14 114 MET B O 1
ATOM 5690 N N . GLN B 1 115 ? 50.468 5.020 26.066 1.00 13.98 115 GLN B N 1
ATOM 5691 C CA . GLN B 1 115 ? 49.991 3.725 26.534 1.00 17.06 115 GLN B CA 1
ATOM 5692 C C . GLN B 1 115 ? 48.707 3.372 25.801 1.00 18.52 115 GLN B C 1
ATOM 5693 O O . GLN B 1 115 ? 47.931 4.250 25.421 1.00 13.42 115 GLN B O 1
ATOM 5707 N N . LEU B 1 116 ? 48.500 2.078 25.600 1.00 10.99 116 LEU B N 1
ATOM 5708 C CA . LEU B 1 116 ? 47.407 1.591 24.776 1.00 16.17 116 LEU B CA 1
ATOM 5709 C C . LEU B 1 116 ? 47.062 0.150 25.130 1.00 12.67 116 LEU B C 1
ATOM 5710 O O . LEU B 1 116 ? 47.657 -0.442 26.031 1.00 17.43 116 LEU B O 1
ATOM 5726 N N . GLY B 1 117 ? 46.100 -0.405 24.404 1.00 12.83 117 GLY B N 1
ATOM 5727 C CA . GLY B 1 117 ? 45.743 -1.802 24.536 1.00 14.07 117 GLY B CA 1
ATOM 5728 C C . GLY B 1 117 ? 45.486 -2.403 23.173 1.00 16.43 117 GLY B C 1
ATOM 5729 O O . GLY B 1 117 ? 45.856 -1.829 22.146 1.00 12.67 117 GLY B O 1
ATOM 5733 N N . ILE B 1 118 ? 44.850 -3.567 23.175 1.00 13.40 118 ILE B N 1
ATOM 5734 C CA . ILE B 1 118 ? 44.482 -4.266 21.954 1.00 12.35 118 ILE B CA 1
ATOM 5735 C C . ILE B 1 118 ? 42.975 -4.468 21.952 1.00 18.44 118 ILE B C 1
ATOM 5736 O O . ILE B 1 118 ? 42.368 -4.644 23.009 1.00 14.20 118 ILE B O 1
ATOM 5752 N N . SER B 1 119 ? 42.368 -4.437 20.772 1.00 17.43 119 SER B N 1
ATOM 5753 C CA . SER B 1 119 ? 40.939 -4.684 20.659 1.00 16.28 119 SER B CA 1
ATOM 5754 C C . SER B 1 119 ? 40.589 -5.197 19.269 1.00 21.12 119 SER B C 1
ATOM 5755 O O . SER B 1 119 ? 41.472 -5.436 18.442 1.00 17.72 119 SER B O 1
ATOM 5763 N N . ILE B 1 120 ? 39.295 -5.360 19.022 1.00 19.37 120 ILE B N 1
ATOM 5764 C CA . ILE B 1 120 ? 38.810 -6.016 17.815 1.00 19.91 120 ILE B CA 1
ATOM 5765 C C . ILE B 1 120 ? 38.082 -5.035 16.901 1.00 23.55 120 ILE B C 1
ATOM 5766 O O . ILE B 1 120 ? 37.101 -4.413 17.306 1.00 20.41 120 ILE B O 1
ATOM 5782 N N . LEU B 1 121 ? 38.567 -4.905 15.669 1.00 20.18 121 LEU B N 1
ATOM 5783 C CA . LEU B 1 121 ? 37.887 -4.103 14.658 1.00 24.72 121 LEU B CA 1
ATOM 5784 C C . LEU B 1 121 ? 37.022 -5.018 13.807 1.00 28.51 121 LEU B C 1
ATOM 5785 O O . LEU B 1 121 ? 37.491 -6.039 13.304 1.00 23.89 121 LEU B O 1
ATOM 5801 N N . SER B 1 122 ? 35.757 -4.646 13.651 1.00 20.44 122 SER B N 1
ATOM 5802 C CA . SER B 1 122 ? 34.787 -5.507 12.991 1.00 32.87 122 SER B CA 1
ATOM 5803 C C . SER B 1 122 ? 33.829 -4.727 12.106 1.00 32.27 122 SER B C 1
ATOM 5804 O O . SER B 1 122 ? 33.631 -3.525 12.284 1.00 26.18 122 SER B O 1
ATOM 5812 N N . TYR B 1 123 ? 33.243 -5.429 11.144 1.00 35.32 123 TYR B N 1
ATOM 5813 C CA . TYR B 1 123 ? 32.145 -4.888 10.365 1.00 37.09 123 TYR B CA 1
ATOM 5814 C C . TYR B 1 123 ? 30.916 -4.837 11.265 1.00 28.86 123 TYR B C 1
ATOM 5815 O O . TYR B 1 123 ? 30.690 -5.747 12.063 1.00 33.22 123 TYR B O 1
ATOM 5833 N N . LYS B 1 124 ? 30.135 -3.769 11.151 1.00 33.30 124 LYS B N 1
ATOM 5834 C CA . LYS B 1 124 ? 28.932 -3.619 11.963 1.00 41.34 124 LYS B CA 1
ATOM 5835 C C . LYS B 1 124 ? 27.891 -4.681 11.619 1.00 41.02 124 LYS B C 1
ATOM 5836 O O . LYS B 1 124 ? 27.878 -5.210 10.508 1.00 44.11 124 LYS B O 1
ATOM 5855 N N . GLY B 1 125 ? 27.028 -4.989 12.584 1.00 45.86 125 GLY B N 1
ATOM 5856 C CA . GLY B 1 125 ? 25.953 -5.948 12.387 1.00 54.76 125 GLY B CA 1
ATOM 5857 C C . GLY B 1 125 ? 26.265 -7.322 12.952 1.00 61.57 125 GLY B C 1
ATOM 5858 O O . GLY B 1 125 ? 25.426 -8.222 12.925 1.00 59.70 125 GLY B O 1
ATOM 5862 N N . THR B 1 126 ? 27.478 -7.482 13.469 1.00 68.36 126 THR B N 1
ATOM 5863 C CA . THR B 1 126 ? 27.908 -8.750 14.047 1.00 66.90 126 THR B CA 1
ATOM 5864 C C . THR B 1 126 ? 27.250 -9.001 15.402 1.00 63.43 126 THR B C 1
ATOM 5865 O O . THR B 1 126 ? 26.888 -8.062 16.110 1.00 61.57 126 THR B O 1
ATOM 5876 N N . ASP B 1 127 ? 27.097 -10.276 15.750 1.00 65.66 127 ASP B N 1
ATOM 5877 C CA . ASP B 1 127 ? 26.542 -10.667 17.044 1.00 72.57 127 ASP B CA 1
ATOM 5878 C C . ASP B 1 127 ? 27.650 -10.858 18.079 1.00 66.67 127 ASP B C 1
ATOM 5879 O O . ASP B 1 127 ? 27.381 -11.128 19.251 1.00 63.04 127 ASP B O 1
ATOM 5888 N N . ILE B 1 128 ? 28.896 -10.725 17.635 1.00 58.47 128 ILE B N 1
ATOM 5889 C CA . ILE B 1 128 ? 30.050 -10.780 18.526 1.00 44.51 128 ILE B CA 1
ATOM 5890 C C . ILE B 1 128 ? 30.314 -9.353 19.030 1.00 40.54 128 ILE B C 1
ATOM 5891 O O . ILE B 1 128 ? 30.323 -8.432 18.217 1.00 55.92 128 ILE B O 1
ATOM 5907 N N . GLY B 1 129 ? 30.532 -9.127 20.330 1.00 46.04 129 GLY B N 1
ATOM 5908 C CA . GLY B 1 129 ? 30.618 -10.141 21.366 1.00 39.37 129 GLY B CA 1
ATOM 5909 C C . GLY B 1 129 ? 31.784 -9.824 22.284 1.00 37.48 129 GLY B C 1
ATOM 5910 O O . GLY B 1 129 ? 31.759 -8.866 23.060 1.00 28.31 129 GLY B O 1
ATOM 5914 N N . SER B 1 130 ? 32.824 -10.639 22.167 1.00 35.23 130 SER B N 1
ATOM 5915 C CA . SER B 1 130 ? 34.032 -10.493 22.962 1.00 31.29 130 SER B CA 1
ATOM 5916 C C . SER B 1 130 ? 35.150 -11.254 22.272 1.00 32.41 130 SER B C 1
ATOM 5917 O O . SER B 1 130 ? 34.922 -11.894 21.245 1.00 26.82 130 SER B O 1
ATOM 5925 N N . LEU B 1 131 ? 36.352 -11.190 22.829 1.00 28.56 131 LEU B N 1
ATOM 5926 C CA . LEU B 1 131 ? 37.448 -11.994 22.314 1.00 26.52 131 LEU B CA 1
ATOM 5927 C C . LEU B 1 131 ? 37.124 -13.477 22.476 1.00 23.21 131 LEU B C 1
ATOM 5928 O O . LEU B 1 131 ? 37.339 -14.265 21.556 1.00 27.27 131 LEU B O 1
ATOM 5944 N N . HIS B 1 132 ? 36.603 -13.852 23.643 1.00 30.39 132 HIS B N 1
ATOM 5945 C CA . HIS B 1 132 ? 36.259 -15.248 23.909 1.00 32.05 132 HIS B CA 1
ATOM 5946 C C . HIS B 1 132 ? 35.229 -15.760 22.909 1.00 31.95 132 HIS B C 1
ATOM 5947 O O . HIS B 1 132 ? 35.338 -16.884 22.420 1.00 37.40 132 HIS B O 1
ATOM 5961 N N . ASP B 1 133 ? 34.229 -14.936 22.611 1.00 29.48 133 ASP B N 1
ATOM 5962 C CA . ASP B 1 133 ? 33.214 -15.300 21.629 1.00 33.28 133 ASP B CA 1
ATOM 5963 C C . ASP B 1 133 ? 33.831 -15.430 20.241 1.00 34.98 133 ASP B C 1
ATOM 5964 O O . ASP B 1 133 ? 33.438 -16.292 19.457 1.00 34.93 133 ASP B O 1
ATOM 5973 N N . LEU B 1 134 ? 34.801 -14.571 19.946 1.00 31.71 134 LEU B N 1
ATOM 5974 C CA . LEU B 1 134 ? 35.446 -14.562 18.639 1.00 29.00 134 LEU B CA 1
ATOM 5975 C C . LEU B 1 134 ? 36.295 -15.812 18.412 1.00 29.26 134 LEU B C 1
ATOM 5976 O O . LEU B 1 134 ? 36.269 -16.400 17.332 1.00 25.37 134 LEU B O 1
ATOM 5992 N N . VAL B 1 135 ? 37.050 -16.216 19.429 1.00 25.86 135 VAL B N 1
ATOM 5993 C CA . VAL B 1 135 ? 37.936 -17.368 19.301 1.00 30.41 135 VAL B CA 1
ATOM 5994 C C . VAL B 1 135 ? 37.169 -18.686 19.367 1.00 41.27 135 VAL B C 1
ATOM 5995 O O . VAL B 1 135 ? 37.682 -19.726 18.954 1.00 54.03 135 VAL B O 1
ATOM 6008 N N . ASP B 1 136 ? 35.945 -18.639 19.884 1.00 34.25 136 ASP B N 1
ATOM 6009 C CA . ASP B 1 136 ? 35.132 -19.841 20.040 1.00 40.27 136 ASP B CA 1
ATOM 6010 C C . ASP B 1 136 ? 34.209 -20.045 18.837 1.00 40.66 136 ASP B C 1
ATOM 6011 O O . ASP B 1 136 ? 33.140 -20.642 18.957 1.00 48.51 136 ASP B O 1
ATOM 6020 N N . GLN B 1 137 ? 34.629 -19.546 17.679 1.00 38.84 137 GLN B N 1
ATOM 6021 C CA . GLN B 1 137 ? 33.867 -19.715 16.444 1.00 37.30 137 GLN B CA 1
ATOM 6022 C C . GLN B 1 137 ? 34.797 -19.627 15.237 1.00 33.17 137 GLN B C 1
ATOM 6023 O O . GLN B 1 137 ? 35.958 -19.239 15.371 1.00 41.46 137 GLN B O 1
ATOM 6037 N N . ASN B 1 138 ? 34.286 -19.988 14.063 1.00 41.06 138 ASN B N 1
ATOM 6038 C CA . ASN B 1 138 ? 35.088 -19.974 12.843 1.00 54.37 138 ASN B CA 1
ATOM 6039 C C . ASN B 1 138 ? 34.349 -19.370 11.650 1.00 54.85 138 ASN B C 1
ATOM 6040 O O . ASN B 1 138 ? 34.889 -19.316 10.545 1.00 52.91 138 ASN B O 1
ATOM 6051 N N . LYS B 1 139 ? 33.118 -18.919 11.872 1.00 46.81 139 LYS B N 1
ATOM 6052 C CA . LYS B 1 139 ? 32.336 -18.302 10.806 1.00 49.47 139 LYS B CA 1
ATOM 6053 C C . LYS B 1 139 ? 32.950 -16.953 10.424 1.00 44.62 139 LYS B C 1
ATOM 6054 O O . LYS B 1 139 ? 32.926 -16.557 9.259 1.00 44.23 139 LYS B O 1
ATOM 6073 N N . VAL B 1 140 ? 33.505 -16.263 11.417 1.00 31.73 140 VAL B N 1
ATOM 6074 C CA . VAL B 1 140 ? 34.237 -15.020 11.197 1.00 28.52 140 VAL B CA 1
ATOM 6075 C C . VAL B 1 140 ? 35.723 -15.244 11.453 1.00 24.61 140 VAL B C 1
ATOM 6076 O O . VAL B 1 140 ? 36.126 -15.555 12.574 1.00 29.72 140 VAL B O 1
ATOM 6089 N N . GLN B 1 141 ? 36.533 -15.088 10.412 1.00 25.08 141 GLN B N 1
ATOM 6090 C CA . GLN B 1 141 ? 37.976 -15.232 10.542 1.00 21.53 141 GLN B CA 1
ATOM 6091 C C . GLN B 1 141 ? 38.569 -13.958 11.131 1.00 30.55 141 GLN B C 1
ATOM 6092 O O . GLN B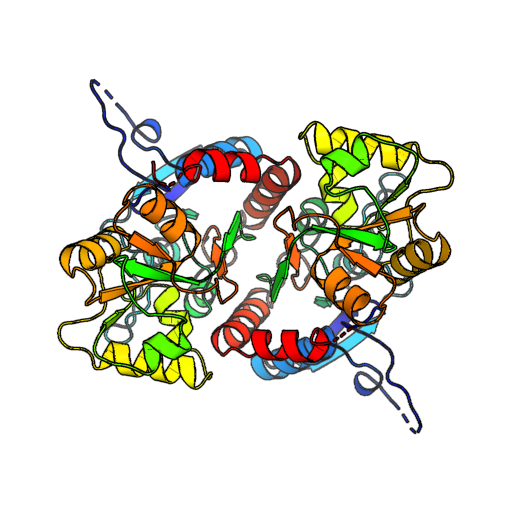 1 141 ? 37.891 -12.934 11.226 1.00 23.78 141 GLN B O 1
ATOM 6106 N N . PHE B 1 142 ? 39.832 -14.024 11.535 1.00 21.19 142 PHE B N 1
ATOM 6107 C CA . PHE B 1 142 ? 40.488 -12.878 12.149 1.00 15.67 142 PHE B CA 1
ATOM 6108 C C . PHE B 1 142 ? 42.000 -13.057 12.173 1.00 17.94 142 PHE B C 1
ATOM 6109 O O . PHE B 1 142 ? 42.503 -14.179 12.095 1.00 22.92 142 PHE B O 1
ATOM 6126 N N . GLY B 1 143 ? 42.721 -11.946 12.272 1.00 22.19 143 GLY B N 1
ATOM 6127 C CA . GLY B 1 143 ? 44.170 -11.981 12.297 1.00 24.51 143 GLY B CA 1
ATOM 6128 C C . GLY B 1 143 ? 44.782 -10.645 12.668 1.00 20.28 143 GLY B C 1
ATOM 6129 O O . GLY B 1 143 ? 44.077 -9.713 13.055 1.00 21.52 143 GLY B O 1
ATOM 6133 N N . THR B 1 144 ? 46.103 -10.561 12.536 1.00 27.85 144 THR B N 1
ATOM 6134 C CA . THR B 1 144 ? 46.861 -9.377 12.928 1.00 25.64 144 THR B CA 1
ATOM 6135 C C . THR B 1 144 ? 47.865 -8.985 11.851 1.00 26.10 144 THR B C 1
ATOM 6136 O O . THR B 1 144 ? 47.955 -9.625 10.806 1.00 24.23 144 THR B O 1
ATOM 6147 N N . ILE B 1 145 ? 48.622 -7.928 12.116 1.00 16.79 145 ILE B N 1
ATOM 6148 C CA . ILE B 1 145 ? 49.753 -7.580 11.273 1.00 17.85 145 ILE B CA 1
ATOM 6149 C C . ILE B 1 145 ? 50.849 -8.622 11.461 1.00 23.95 145 ILE B C 1
ATOM 6150 O O . ILE B 1 145 ? 51.245 -8.922 12.590 1.00 18.27 145 ILE B O 1
ATOM 616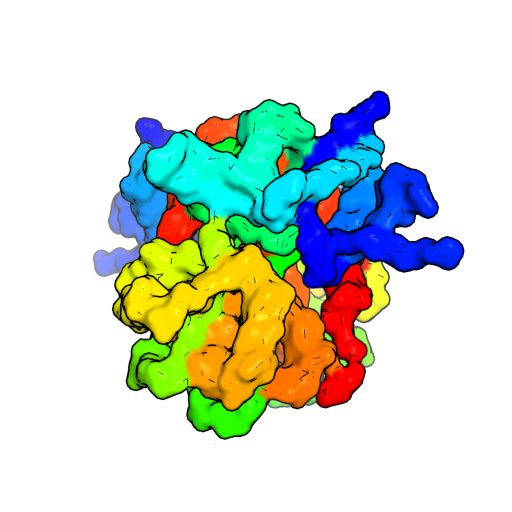6 N N . ARG B 1 146 ? 51.331 -9.172 10.352 1.00 22.33 146 ARG B N 1
ATOM 6167 C CA . ARG B 1 146 ? 52.372 -10.189 10.388 1.00 29.44 146 ARG B CA 1
ATOM 6168 C C . ARG B 1 146 ? 53.648 -9.639 11.014 1.00 23.42 146 ARG B C 1
ATOM 6169 O O . ARG B 1 146 ? 54.207 -8.652 10.538 1.00 32.61 146 ARG B O 1
ATOM 6190 N N . GLY B 1 147 ? 54.097 -10.279 12.089 1.00 27.30 147 GLY B N 1
ATOM 6191 C CA . GLY B 1 147 ? 55.308 -9.865 12.772 1.00 40.47 147 GLY B CA 1
ATOM 6192 C C . GLY B 1 147 ? 55.104 -8.670 13.687 1.00 43.11 147 GLY B C 1
ATOM 6193 O O . GLY B 1 147 ? 56.036 -8.237 14.365 1.00 51.85 147 GLY B O 1
ATOM 6197 N N . GLY B 1 148 ? 53.886 -8.136 13.711 1.00 33.57 148 GLY B N 1
ATOM 6198 C CA . GLY B 1 148 ? 53.576 -6.986 14.542 1.00 28.45 148 GLY B CA 1
ATOM 6199 C C . GLY B 1 148 ? 53.492 -7.354 16.010 1.00 24.88 148 GLY B C 1
ATOM 6200 O O . GLY B 1 148 ? 53.500 -8.533 16.366 1.00 18.31 148 GLY B O 1
ATOM 6204 N N . ALA B 1 149 ? 53.404 -6.342 16.866 1.00 20.14 149 ALA B N 1
ATOM 6205 C CA . ALA B 1 149 ? 53.389 -6.558 18.308 1.00 18.68 149 ALA B CA 1
ATOM 6206 C C . ALA B 1 149 ? 52.092 -7.207 18.783 1.00 18.39 149 ALA B C 1
ATOM 6207 O O . ALA B 1 149 ? 52.062 -7.844 19.836 1.00 18.31 149 ALA B O 1
ATOM 6214 N N . THR B 1 150 ? 51.019 -7.041 18.020 1.00 18.65 150 THR B N 1
ATOM 6215 C CA . THR B 1 150 ? 49.742 -7.638 18.394 1.00 16.54 150 THR B CA 1
ATOM 6216 C C . THR B 1 150 ? 49.800 -9.152 18.209 1.00 14.16 150 THR B C 1
ATOM 6217 O O . THR B 1 150 ? 49.165 -9.896 18.953 1.00 17.24 150 THR B O 1
ATOM 6228 N N . SER B 1 151 ? 50.566 -9.605 17.221 1.00 15.63 151 SER B N 1
ATOM 6229 C CA . SER B 1 151 ? 50.779 -11.035 17.025 1.00 15.30 151 SER B CA 1
ATOM 6230 C C . SER B 1 151 ? 51.594 -11.610 18.183 1.00 17.04 151 SER B C 1
ATOM 6231 O O . SER B 1 151 ? 51.407 -12.764 18.571 1.00 19.12 151 SER B O 1
ATOM 6239 N N . VAL B 1 152 ? 52.499 -10.801 18.726 1.00 18.73 152 VAL B N 1
ATOM 6240 C CA . VAL B 1 152 ? 53.317 -11.209 19.865 1.00 23.05 152 VAL B CA 1
ATOM 6241 C C . VAL B 1 152 ? 52.454 -11.429 21.103 1.00 28.82 152 VAL B C 1
ATOM 6242 O O . VAL B 1 152 ? 52.722 -12.325 21.904 1.00 24.72 152 VAL B O 1
ATOM 6255 N N . TYR B 1 153 ? 51.425 -10.600 21.259 1.00 17.69 153 TYR B N 1
ATOM 6256 C CA . TYR B 1 153 ? 50.519 -10.713 22.395 1.00 17.65 153 TYR B CA 1
ATOM 6257 C C . TYR B 1 153 ? 49.895 -12.104 22.457 1.00 14.93 153 TYR B C 1
ATOM 6258 O O . TYR B 1 153 ? 49.764 -12.688 23.530 1.00 12.71 153 TYR B O 1
ATOM 6276 N N . PHE B 1 154 ? 49.517 -12.630 21.298 1.00 16.12 154 PHE B N 1
ATOM 6277 C CA . PHE B 1 154 ? 48.844 -13.922 21.236 1.00 20.93 154 PHE B CA 1
ATOM 6278 C C . PHE B 1 154 ? 49.824 -15.092 21.192 1.00 22.02 154 PHE B C 1
ATOM 6279 O O . PHE B 1 154 ? 49.596 -16.118 21.832 1.00 18.67 154 PHE B O 1
ATOM 6296 N N . SER B 1 155 ? 50.911 -14.938 20.444 1.00 17.54 155 SER B N 1
ATOM 6297 C CA . SER B 1 155 ? 51.857 -16.033 20.248 1.00 22.18 155 SER B CA 1
ATOM 6298 C C . SER B 1 155 ? 52.667 -16.334 21.511 1.00 26.96 155 SER B C 1
ATOM 6299 O O . SER B 1 155 ? 53.066 -17.476 21.737 1.00 27.68 155 SER B O 1
ATOM 6307 N N . GLU B 1 156 ? 52.902 -15.314 22.333 1.00 18.08 156 GLU B N 1
ATOM 6308 C CA . GLU B 1 156 ? 53.715 -15.469 23.539 1.00 20.30 156 GLU B CA 1
ATOM 6309 C C . GLU B 1 156 ? 52.878 -15.761 24.781 1.00 21.45 156 GLU B C 1
ATOM 6310 O O . GLU B 1 156 ? 53.417 -16.074 25.844 1.00 22.13 156 GLU B O 1
ATOM 6322 N N . SER B 1 157 ? 51.561 -15.659 24.650 1.00 18.58 157 SER B N 1
ATOM 6323 C CA . SER B 1 157 ? 50.672 -15.849 25.789 1.00 13.49 157 SER B CA 1
ATOM 6324 C C . SER B 1 157 ? 50.555 -17.318 26.175 1.00 17.88 157 SER B C 1
ATOM 6325 O O . SER B 1 157 ? 50.646 -18.201 25.323 1.00 18.65 157 SER B O 1
ATOM 6333 N N . ASN B 1 158 ? 50.361 -17.568 27.468 1.00 22.90 158 ASN B N 1
ATOM 6334 C CA . ASN B 1 158 ? 50.068 -18.908 27.960 1.00 29.12 158 ASN B CA 1
ATOM 6335 C C . ASN B 1 158 ? 48.581 -19.053 28.274 1.00 26.34 158 ASN B C 1
ATOM 6336 O O . ASN B 1 158 ? 48.107 -20.141 28.601 1.00 42.80 158 ASN B O 1
ATOM 6347 N N . ASP B 1 159 ? 47.849 -17.947 28.177 1.00 26.58 159 ASP B N 1
ATOM 6348 C CA . ASP B 1 159 ? 46.403 -17.962 28.365 1.00 26.65 159 ASP B CA 1
ATOM 6349 C C . ASP B 1 159 ? 45.753 -18.872 27.326 1.00 26.91 159 ASP B C 1
ATOM 6350 O O . ASP B 1 159 ? 46.037 -18.767 26.133 1.00 25.12 159 ASP B O 1
ATOM 6359 N N . THR B 1 160 ? 44.882 -19.763 27.792 1.00 28.06 160 THR B N 1
ATOM 6360 C CA . THR B 1 160 ? 44.239 -20.751 26.931 1.00 31.06 160 THR B CA 1
ATOM 6361 C C . THR B 1 160 ? 43.462 -20.108 25.784 1.00 22.22 160 THR B C 1
ATOM 6362 O O . THR B 1 160 ? 43.538 -20.567 24.645 1.00 26.83 160 THR B O 1
ATOM 6373 N N . ASP B 1 161 ? 42.711 -19.053 26.086 1.00 23.10 161 ASP B N 1
ATOM 6374 C CA . ASP B 1 161 ? 41.926 -18.361 25.068 1.00 27.99 161 ASP B CA 1
ATOM 6375 C C . ASP B 1 161 ? 42.823 -17.695 24.028 1.00 29.19 161 ASP B C 1
ATOM 6376 O O . ASP B 1 161 ? 42.507 -17.699 22.839 1.00 23.64 161 ASP B O 1
ATOM 6385 N N . ASN B 1 162 ? 43.936 -17.121 24.474 1.00 26.78 162 ASN B N 1
ATOM 6386 C CA . ASN B 1 162 ? 44.880 -16.492 23.557 1.00 23.84 162 ASN B CA 1
ATOM 6387 C C . ASN B 1 162 ? 45.627 -17.529 22.720 1.00 25.34 162 ASN B C 1
ATOM 6388 O O . ASN B 1 162 ? 45.959 -17.277 21.560 1.00 17.73 162 ASN B O 1
ATOM 6399 N N . ARG B 1 163 ? 45.886 -18.694 23.307 1.00 17.99 163 ARG B N 1
ATOM 6400 C CA . ARG B 1 163 ? 46.472 -19.809 22.568 1.00 26.02 163 ARG B CA 1
ATOM 6401 C C . ARG B 1 163 ? 45.529 -20.274 21.466 1.00 24.42 163 ARG B C 1
ATOM 6402 O O . ARG B 1 163 ? 45.961 -20.577 20.355 1.00 25.02 163 ARG B O 1
ATOM 6423 N N . MET B 1 164 ? 44.240 -20.340 21.790 1.00 29.07 164 MET B N 1
ATOM 6424 C CA . MET B 1 164 ? 43.222 -20.723 20.818 1.00 28.18 164 MET B CA 1
ATOM 6425 C C . MET B 1 164 ? 43.199 -19.735 19.663 1.00 19.52 164 MET B C 1
ATOM 6426 O O . MET B 1 164 ? 43.127 -20.129 18.499 1.00 27.99 164 MET B O 1
ATOM 6440 N N . ALA B 1 165 ? 43.259 -18.449 19.996 1.00 24.00 165 ALA B N 1
ATOM 6441 C CA . ALA B 1 165 ? 43.250 -17.391 18.993 1.00 28.36 165 ALA B CA 1
ATOM 6442 C C . ALA B 1 165 ? 44.414 -17.563 18.031 1.00 21.92 165 ALA B C 1
ATOM 6443 O O . ALA B 1 165 ? 44.234 -17.562 16.814 1.00 24.24 165 ALA B O 1
ATOM 6450 N N . TRP B 1 166 ? 45.607 -17.722 18.594 1.00 25.04 166 TRP B N 1
ATOM 6451 C CA . TRP B 1 166 ? 46.829 -17.835 17.810 1.00 15.13 166 TRP B CA 1
ATOM 6452 C C . TRP B 1 166 ? 46.790 -19.041 16.881 1.00 21.97 166 TRP B C 1
ATOM 6453 O O . TRP B 1 166 ? 47.097 -18.928 15.697 1.00 23.63 166 TRP B O 1
ATOM 6474 N N . ASN B 1 167 ? 46.406 -20.193 17.418 1.00 36.46 167 ASN B N 1
ATOM 6475 C CA . ASN B 1 167 ? 46.362 -21.416 16.625 1.00 41.59 167 ASN B CA 1
ATOM 6476 C C . ASN B 1 167 ? 45.284 -21.355 15.545 1.00 27.51 167 ASN B C 1
ATOM 6477 O O . ASN B 1 167 ? 45.447 -21.932 14.472 1.00 31.88 167 ASN B O 1
ATOM 6488 N N . LYS B 1 168 ? 44.192 -20.649 15.820 1.00 26.44 168 LYS B N 1
ATOM 6489 C CA . LYS B 1 168 ? 43.158 -20.443 14.810 1.00 29.07 168 LYS B CA 1
ATOM 6490 C C . LYS B 1 168 ? 43.648 -19.506 13.708 1.00 31.71 168 LYS B C 1
ATOM 6491 O O . LYS B 1 168 ? 43.390 -19.739 12.528 1.00 27.91 168 LYS B O 1
ATOM 6510 N N . MET B 1 169 ? 44.355 -18.448 14.097 1.00 28.47 169 MET B N 1
ATOM 6511 C CA . MET B 1 169 ? 44.927 -17.515 13.130 1.00 25.85 169 MET B CA 1
ATOM 6512 C C . MET B 1 169 ? 45.892 -18.229 12.193 1.00 20.55 169 MET B C 1
ATOM 6513 O O . MET B 1 169 ? 45.901 -17.981 10.988 1.00 24.13 169 MET B O 1
ATOM 6527 N N . LEU B 1 170 ? 46.704 -19.116 12.757 1.00 23.52 170 LEU B N 1
ATOM 6528 C CA . LEU B 1 170 ? 47.679 -19.867 11.977 1.00 29.01 170 LEU B CA 1
ATOM 6529 C C . LEU B 1 170 ? 47.011 -20.882 11.053 1.00 26.06 170 LEU B C 1
ATOM 6530 O O . LEU B 1 170 ? 47.586 -21.272 10.039 1.00 32.13 170 LEU B O 1
ATOM 6546 N N . SER B 1 171 ? 45.800 -21.304 11.407 1.00 34.61 171 SER B N 1
ATOM 6547 C CA . SER B 1 171 ? 45.116 -22.368 10.678 1.00 40.21 171 SER B CA 1
ATOM 6548 C C . SER B 1 171 ? 44.236 -21.827 9.558 1.00 35.68 171 SER B C 1
ATOM 6549 O O . SER B 1 171 ? 43.949 -22.536 8.593 1.00 38.30 171 SER B O 1
ATOM 6557 N N . PHE B 1 172 ? 43.803 -20.577 9.692 1.00 32.53 172 PHE B N 1
ATOM 6558 C CA . PHE B 1 172 ? 42.876 -19.985 8.734 1.00 26.86 172 PHE B CA 1
ATOM 6559 C C . PHE B 1 172 ? 43.430 -19.977 7.313 1.00 31.83 172 PHE B C 1
ATOM 6560 O O . PHE B 1 172 ? 44.627 -19.775 7.096 1.00 28.47 172 PHE B O 1
ATOM 6577 N N . LYS B 1 173 ? 42.536 -20.204 6.356 1.00 30.17 173 LYS B N 1
ATOM 6578 C CA . LYS B 1 173 ? 42.842 -20.066 4.938 1.00 29.84 173 LYS B CA 1
ATOM 6579 C C . LYS B 1 173 ? 41.795 -19.146 4.308 1.00 29.87 173 LYS B C 1
ATOM 6580 O O . LYS B 1 173 ? 40.598 -19.336 4.529 1.00 26.63 173 LYS B O 1
ATOM 6599 N N . PRO B 1 174 ? 42.234 -18.133 3.537 1.00 33.49 174 PRO B N 1
ATOM 6600 C CA . PRO B 1 174 ? 43.618 -17.792 3.191 1.00 32.45 174 PRO B CA 1
ATOM 6601 C C . PRO B 1 174 ? 44.385 -17.190 4.366 1.00 32.08 174 PRO B C 1
ATOM 6602 O O . PRO B 1 174 ? 43.880 -17.175 5.488 1.00 24.93 174 PRO B O 1
ATOM 6613 N N . ASP B 1 175 ? 45.596 -16.714 4.095 1.00 22.90 175 ASP B N 1
ATOM 6614 C CA . ASP B 1 175 ? 46.450 -16.099 5.103 1.00 31.73 175 ASP B CA 1
ATOM 6615 C C . ASP B 1 175 ? 45.693 -15.031 5.891 1.00 24.86 175 ASP B C 1
ATOM 6616 O O . ASP B 1 175 ? 45.210 -14.055 5.322 1.00 29.84 175 ASP B O 1
ATOM 6625 N N . ALA B 1 176 ? 45.591 -15.233 7.202 1.00 34.66 176 ALA B N 1
ATOM 6626 C CA . ALA B 1 176 ? 44.804 -14.355 8.065 1.00 36.96 176 ALA B CA 1
ATOM 6627 C C . ALA B 1 176 ? 45.573 -13.101 8.470 1.00 31.05 176 ALA B C 1
ATOM 6628 O O . ALA B 1 176 ? 44.985 -12.144 8.973 1.00 27.54 176 ALA B O 1
ATOM 6635 N N . PHE B 1 177 ? 46.884 -13.107 8.251 1.00 22.62 177 PHE B N 1
ATOM 6636 C CA . PHE B 1 177 ? 47.722 -11.970 8.611 1.00 24.48 177 PHE B CA 1
ATOM 6637 C C . PHE B 1 177 ? 47.758 -10.935 7.490 1.00 31.09 177 PHE B C 1
ATOM 6638 O O . PHE B 1 177 ? 47.474 -11.253 6.335 1.00 28.46 177 PHE B O 1
ATOM 6655 N N . THR B 1 178 ? 48.103 -9.697 7.842 1.00 33.98 178 THR B N 1
ATOM 6656 C CA . THR B 1 178 ? 48.135 -8.596 6.881 1.00 25.28 178 THR B CA 1
ATOM 6657 C C . THR B 1 178 ? 49.453 -7.833 6.943 1.00 28.09 178 THR B C 1
ATOM 6658 O O . THR B 1 178 ? 50.268 -8.039 7.844 1.00 27.83 178 THR B O 1
ATOM 6669 N N . LYS B 1 179 ? 49.640 -6.939 5.978 1.00 31.42 179 LYS B N 1
ATOM 6670 C CA . LYS B 1 179 ? 50.890 -6.208 5.819 1.00 33.73 179 LYS B CA 1
ATOM 6671 C C . LYS B 1 179 ? 51.009 -5.065 6.822 1.00 28.47 179 LYS B C 1
ATOM 6672 O O . LYS B 1 179 ? 52.090 -4.796 7.344 1.00 26.24 179 LYS B O 1
ATOM 6691 N N . ASN B 1 180 ? 49.892 -4.394 7.083 1.00 21.18 180 ASN B N 1
ATOM 6692 C CA . ASN B 1 180 ? 49.888 -3.228 7.955 1.00 24.56 180 ASN B CA 1
ATOM 6693 C C . ASN B 1 180 ? 48.472 -2.878 8.401 1.00 23.08 180 ASN B C 1
ATOM 6694 O O . ASN B 1 180 ? 47.523 -3.595 8.083 1.00 23.77 180 ASN B O 1
ATOM 6705 N N . ASN B 1 181 ? 48.332 -1.781 9.140 1.00 23.48 181 ASN B N 1
ATOM 6706 C CA . ASN B 1 181 ? 47.022 -1.339 9.606 1.00 27.72 181 ASN B CA 1
ATOM 6707 C C . ASN B 1 181 ? 46.079 -1.021 8.448 1.00 27.21 181 ASN B C 1
ATOM 6708 O O . ASN B 1 181 ? 44.892 -1.337 8.504 1.00 30.51 181 ASN B O 1
ATOM 6719 N N . GLU B 1 182 ? 46.613 -0.396 7.402 1.00 24.46 182 GLU B N 1
ATOM 6720 C CA . GLU B 1 182 ? 45.805 -0.009 6.246 1.00 27.15 182 GLU B CA 1
ATOM 6721 C C . GLU B 1 182 ? 45.164 -1.219 5.568 1.00 24.07 182 GLU B C 1
ATOM 6722 O O . GLU B 1 182 ? 43.966 -1.213 5.286 1.00 23.01 182 GLU B O 1
ATOM 6734 N N . GLU B 1 183 ? 45.959 -2.252 5.304 1.00 23.33 183 GLU B N 1
ATOM 6735 C CA . GLU B 1 183 ? 45.445 -3.457 4.656 1.00 30.07 183 GLU B CA 1
ATOM 6736 C C . GLU B 1 183 ? 44.484 -4.200 5.580 1.00 32.03 183 GLU B C 1
ATOM 6737 O O . GLU B 1 183 ? 43.493 -4.776 5.127 1.00 24.49 183 GLU B O 1
ATOM 6749 N N . GLY B 1 184 ? 44.787 -4.192 6.875 1.00 21.06 184 GLY B N 1
ATOM 6750 C CA . GLY B 1 184 ? 43.928 -4.821 7.862 1.00 31.01 184 GLY B CA 1
ATOM 6751 C C . GLY B 1 184 ? 42.536 -4.217 7.873 1.00 16.58 184 GLY B C 1
ATOM 6752 O O . GLY B 1 184 ? 41.541 -4.932 7.767 1.00 23.55 184 GLY B O 1
ATOM 6756 N N . VAL B 1 185 ? 42.471 -2.895 8.001 1.00 18.43 185 VAL B N 1
ATOM 6757 C CA . VAL B 1 185 ? 41.200 -2.178 8.019 1.00 23.08 185 VAL B CA 1
ATOM 6758 C C . VAL B 1 185 ? 40.445 -2.367 6.706 1.00 25.81 185 VAL B C 1
ATOM 6759 O O . VAL B 1 185 ? 39.227 -2.551 6.703 1.00 27.53 185 VAL B O 1
ATOM 6772 N N . ASP B 1 186 ? 41.170 -2.308 5.594 1.00 25.43 186 ASP B N 1
ATOM 6773 C CA . ASP B 1 186 ? 40.571 -2.534 4.286 1.00 36.18 186 ASP B CA 1
ATOM 6774 C C . ASP B 1 186 ? 39.989 -3.939 4.197 1.00 31.63 186 ASP B C 1
ATOM 6775 O O . ASP B 1 186 ? 38.898 -4.127 3.663 1.00 30.57 186 ASP B O 1
ATOM 6784 N N . ARG B 1 187 ? 40.707 -4.921 4.733 1.00 23.74 187 ARG B N 1
ATOM 6785 C CA . ARG B 1 187 ? 40.252 -6.305 4.662 1.00 26.74 187 ARG B CA 1
ATOM 6786 C C . ARG B 1 187 ? 38.937 -6.491 5.411 1.00 20.75 187 ARG B C 1
ATOM 6787 O O . ARG B 1 187 ? 38.094 -7.284 4.998 1.00 24.89 187 ARG B O 1
ATOM 6808 N N . VAL B 1 188 ? 38.763 -5.761 6.508 1.00 24.88 188 VAL B N 1
ATOM 6809 C CA . VAL B 1 188 ? 37.516 -5.816 7.263 1.00 24.45 188 VAL B CA 1
ATOM 6810 C C . VAL B 1 188 ? 36.375 -5.252 6.419 1.00 25.18 188 VAL B C 1
ATOM 6811 O O . VAL B 1 188 ? 35.287 -5.824 6.367 1.00 34.78 188 VAL B O 1
ATOM 6824 N N . LYS B 1 189 ? 36.637 -4.129 5.759 1.00 26.28 189 LYS B N 1
ATOM 6825 C CA . LYS B 1 189 ? 35.642 -3.478 4.916 1.00 31.39 189 LYS B CA 1
ATOM 6826 C C . LYS B 1 189 ? 35.275 -4.350 3.718 1.00 33.84 189 LYS B C 1
ATOM 6827 O O . LYS B 1 189 ? 34.098 -4.518 3.401 1.00 40.28 189 LYS B O 1
ATOM 6846 N N . LEU B 1 190 ? 36.288 -4.907 3.061 1.00 33.12 190 LEU B N 1
ATOM 6847 C CA . LEU B 1 190 ? 36.076 -5.729 1.874 1.00 34.60 190 LEU B CA 1
ATOM 6848 C C . LEU B 1 190 ? 35.452 -7.085 2.207 1.00 39.05 190 LEU B C 1
ATOM 6849 O O . LEU B 1 190 ? 34.757 -7.672 1.376 1.00 35.85 190 LEU B O 1
ATOM 6865 N N . SER B 1 191 ? 35.703 -7.582 3.416 1.00 26.68 191 SER B N 1
ATOM 6866 C CA . SER B 1 191 ? 35.223 -8.905 3.813 1.00 27.33 191 SER B CA 1
ATOM 6867 C C . SER B 1 191 ? 33.775 -8.864 4.295 1.00 29.27 191 SER B C 1
ATOM 6868 O O . SER B 1 191 ? 33.110 -9.898 4.363 1.00 30.94 191 SER B O 1
ATOM 6876 N N . LYS B 1 192 ? 33.300 -7.671 4.640 1.00 27.77 192 LYS B N 1
ATOM 6877 C CA . LYS B 1 192 ? 31.884 -7.447 4.922 1.00 40.69 192 LYS B CA 1
ATOM 6878 C C . LYS B 1 192 ? 31.312 -8.411 5.963 1.00 43.94 192 LYS B C 1
ATOM 6879 O O . LYS B 1 192 ? 30.257 -9.010 5.747 1.00 37.03 192 LYS B O 1
ATOM 6898 N N . GLY B 1 193 ? 32.020 -8.564 7.081 1.00 38.18 193 GLY B N 1
ATOM 6899 C CA . GLY B 1 193 ? 31.521 -9.327 8.214 1.00 30.11 193 GLY B CA 1
ATOM 6900 C C . GLY B 1 193 ? 32.174 -10.683 8.420 1.00 31.73 193 GLY B C 1
ATOM 6901 O O . GLY B 1 193 ? 31.970 -11.317 9.455 1.00 38.89 193 GLY B O 1
ATOM 6905 N N . THR B 1 194 ? 32.957 -11.132 7.444 1.00 29.49 194 THR B N 1
ATOM 6906 C CA . THR B 1 194 ? 33.607 -12.439 7.527 1.00 40.68 194 THR B CA 1
ATOM 6907 C C . THR B 1 194 ? 35.058 -12.324 7.991 1.00 36.43 194 THR B C 1
ATOM 6908 O O . THR B 1 194 ? 35.791 -13.314 8.008 1.00 41.29 194 THR B O 1
ATOM 6919 N N . TYR B 1 195 ? 35.466 -11.115 8.366 1.00 35.57 195 TYR B N 1
ATOM 6920 C CA . TYR B 1 195 ? 36.810 -10.887 8.884 1.00 27.56 195 TYR B CA 1
ATOM 6921 C C . TYR B 1 195 ? 36.799 -9.801 9.955 1.00 20.01 195 TYR B C 1
ATOM 6922 O O . TYR B 1 195 ? 36.157 -8.764 9.794 1.00 25.16 195 TYR B O 1
ATOM 6940 N N . ALA B 1 196 ? 37.502 -10.062 11.053 1.00 23.97 196 ALA B N 1
ATOM 6941 C CA . ALA B 1 196 ? 37.689 -9.078 12.111 1.00 25.19 196 ALA B CA 1
ATOM 6942 C C . ALA B 1 196 ? 39.182 -8.877 12.336 1.00 28.77 196 ALA B C 1
ATOM 6943 O O . ALA B 1 196 ? 39.947 -9.837 12.354 1.00 27.21 196 ALA B O 1
ATOM 6950 N N . PHE B 1 197 ? 39.587 -7.624 12.505 1.00 26.09 197 PHE B N 1
ATOM 6951 C CA . PHE B 1 197 ? 40.998 -7.277 12.604 1.00 17.47 197 PHE B CA 1
ATOM 6952 C C . PHE B 1 197 ? 41.375 -6.995 14.053 1.00 20.10 197 PHE B C 1
ATOM 6953 O O . PHE B 1 197 ? 40.802 -6.115 14.696 1.00 20.52 197 PHE B O 1
ATOM 6970 N N . LEU B 1 198 ? 42.328 -7.769 14.561 1.00 21.97 198 LEU B N 1
ATOM 6971 C CA . LEU B 1 198 ? 42.862 -7.568 15.901 1.00 20.54 198 LEU B CA 1
ATOM 6972 C C . LEU B 1 198 ? 43.984 -6.543 15.843 1.00 19.58 198 LEU B C 1
ATOM 6973 O O . LEU B 1 198 ? 44.994 -6.755 15.170 1.00 18.91 198 LEU B O 1
ATOM 6989 N N . MET B 1 199 ? 43.801 -5.430 16.545 1.00 17.42 199 MET B N 1
ATOM 6990 C CA . MET B 1 199 ? 44.717 -4.304 16.428 1.00 15.35 199 MET B CA 1
ATOM 6991 C C . MET B 1 199 ? 44.796 -3.488 17.708 1.00 13.70 199 MET B C 1
ATOM 6992 O O . MET B 1 199 ? 44.027 -3.695 18.647 1.00 16.58 199 MET B O 1
ATOM 7006 N N . GLU B 1 200 ? 45.727 -2.543 17.720 1.00 14.33 200 GLU B N 1
ATOM 7007 C CA . GLU B 1 200 ? 45.939 -1.682 18.871 1.00 14.92 200 GLU B CA 1
ATOM 7008 C C . GLU B 1 200 ? 44.869 -0.595 18.951 1.00 17.84 200 GLU B C 1
ATOM 7009 O O . GLU B 1 200 ? 44.410 -0.083 17.930 1.00 14.20 200 GLU B O 1
ATOM 7021 N N . THR B 1 201 ? 44.477 -0.256 20.175 1.00 18.31 201 THR B N 1
ATOM 7022 C CA . THR B 1 201 ? 43.343 0.633 20.419 1.00 14.63 201 THR B CA 1
ATOM 7023 C C . THR B 1 201 ? 43.542 2.035 19.846 1.00 22.70 201 THR B C 1
ATOM 7024 O O . THR B 1 201 ? 42.576 2.709 19.491 1.00 20.28 201 THR B O 1
ATOM 7035 N N . THR B 1 202 ? 44.794 2.471 19.765 1.00 19.23 202 THR B N 1
ATOM 7036 C CA . THR B 1 202 ? 45.114 3.766 19.182 1.00 20.75 202 THR B CA 1
ATOM 7037 C C . THR B 1 202 ? 44.739 3.798 17.706 1.00 18.99 202 THR B C 1
ATOM 7038 O O . THR B 1 202 ? 44.012 4.682 17.250 1.00 18.75 202 THR B O 1
ATOM 7049 N N . ASN B 1 203 ? 45.245 2.819 16.967 1.00 19.82 203 ASN B N 1
ATOM 7050 C CA . ASN B 1 203 ? 44.991 2.724 15.540 1.00 19.43 203 ASN B CA 1
ATOM 7051 C C . ASN B 1 203 ? 43.530 2.407 15.254 1.00 19.43 203 ASN B C 1
ATOM 7052 O O . ASN B 1 203 ? 42.969 2.870 14.261 1.00 23.45 203 ASN B O 1
ATOM 7063 N N . LEU B 1 204 ? 42.915 1.619 16.130 1.00 17.34 204 LEU B N 1
ATOM 7064 C CA . LEU B 1 204 ? 41.507 1.277 15.982 1.00 23.04 204 LEU B CA 1
ATOM 7065 C C . LEU B 1 204 ? 40.646 2.531 16.076 1.00 21.94 204 LEU B C 1
ATOM 7066 O O . LEU B 1 204 ? 39.754 2.737 15.253 1.00 25.71 204 LEU B O 1
ATOM 7082 N N . GLN B 1 205 ? 40.914 3.359 17.082 1.00 20.99 205 GLN B N 1
ATOM 7083 C CA . GLN B 1 205 ? 40.171 4.603 17.268 1.00 20.53 205 GLN B CA 1
ATOM 7084 C C . GLN B 1 205 ? 40.297 5.502 16.044 1.00 19.40 205 GLN B C 1
ATOM 7085 O O . GLN B 1 205 ? 39.324 6.119 15.609 1.00 27.59 205 GLN B O 1
ATOM 7099 N N . TYR B 1 206 ? 41.505 5.578 15.496 1.00 18.26 206 TYR B N 1
ATOM 7100 C CA . TYR B 1 206 ? 41.766 6.418 14.336 1.00 18.69 206 TYR B CA 1
ATOM 7101 C C . TYR B 1 206 ? 40.948 5.987 13.123 1.00 22.72 206 TYR B C 1
ATOM 7102 O O . TYR B 1 206 ? 40.363 6.823 12.433 1.00 23.41 206 TYR B O 1
ATOM 7120 N N . TYR B 1 207 ? 40.909 4.683 12.866 1.00 24.07 207 TYR B N 1
ATOM 7121 C CA . TYR B 1 207 ? 40.263 4.167 11.662 1.00 26.17 207 TYR B CA 1
ATOM 7122 C C . TYR B 1 207 ? 38.759 3.971 11.828 1.00 20.23 207 TYR B C 1
ATOM 7123 O O . TYR B 1 207 ? 38.012 4.075 10.856 1.00 31.45 207 TYR B O 1
ATOM 7141 N N . VAL B 1 208 ? 38.309 3.693 13.046 1.00 24.01 208 VAL B N 1
ATOM 7142 C CA . VAL B 1 208 ? 36.886 3.464 13.278 1.00 25.12 208 VAL B CA 1
ATOM 7143 C C . VAL B 1 208 ? 36.113 4.777 13.129 1.00 35.68 208 VAL B C 1
ATOM 7144 O O . VAL B 1 208 ? 34.950 4.784 12.725 1.00 37.94 208 VAL B O 1
ATOM 7157 N N . GLN B 1 209 ? 36.771 5.887 13.451 1.00 25.58 209 GLN B N 1
ATOM 7158 C CA . GLN B 1 209 ? 36.166 7.210 13.328 1.00 31.35 209 GLN B CA 1
ATOM 7159 C C . GLN B 1 209 ? 36.036 7.665 11.873 1.00 28.71 209 GLN B C 1
ATOM 7160 O O . GLN B 1 209 ? 35.279 8.587 11.574 1.00 32.43 209 GLN B O 1
ATOM 7174 N N . ARG B 1 210 ? 36.773 7.012 10.977 1.00 38.12 210 ARG B N 1
ATOM 7175 C CA . ARG B 1 210 ? 36.832 7.411 9.569 1.00 37.63 210 ARG B CA 1
ATOM 7176 C C . ARG B 1 210 ? 36.141 6.409 8.644 1.00 36.88 210 ARG B C 1
ATOM 7177 O O . ARG B 1 210 ? 36.068 6.618 7.432 1.00 38.77 210 ARG B O 1
ATOM 7198 N N . ASN B 1 211 ? 35.638 5.324 9.223 1.00 34.18 211 ASN B N 1
ATOM 7199 C CA . ASN B 1 211 ? 34.929 4.294 8.472 1.00 30.40 211 ASN B CA 1
ATOM 7200 C C . ASN B 1 211 ? 33.682 3.866 9.229 1.00 34.79 211 ASN B C 1
ATOM 7201 O O . ASN B 1 211 ? 33.743 3.033 10.134 1.00 29.61 211 ASN B O 1
ATOM 7212 N N . CYS B 1 212 ? 32.549 4.446 8.844 1.00 28.29 212 CYS B N 1
ATOM 7213 C CA . CYS B 1 212 ? 31.314 4.318 9.610 1.00 37.26 212 CYS B CA 1
ATOM 7214 C C . CYS B 1 212 ? 30.667 2.938 9.493 1.00 34.48 212 CYS B C 1
ATOM 7215 O O . CYS B 1 212 ? 29.676 2.663 10.165 1.00 33.26 212 CYS B O 1
ATOM 7222 N N . GLU B 1 213 ? 31.223 2.075 8.645 1.00 29.81 213 GLU B N 1
ATOM 7223 C CA . GLU B 1 213 ? 30.733 0.702 8.532 1.00 39.27 213 GLU B CA 1
ATOM 7224 C C . GLU B 1 213 ? 31.496 -0.235 9.471 1.00 37.24 213 GLU B C 1
ATOM 7225 O O . GLU B 1 213 ? 31.318 -1.454 9.421 1.00 31.31 213 GLU B O 1
ATOM 7237 N N . LEU B 1 214 ? 32.336 0.343 10.326 1.00 33.87 214 LEU B N 1
ATOM 7238 C CA . LEU B 1 214 ? 33.160 -0.428 11.253 1.00 30.56 214 LEU B CA 1
ATOM 7239 C C . LEU B 1 214 ? 32.858 -0.066 12.704 1.00 31.19 214 LEU B C 1
ATOM 7240 O O . LEU B 1 214 ? 32.386 1.033 12.996 1.00 26.21 214 LEU B O 1
ATOM 7256 N N . THR B 1 215 ? 33.136 -1.001 13.607 1.00 36.58 215 THR B N 1
ATOM 7257 C CA . THR B 1 215 ? 32.942 -0.774 15.034 1.00 35.35 215 THR B CA 1
ATOM 7258 C C . THR B 1 215 ? 33.872 -1.662 15.854 1.00 28.04 215 THR B C 1
ATOM 7259 O O . THR B 1 215 ? 34.444 -2.622 15.336 1.00 29.73 215 THR B O 1
ATOM 7270 N N . GLN B 1 216 ? 34.012 -1.332 17.134 1.00 28.42 216 GLN B N 1
ATOM 7271 C CA . GLN B 1 216 ? 34.844 -2.106 18.048 1.00 24.89 216 GLN B CA 1
ATOM 7272 C C . GLN B 1 216 ? 34.021 -3.177 18.757 1.00 23.24 216 GLN B C 1
ATOM 7273 O O . GLN B 1 216 ? 32.912 -2.908 19.218 1.00 34.64 216 GLN B O 1
ATOM 7287 N N . ILE B 1 217 ? 34.568 -4.387 18.839 1.00 33.03 217 ILE B N 1
ATOM 7288 C CA . ILE B 1 217 ? 33.941 -5.469 19.593 1.00 26.18 217 ILE B CA 1
ATOM 7289 C C . ILE B 1 217 ? 34.570 -5.587 20.975 1.00 26.05 217 ILE B C 1
ATOM 7290 O O . ILE B 1 217 ? 35.787 -5.730 21.104 1.00 24.37 217 ILE B O 1
ATOM 7306 N N . GLY B 1 218 ? 33.731 -5.539 22.003 1.00 27.99 218 GLY B N 1
ATOM 7307 C CA . GLY B 1 218 ? 34.182 -5.754 23.364 1.00 36.77 218 GLY B CA 1
ATOM 7308 C C . GLY B 1 218 ? 35.076 -4.646 23.878 1.00 37.21 218 GLY B C 1
ATOM 7309 O O . GLY B 1 218 ? 35.163 -3.572 23.283 1.00 36.65 218 GLY B O 1
ATOM 7313 N N . GLU B 1 219 ? 35.746 -4.922 24.992 1.00 37.96 219 GLU B N 1
ATOM 7314 C CA . GLU B 1 219 ? 36.599 -3.944 25.650 1.00 42.86 219 GLU B CA 1
ATOM 7315 C C . GLU B 1 219 ? 38.052 -4.103 25.221 1.00 31.19 219 GLU B C 1
ATOM 7316 O O . GLU B 1 219 ? 38.426 -5.104 24.609 1.00 30.49 219 GLU B O 1
ATOM 7328 N N . SER B 1 220 ? 38.867 -3.107 25.549 1.00 29.25 220 SER B N 1
ATOM 7329 C CA . SER B 1 220 ? 40.306 -3.191 25.346 1.00 24.65 220 SER B CA 1
ATOM 7330 C C . SER B 1 220 ? 40.909 -4.209 26.307 1.00 24.13 220 SER B C 1
ATOM 7331 O O . SER B 1 220 ? 40.451 -4.344 27.441 1.00 20.06 220 SER B O 1
ATOM 7339 N N . PHE B 1 221 ? 41.930 -4.927 25.847 1.00 13.96 221 PHE B N 1
ATOM 7340 C CA . PHE B 1 221 ? 42.672 -5.841 26.707 1.00 18.16 221 PHE B CA 1
ATOM 7341 C C . PHE B 1 221 ? 44.172 -5.693 26.472 1.00 18.29 221 PHE B C 1
ATOM 7342 O O . PHE B 1 221 ? 44.603 -5.223 25.417 1.00 15.94 221 PHE B O 1
ATOM 7359 N N . GLY B 1 222 ? 44.959 -6.086 27.468 1.00 15.15 222 GLY B N 1
ATOM 7360 C CA . GLY B 1 222 ? 46.404 -5.972 27.395 1.00 23.40 222 GLY B CA 1
ATOM 7361 C C . GLY B 1 222 ? 46.888 -4.580 27.760 1.00 14.50 222 GLY B C 1
ATOM 7362 O O . GLY B 1 222 ? 46.127 -3.613 27.697 1.00 20.29 222 GLY B O 1
ATOM 7366 N N . GLU B 1 223 ? 48.158 -4.488 28.149 1.00 16.77 223 GLU B N 1
ATOM 7367 C CA . GLU B 1 223 ? 48.792 -3.213 28.480 1.00 17.28 223 GLU B CA 1
ATOM 7368 C C . GLU B 1 223 ? 50.050 -3.027 27.642 1.00 21.01 223 GLU B C 1
ATOM 7369 O O . GLU B 1 223 ? 51.101 -3.585 27.959 1.00 25.03 223 GLU B O 1
ATOM 7381 N N . LYS B 1 224 ? 49.939 -2.238 26.578 1.00 14.80 224 LYS B N 1
ATOM 7382 C CA . LYS B 1 224 ? 51.051 -2.027 25.657 1.00 14.14 224 LYS B CA 1
ATOM 7383 C C . LYS B 1 224 ? 51.515 -0.573 25.672 1.00 16.45 224 LYS B C 1
ATOM 7384 O O . LYS B 1 224 ? 50.771 0.326 26.068 1.00 11.54 224 LYS B O 1
ATOM 7403 N N . HIS B 1 225 ? 52.750 -0.359 25.228 1.00 12.59 225 HIS B N 1
ATOM 7404 C CA . HIS B 1 225 ? 53.382 0.955 25.264 1.00 14.52 225 HIS B CA 1
ATOM 7405 C C . HIS B 1 225 ? 54.090 1.281 23.957 1.00 15.25 225 HIS B C 1
ATOM 7406 O O . HIS B 1 225 ? 54.774 0.428 23.393 1.00 16.20 225 HIS B O 1
ATOM 7420 N N . TYR B 1 226 ? 53.928 2.515 23.483 1.00 13.80 226 TYR B N 1
ATOM 7421 C CA . TYR B 1 226 ? 54.763 3.035 22.404 1.00 13.19 226 TYR B CA 1
ATOM 7422 C C . TYR B 1 226 ? 55.977 3.712 23.018 1.00 18.30 226 TYR B C 1
ATOM 7423 O O . TYR B 1 226 ? 55.847 4.506 23.951 1.00 12.56 226 TYR B O 1
ATOM 7441 N N . GLY B 1 227 ? 57.153 3.402 22.486 1.00 19.34 227 GLY B N 1
ATOM 7442 C CA . GLY B 1 227 ? 58.387 4.002 22.953 1.00 14.83 227 GLY B CA 1
ATOM 7443 C C . GLY B 1 227 ? 59.282 4.353 21.785 1.00 21.10 227 GLY B C 1
ATOM 7444 O O . GLY B 1 227 ? 59.135 3.800 20.696 1.00 18.26 227 GLY B O 1
ATOM 7448 N N . ILE B 1 228 ? 60.200 5.287 22.009 1.00 18.43 228 ILE B N 1
ATOM 7449 C CA . ILE B 1 228 ? 61.202 5.624 21.012 1.00 20.51 228 ILE B CA 1
ATOM 7450 C C . ILE B 1 228 ? 62.373 4.659 21.144 1.00 16.39 228 ILE B C 1
ATOM 7451 O O . ILE B 1 228 ? 62.962 4.530 22.217 1.00 23.85 228 ILE B O 1
ATOM 7467 N N . ALA B 1 229 ? 62.704 3.984 20.048 1.00 22.29 229 ALA B N 1
ATOM 7468 C CA . ALA B 1 229 ? 63.793 3.018 20.049 1.00 18.27 229 ALA B CA 1
ATOM 7469 C C . ALA B 1 229 ? 65.117 3.717 19.778 1.00 27.68 229 ALA B C 1
ATOM 7470 O O . ALA B 1 229 ? 65.184 4.641 18.966 1.00 18.67 229 ALA B O 1
ATOM 7477 N N . VAL B 1 230 ? 66.160 3.278 20.476 1.00 22.87 230 VAL B N 1
ATOM 7478 C CA . VAL B 1 230 ? 67.514 3.762 20.239 1.00 32.97 230 VAL B CA 1
ATOM 7479 C C . VAL B 1 230 ? 68.486 2.588 20.357 1.00 36.46 230 VAL B C 1
ATOM 7480 O O . VAL B 1 230 ? 68.162 1.584 20.993 1.00 29.14 230 VAL B O 1
ATOM 7493 N N . PRO B 1 231 ? 69.671 2.702 19.731 1.00 33.73 231 PRO B N 1
ATOM 7494 C CA . PRO B 1 231 ? 70.724 1.689 19.899 1.00 36.06 231 PRO B CA 1
ATOM 7495 C C . PRO B 1 231 ? 70.974 1.350 21.368 1.00 36.66 231 PRO B C 1
ATOM 7496 O O . PRO B 1 231 ? 70.832 2.224 22.224 1.00 32.73 231 PRO B O 1
ATOM 7507 N N . LEU B 1 232 ? 71.333 0.100 21.651 1.00 33.61 232 LEU B N 1
ATOM 7508 C CA . LEU B 1 232 ? 71.536 -0.345 23.026 1.00 37.50 232 LEU B CA 1
ATOM 7509 C C . LEU B 1 232 ? 72.548 0.527 23.763 1.00 44.99 232 LEU B C 1
ATOM 7510 O O . LEU B 1 232 ? 73.641 0.793 23.260 1.00 36.09 232 LEU B O 1
ATOM 7526 N N . ASN B 1 233 ? 72.161 0.966 24.958 1.00 52.42 233 ASN B N 1
ATOM 7527 C CA . ASN B 1 233 ? 72.995 1.823 25.793 1.00 63.46 233 ASN B CA 1
ATOM 7528 C C . ASN B 1 233 ? 73.484 3.069 25.053 1.00 58.62 233 ASN B C 1
ATOM 7529 O O . ASN B 1 233 ? 74.633 3.484 25.203 1.00 62.27 233 ASN B O 1
ATOM 7540 N N . ALA B 1 234 ? 72.603 3.661 24.254 1.00 47.70 234 ALA B N 1
ATOM 7541 C CA . ALA B 1 234 ? 72.900 4.936 23.615 1.00 35.51 234 ALA B CA 1
ATOM 7542 C C . ALA B 1 234 ? 73.034 6.013 24.684 1.00 33.10 234 ALA B C 1
ATOM 7543 O O . ALA B 1 234 ? 72.331 5.989 25.693 1.00 35.38 234 ALA B O 1
ATOM 7550 N N . ASP B 1 235 ? 73.942 6.955 24.457 1.00 33.26 235 ASP B N 1
ATOM 7551 C CA . ASP B 1 235 ? 74.248 7.985 25.446 1.00 39.20 235 ASP B CA 1
ATOM 7552 C C . ASP B 1 235 ? 73.144 9.034 25.583 1.00 40.94 235 ASP B C 1
ATOM 7553 O O . ASP B 1 235 ? 73.112 9.777 26.565 1.00 39.12 235 ASP B O 1
ATOM 7562 N N . PHE B 1 236 ? 72.243 9.088 24.605 1.00 39.00 236 PHE B N 1
ATOM 7563 C CA . PHE B 1 236 ? 71.203 10.115 24.567 1.00 35.52 236 PHE B CA 1
ATOM 7564 C C . PHE B 1 236 ? 69.819 9.559 24.908 1.00 30.57 236 PHE B C 1
ATOM 7565 O O . PHE B 1 236 ? 68.810 10.246 24.740 1.00 28.74 236 PHE B O 1
ATOM 7582 N N . ARG B 1 237 ? 69.778 8.320 25.388 1.00 27.03 237 ARG B N 1
ATOM 7583 C CA . ARG B 1 237 ? 68.521 7.688 25.773 1.00 35.56 237 ARG B CA 1
ATOM 7584 C C . ARG B 1 237 ? 67.854 8.437 26.923 1.00 34.49 237 ARG B C 1
ATOM 7585 O O . ARG B 1 237 ? 66.662 8.744 26.865 1.00 24.42 237 ARG B O 1
ATOM 7606 N N . SER B 1 238 ? 68.626 8.720 27.968 1.00 30.36 238 SER B N 1
ATOM 7607 C CA . SER B 1 238 ? 68.104 9.408 29.144 1.00 31.92 238 SER B CA 1
ATOM 7608 C C . SER B 1 238 ? 67.653 10.817 28.795 1.00 28.08 238 SER B C 1
ATOM 7609 O O . SER B 1 238 ? 66.679 11.322 29.350 1.00 26.90 238 SER B O 1
ATOM 7617 N N . ASN B 1 239 ? 68.371 11.447 27.872 1.00 28.39 239 ASN B N 1
ATOM 7618 C CA . ASN B 1 239 ? 68.047 12.801 27.447 1.00 34.34 239 ASN B CA 1
ATOM 7619 C C . ASN B 1 239 ? 66.682 12.855 26.761 1.00 27.39 239 ASN B C 1
ATOM 7620 O O . ASN B 1 239 ? 65.899 13.775 26.993 1.00 25.87 239 ASN B O 1
ATOM 7631 N N . LEU B 1 240 ? 66.396 11.861 25.928 1.00 28.39 240 LEU B N 1
ATOM 7632 C CA . LEU B 1 240 ? 65.099 11.776 25.264 1.00 28.86 240 LEU B CA 1
ATOM 7633 C C . LEU B 1 240 ? 63.994 11.418 26.255 1.00 19.26 240 LEU B C 1
ATOM 7634 O O . LEU B 1 240 ? 62.875 11.920 26.150 1.00 21.52 240 LEU B O 1
ATOM 7650 N N . SER B 1 241 ? 64.309 10.554 27.215 1.00 18.93 241 SER B N 1
ATOM 7651 C CA . SER B 1 241 ? 63.323 10.114 28.198 1.00 18.15 241 SER B CA 1
ATOM 7652 C C . SER B 1 241 ? 62.864 11.275 29.075 1.00 27.17 241 SER B C 1
ATOM 7653 O O . SER B 1 241 ? 61.674 11.419 29.357 1.00 18.86 241 SER B O 1
ATOM 7661 N N . VAL B 1 242 ? 63.816 12.096 29.506 1.00 24.59 242 VAL B N 1
ATOM 7662 C CA . VAL B 1 242 ? 63.510 13.274 30.309 1.00 20.50 242 VAL B CA 1
ATOM 7663 C C . VAL B 1 242 ? 62.681 14.264 29.495 1.00 18.77 242 VAL B C 1
ATOM 7664 O O . VAL B 1 242 ? 61.787 14.922 30.025 1.00 21.93 242 VAL B O 1
ATOM 7677 N N . GLY B 1 243 ? 62.987 14.365 28.206 1.00 22.49 243 GLY B N 1
ATOM 7678 C CA . GLY B 1 243 ? 62.233 15.217 27.305 1.00 20.60 243 GLY B CA 1
ATOM 7679 C C . GLY B 1 243 ? 60.785 14.778 27.162 1.00 17.24 243 GLY B C 1
ATOM 7680 O O . GLY B 1 243 ? 59.871 15.601 27.204 1.00 20.78 243 GLY B O 1
ATOM 7684 N N . ILE B 1 244 ? 60.577 13.478 26.989 1.00 15.47 244 ILE B N 1
ATOM 7685 C CA . ILE B 1 244 ? 59.230 12.927 26.868 1.00 15.37 244 ILE B CA 1
ATOM 7686 C C . ILE B 1 244 ? 58.414 13.184 28.133 1.00 17.13 244 ILE B C 1
ATOM 7687 O O . ILE B 1 244 ? 57.236 13.534 28.060 1.00 14.54 244 ILE B O 1
ATOM 7703 N N . LEU B 1 245 ? 59.042 13.000 29.289 1.00 15.87 245 LEU B N 1
ATOM 7704 C CA . LEU B 1 245 ? 58.360 13.181 30.566 1.00 12.80 245 LEU B CA 1
ATOM 7705 C C . LEU B 1 245 ? 58.032 14.650 30.836 1.00 15.83 245 LEU B C 1
ATOM 7706 O O . L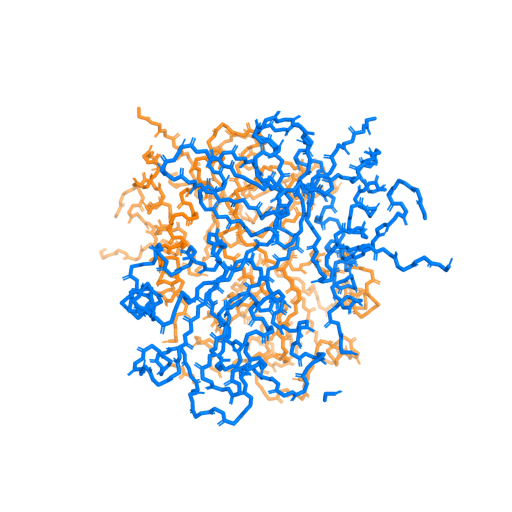EU B 1 245 ? 57.031 14.959 31.483 1.00 15.09 245 LEU B O 1
ATOM 7722 N N . ARG B 1 246 ? 58.875 15.552 30.343 1.00 14.84 246 ARG B N 1
ATOM 7723 C CA . ARG B 1 246 ? 58.612 16.983 30.464 1.00 17.70 246 ARG B CA 1
ATOM 7724 C C . ARG B 1 246 ? 57.362 17.355 29.673 1.00 19.93 246 ARG B C 1
ATOM 7725 O O . ARG B 1 246 ? 56.477 18.042 30.180 1.00 17.78 246 ARG B O 1
ATOM 7746 N N . LEU B 1 247 ? 57.296 16.891 28.429 1.00 21.82 247 LEU B N 1
ATOM 7747 C CA . LEU B 1 247 ? 56.139 17.137 27.574 1.00 12.23 247 LEU B CA 1
ATOM 7748 C C . LEU B 1 247 ? 54.872 16.517 28.160 1.00 15.53 247 LEU B C 1
ATOM 7749 O O . LEU B 1 247 ? 53.792 17.102 28.079 1.00 18.83 247 LEU B O 1
ATOM 7765 N N . SER B 1 248 ? 55.005 15.330 28.743 1.00 16.51 248 SER B N 1
ATOM 7766 C CA . SER B 1 248 ? 53.868 14.651 29.357 1.00 15.50 248 SER B CA 1
ATOM 7767 C C . SER B 1 248 ? 53.298 15.465 30.511 1.00 12.04 248 SER B C 1
ATOM 7768 O O . SER B 1 248 ? 52.097 15.724 30.572 1.00 17.03 248 SER B O 1
ATOM 7776 N N . GLU B 1 249 ? 54.173 15.868 31.424 1.00 15.30 249 GLU B N 1
ATOM 7777 C CA . GLU B 1 249 ? 53.756 16.547 32.644 1.00 12.07 249 GLU B CA 1
ATOM 7778 C C . GLU B 1 249 ? 53.242 17.966 32.387 1.00 12.31 249 GLU B C 1
ATOM 7779 O O . GLU B 1 249 ? 52.450 18.485 33.170 1.00 12.56 249 GLU B O 1
ATOM 7791 N N . ARG B 1 250 ? 53.678 18.586 31.293 1.00 12.17 250 ARG B N 1
ATOM 7792 C CA . ARG B 1 250 ? 53.146 19.892 30.896 1.00 12.21 250 ARG B CA 1
ATOM 7793 C C . ARG B 1 250 ? 51.734 19.777 30.322 1.00 12.17 250 ARG B C 1
ATOM 7794 O O . ARG B 1 250 ? 50.992 20.760 30.282 1.00 15.43 250 ARG B O 1
ATOM 7815 N N . GLY B 1 251 ? 51.370 18.578 29.881 1.00 13.43 251 GLY B N 1
ATOM 7816 C CA . GLY B 1 251 ? 50.079 18.344 29.253 1.00 13.76 251 GLY B CA 1
ATOM 7817 C C . GLY B 1 251 ? 50.150 18.408 27.736 1.00 14.42 251 GLY B C 1
ATOM 7818 O O . GLY B 1 251 ? 49.120 18.410 27.058 1.00 18.90 251 GLY B O 1
ATOM 7822 N N . GLU B 1 252 ? 51.366 18.446 27.199 1.00 13.39 252 GLU B N 1
ATOM 7823 C CA . GLU B 1 252 ? 51.565 18.606 25.760 1.00 16.01 252 GLU B CA 1
ATOM 7824 C C . GLU B 1 252 ? 51.298 17.320 24.975 1.00 20.01 252 GLU B C 1
ATOM 7825 O O . GLU B 1 252 ? 50.854 17.374 23.828 1.00 18.04 252 GLU B O 1
ATOM 7837 N N . LEU B 1 253 ? 51.573 16.168 25.579 1.00 13.15 253 LEU B N 1
ATOM 7838 C CA . LEU B 1 253 ? 51.329 14.896 24.906 1.00 12.04 253 LEU B CA 1
ATOM 7839 C C . LEU B 1 253 ? 49.831 14.626 24.848 1.00 17.89 253 LEU B C 1
ATOM 7840 O O . LEU B 1 253 ? 49.334 14.032 23.893 1.00 13.57 253 LEU B O 1
ATOM 7856 N N . PHE B 1 254 ? 49.120 15.068 25.880 1.00 22.91 254 PHE B N 1
ATOM 7857 C CA . PHE B 1 254 ? 47.665 14.989 25.902 1.00 19.34 254 PHE B CA 1
ATOM 7858 C C . PHE B 1 254 ? 47.067 15.749 24.722 1.00 12.59 254 PHE B C 1
ATOM 7859 O O . PHE B 1 254 ? 46.233 15.223 23.986 1.00 17.15 254 PHE B O 1
ATOM 7876 N N . LYS B 1 255 ? 47.507 16.989 24.543 1.00 13.12 255 LYS B N 1
ATOM 7877 C CA . LYS B 1 255 ? 47.022 17.822 23.453 1.00 17.07 255 LYS B CA 1
ATOM 7878 C C . LYS B 1 255 ? 47.423 17.239 22.102 1.00 19.84 255 LYS B C 1
ATOM 7879 O O . LYS B 1 255 ? 46.638 17.256 21.153 1.00 17.25 255 LYS B O 1
ATOM 7898 N N . LEU B 1 256 ? 48.644 16.717 22.025 1.00 13.47 256 LEU B N 1
ATOM 7899 C CA . LEU B 1 256 ? 49.153 16.147 20.783 1.00 15.31 256 LEU B CA 1
ATOM 7900 C C . LEU B 1 256 ? 48.364 14.910 20.360 1.00 20.52 256 LEU B C 1
ATOM 7901 O O . LEU B 1 256 ? 48.052 14.746 19.182 1.00 20.93 256 LEU B O 1
ATOM 7917 N N . ARG B 1 257 ? 48.048 14.035 21.313 1.00 19.34 257 ARG B N 1
ATOM 7918 C CA . ARG B 1 257 ? 47.246 12.853 21.009 1.00 11.91 257 ARG B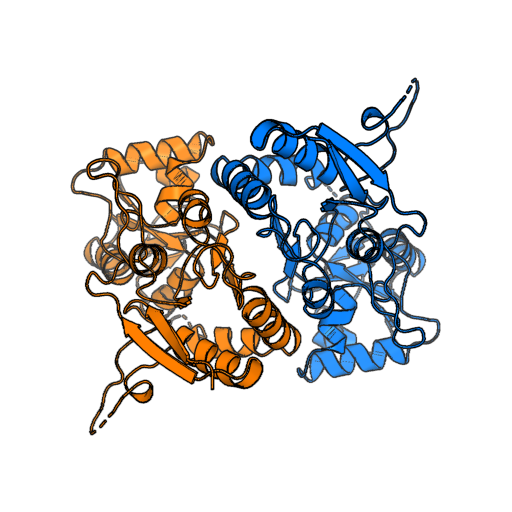 CA 1
ATOM 7919 C C . ARG B 1 257 ? 45.873 13.278 20.505 1.00 25.70 257 ARG B C 1
ATOM 7920 O O . ARG B 1 257 ? 45.363 12.728 19.528 1.00 21.56 257 ARG B O 1
ATOM 7941 N N . ASN B 1 258 ? 45.277 14.256 21.178 1.00 18.14 258 ASN B N 1
ATOM 7942 C CA . ASN B 1 258 ? 43.966 14.761 20.789 1.00 20.62 258 ASN B CA 1
ATOM 7943 C C . ASN B 1 258 ? 43.975 15.333 19.375 1.00 24.54 258 ASN B C 1
ATOM 7944 O O . ASN B 1 258 ? 43.048 15.101 18.604 1.00 28.41 258 ASN B O 1
ATOM 7955 N N . LYS B 1 259 ? 45.028 16.073 19.044 1.00 21.48 259 LYS B N 1
ATOM 7956 C CA . LYS B 1 259 ? 45.152 16.693 17.729 1.00 22.34 259 LYS B CA 1
ATOM 7957 C C . LYS B 1 259 ? 44.983 15.679 16.601 1.00 22.66 259 LYS B C 1
ATOM 7958 O O . LYS B 1 259 ? 44.276 15.938 15.630 1.00 26.13 259 LYS B O 1
ATOM 7977 N N . TRP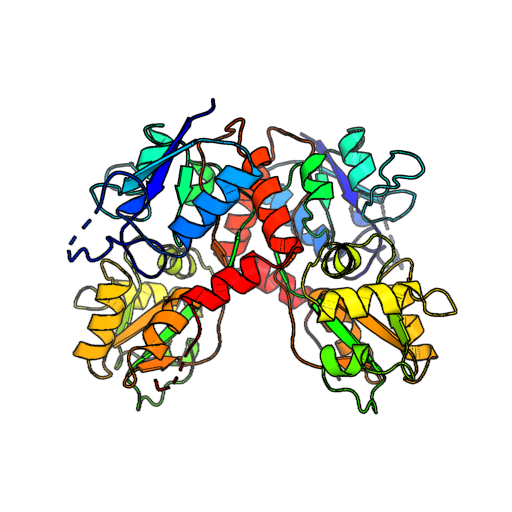 B 1 260 ? 45.626 14.523 16.744 1.00 19.07 260 TRP B N 1
ATOM 7978 C CA . TRP B 1 260 ? 45.695 13.546 15.663 1.00 20.11 260 TRP B CA 1
ATOM 7979 C C . TRP B 1 260 ? 44.685 12.405 15.787 1.00 19.54 260 TRP B C 1
ATOM 7980 O O . TRP B 1 260 ? 44.468 11.672 14.825 1.00 24.71 260 TRP B O 1
ATOM 8001 N N . PHE B 1 261 ? 44.066 12.258 16.958 1.00 26.93 261 PHE B N 1
ATOM 8002 C CA . PHE B 1 261 ? 43.143 11.146 17.201 1.00 23.32 261 PHE B CA 1
ATOM 8003 C C . PHE B 1 261 ? 41.718 11.582 17.567 1.00 33.22 261 PHE B C 1
ATOM 8004 O O . PHE B 1 261 ? 40.869 10.734 17.846 1.00 35.37 261 PHE B O 1
ATOM 8021 N N . ASN B 1 262 ? 41.443 12.884 17.564 1.00 40.76 262 ASN B N 1
ATOM 8022 C CA . ASN B 1 262 ? 40.093 13.360 17.876 1.00 57.77 262 ASN B CA 1
ATOM 8023 C C . ASN B 1 262 ? 39.079 12.914 16.827 1.00 76.82 262 ASN B C 1
ATOM 8024 O O . ASN B 1 262 ? 39.448 12.547 15.712 1.00 79.14 262 ASN B O 1
ATOM 8035 N N . SER B 1 263 ? 37.801 12.961 17.191 1.00 85.19 263 SER B N 1
ATOM 8036 C CA . SER B 1 263 ? 36.726 12.561 16.289 1.00 87.89 263 SER B CA 1
ATOM 8037 C C . SER B 1 263 ? 36.595 13.535 15.121 1.00 92.16 263 SER B C 1
ATOM 8038 O O . SER B 1 263 ? 36.417 14.737 15.318 1.00 93.91 263 SER B O 1
ATOM 8046 N N . CYS B 1 268 ? 29.239 8.667 14.286 1.00 67.43 268 CYS B N 1
ATOM 8047 C CA . CYS B 1 268 ? 30.348 8.666 13.340 1.00 72.59 268 CYS B CA 1
ATOM 8048 C C . CYS B 1 268 ? 30.569 10.073 12.787 1.00 80.96 268 CYS B C 1
ATOM 8049 O O . CYS B 1 268 ? 29.850 11.005 13.149 1.00 83.86 268 CYS B O 1
ATOM 8055 N N . ASP B 1 269 ? 31.564 10.218 11.916 1.00 82.38 269 ASP B N 1
ATOM 8056 C CA . ASP B 1 269 ? 31.896 11.507 11.310 1.00 78.04 269 ASP B CA 1
ATOM 8057 C C . ASP B 1 269 ? 32.219 12.555 12.372 1.00 70.70 269 ASP B C 1
ATOM 8058 O O . ASP B 1 269 ? 33.295 13.152 12.360 1.00 69.51 269 ASP B O 1
#

GO terms:
  GO:0097482 muscle cell postsynaptic specialization (C, IDA)
  GO:0031594 neuromuscular junction (C, IDA)
  GO:0045211 postsynaptic membrane (C, IDA)
  GO:0006816 calcium ion transport (P, IDA)
  GO:0022849 glutamate-gated calcium ion channel activity (F, IDA)
  GO:0004970 glutamate-gated receptor activity (F, IMP)
  GO:0035249 synaptic transmission, glutamatergic (P, IMP)
  GO:0008328 ionotropic glutamate receptor complex (C, IMP)
  GO:0007274 neuromuscular synaptic transmission (P, IMP)

Organism: Drosophila melanogaster (NCBI:txid7227)

Solvent-accessible surface area: 22436 Å² total

Radius of gyration: 23.22 Å; Cα contacts (8 Å, |Δi|>4): 1014; chains: 2; bounding box: 49×50×69 Å

Sequence (506 aa):
IRYTVATRVGKPYFSWREEPYEGNERFEGYAVDLIYMLAQECKFDFNFEPVRDNKYGSYDANTDEWDGIIRQLIDNNAQIGICDLTITQARRSVVDFTVPFMQLGISILSYKGTDIGSLHDLVDQNKVQFGTIRRGGATSVYFSESNDTDNRMAWNKMLSFKPDAFTKNNEEGVDRVKLSKGTYAFLMETTNLQYYVQRNCELTQIGESFGEKHYGIAVPLNADFRSNLSVGILRLSERGELFKLRNKWFNSCPIRYTVATRVGKPYFSWREEPYEGNERFEGYAVDLIYMLAQECKFDFNFEPVRDNKYGSYDANTDEWDGIIRQLIDNNAQIGICDLTITQARRSVVDFTVPFMQLGISILSYKGTDIGSLHDLVDQNKVQFGTIRGGATSVYFSESNDTDNRMAWNKMLSFKPDAFTKNNEEGVDRVKLSKGTYAFLMETTNLQYYVQRNCELTQIGESFGEKHYGIAVPLNADFRSNLSVGILRLSERGELFKLRNKWFNSCD

InterPro domains:
  IPR001320 Ionotropic glutamate receptor, C-terminal [PF00060] (554-829)
  IPR001320 Ionotropic glutamate receptor, C-terminal [SM00079] (423-796)
  IPR001508 Ionotropic glutamate receptor, metazoa [PR00177] (556-581)
  IPR001508 Ionotropic glutamate receptor, metazoa [PR00177] (628-655)
  IPR001508 Ionotropic glutamate receptor, metazoa [PR00177] (818-842)
  IPR001828 Receptor, ligand binding region [PF01094] (39-377)
  IPR015683 Ionotropic glutamate receptor [PTHR18966] (41-844)
  IPR019594 Ionotropic glutamate receptor, L-glutamate and glycine-binding domain [PF10613] (424-537)
  IPR019594 Ionotropic glutamate receptor, L-glutamate and glycine-binding domain [SM00918] (433-500)
  IPR028082 Periplasmic binding protein-like I [SSF53822] (24-376)

CATH classification: 3.40.190.10 (+1 more: 3.40.190.10)

Nearest PDB structures (foldseek):
  4wxj-assembly1_A  TM=1.003E+00  e=1.045E-55  Drosophila melanogaster
  1mxv-assembly2_B  TM=9.721E-01  e=7.697E-34  Rattus norvegicus
  1mqh-assembly1_A-2  TM=9.721E-01  e=8.711E-34  Rattus norvegicus
  5ehm-assembly1_B  TM=8.801E-01  e=6.574E-36  Drosophila melanogaster
  5fti-assembly1_A-2  TM=9.740E-01  e=1.263E-33  Rattus norvegicus